Protein AF-A0A8T6XY36-F1 (afdb_monomer_lite)

Secondary structure (DSSP, 8-state):
-HHHHHHHHTT-HHHHHHHHHHHHHHHHHHHHHHHHHHHHHHHHHHHHHHHHHTT---HHHHHHHHHHHHHHHTT-HHHHHHHHHHHHHHHHHHHHHHHHHHHHHHHHHHHHHHHTT---HHHHHHHHHHHHHHHHT-HHHHHHHHHHHHHHHHHHHHHHHHHHHHHHHHHHHHHHHTT---HHHHHHHHHHHHHHHTT-HHHHHHHHHHHHHHHHHHHHHHHHHHHHHHHHHHHHHHHHT---HHHHHHHHHHHHHHHHT-HHHHHHHHHHHHHHHHHHHHHHHHHHHHHHHHHHHHHHHTT---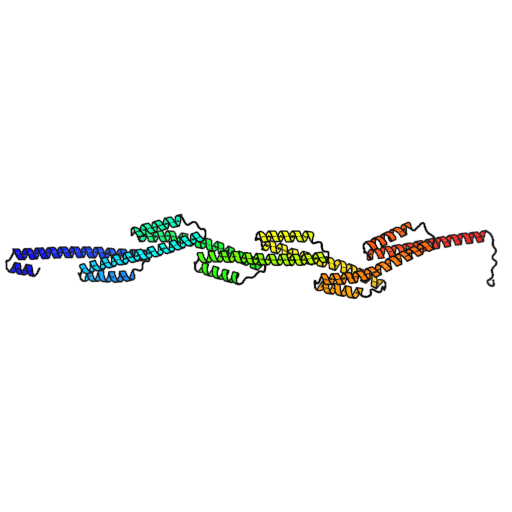TTHHHHHHHHHHHHHTT-HHHHHHHHHHHHHHHHHHHHHHHHHHHHHHHHHHHTTT--STHHHHHHHHHHHHHHHHTT-HHHHHHHHHHHHHHHHHHHHHHHHHHHHHHHHHHHHHHHH-------S--

Foldseek 3Di:
DVQLVVCVVVVVVVRNVVVVVVVVVVVVVLVVLLVVLVVLLVVLVVLLVLCVLLVQDLPVLVVLSVQLVVCSVVSVSVSNNVSSVVSVVVSLVRLLVSLVVLLVVLVVLLVLCVVLVHDRVVLVVLSVVLVVCSVVSVSNVSSVSSVVSNVVSLVSLLVSLVVLLVLLVVLLVLLVLLVHDDPVLVVLNVVLVVCSVVSVSSVSNVSSVVSNVVSLVRLLVSLVVLLVVLVVLLVVLVVLPQDCPVLVVLSVVLVVCSVVSVSNVSSVSSVVSVVVSLVSLLVSLVVLLVLLVVLVVVCVVVVHCLDCLVVLSVQLVVCSVVSVSVSNSVSSVVSLVSSLVVLVVVLVVLQVVLVVLCVVLVCPDPCVVLVVLVVQLVVCNVVSVSVSNNVSSVVSSVVSVVVSVVSVVVVVVVVVVVVVVVVVVDDPPDDPPCD

pLDDT: mean 90.02, std 10.13, range [35.44, 98.62]

Structure (mmCIF, N/CA/C/O backbone):
data_AF-A0A8T6XY36-F1
#
_entry.id   AF-A0A8T6XY36-F1
#
loop_
_atom_site.group_PDB
_atom_site.id
_atom_site.type_symbol
_atom_site.label_atom_id
_atom_site.label_alt_id
_atom_site.label_comp_id
_atom_site.label_asym_id
_atom_site.label_entity_id
_atom_site.label_seq_id
_atom_site.pdbx_PDB_ins_code
_atom_site.Cartn_x
_atom_site.Cartn_y
_atom_site.Cartn_z
_atom_site.occupancy
_atom_site.B_iso_or_equiv
_atom_site.auth_seq_id
_atom_site.auth_comp_id
_atom_site.auth_asym_id
_atom_site.auth_atom_id
_atom_site.pdbx_PDB_model_num
ATOM 1 N N . ILE A 1 1 ? -58.731 -5.093 72.585 1.00 76.38 1 ILE A N 1
ATOM 2 C CA . ILE A 1 1 ? -59.635 -3.997 73.028 1.00 76.38 1 ILE A CA 1
ATOM 3 C C . ILE A 1 1 ? -61.012 -4.518 73.437 1.00 76.38 1 ILE A C 1
ATOM 5 O O . ILE A 1 1 ? -61.372 -4.346 74.590 1.00 76.38 1 ILE A O 1
ATOM 9 N N . SER A 1 2 ? -61.758 -5.207 72.565 1.00 79.00 2 SER A N 1
ATOM 10 C CA . SER A 1 2 ? -63.122 -5.695 72.862 1.00 79.00 2 SER A CA 1
ATOM 11 C C . SER A 1 2 ? -63.193 -6.624 74.084 1.00 79.00 2 SER A C 1
ATOM 13 O O . SER A 1 2 ? -64.090 -6.485 74.905 1.00 79.00 2 SER A O 1
ATOM 15 N N . ARG A 1 3 ? -62.202 -7.516 74.249 1.00 81.94 3 ARG A N 1
ATOM 16 C CA . ARG A 1 3 ? -62.055 -8.364 75.450 1.00 81.94 3 ARG A CA 1
ATOM 17 C C . ARG A 1 3 ? -61.773 -7.550 76.721 1.00 81.94 3 ARG A C 1
ATOM 19 O O . ARG A 1 3 ? -62.352 -7.839 77.752 1.00 81.94 3 ARG A O 1
ATOM 26 N N . GLY A 1 4 ? -60.954 -6.499 76.622 1.00 81.94 4 GLY A N 1
ATOM 27 C CA . GLY A 1 4 ? -60.650 -5.608 77.748 1.00 81.94 4 GLY A CA 1
ATOM 28 C C . GLY A 1 4 ? -61.841 -4.753 78.184 1.00 81.94 4 GLY A C 1
ATOM 29 O O . GLY A 1 4 ? -62.053 -4.604 79.378 1.00 81.94 4 GLY A O 1
ATOM 30 N N . ARG A 1 5 ? -62.654 -4.258 77.236 1.00 81.50 5 ARG A N 1
ATOM 31 C CA . ARG A 1 5 ? -63.921 -3.567 77.545 1.00 81.50 5 ARG A CA 1
ATOM 32 C C . ARG A 1 5 ? -64.897 -4.492 78.270 1.00 81.50 5 ARG A C 1
ATOM 34 O O . ARG A 1 5 ? -65.397 -4.128 79.317 1.00 81.50 5 ARG A O 1
ATOM 41 N N . ARG A 1 6 ? -65.059 -5.724 77.778 1.00 85.81 6 ARG A N 1
ATOM 42 C CA . ARG A 1 6 ? -65.926 -6.723 78.416 1.00 85.81 6 ARG A CA 1
ATOM 43 C C . ARG A 1 6 ? -65.482 -7.057 79.852 1.00 85.81 6 ARG A C 1
ATOM 45 O O . ARG A 1 6 ? -66.315 -7.093 80.740 1.00 85.81 6 ARG A O 1
ATOM 52 N N . SER A 1 7 ? -64.178 -7.217 80.102 1.00 82.81 7 SER A N 1
ATOM 53 C CA . SER A 1 7 ? -63.651 -7.435 81.463 1.00 82.81 7 SER A CA 1
ATOM 54 C C . SER A 1 7 ? -63.768 -6.211 82.381 1.00 82.81 7 SER A C 1
ATOM 56 O O . SER A 1 7 ? -63.791 -6.377 83.596 1.00 82.81 7 SER A O 1
ATOM 58 N N . LEU A 1 8 ? -63.820 -4.996 81.822 1.00 82.62 8 LEU A N 1
ATOM 59 C CA . LEU A 1 8 ? -64.090 -3.765 82.572 1.00 82.62 8 LEU A CA 1
ATOM 60 C C . LEU A 1 8 ? -65.565 -3.702 82.994 1.00 82.62 8 LEU A C 1
ATOM 62 O O . LEU A 1 8 ? -65.848 -3.396 84.147 1.00 82.62 8 LEU A O 1
ATOM 66 N N . ASP A 1 9 ? -66.474 -4.039 82.074 1.00 87.25 9 ASP A N 1
ATOM 67 C CA . ASP A 1 9 ? -67.923 -4.094 82.314 1.00 87.25 9 ASP A CA 1
ATOM 68 C C . ASP A 1 9 ? -68.298 -5.175 83.354 1.00 87.25 9 ASP A C 1
ATOM 70 O O . ASP A 1 9 ? -69.298 -5.047 84.053 1.00 87.25 9 ASP A O 1
ATOM 74 N N . GLU A 1 10 ? -67.478 -6.223 83.485 1.00 91.50 10 GLU A N 1
ATOM 75 C CA . GLU A 1 10 ? -67.588 -7.295 84.492 1.00 91.50 10 GLU A CA 1
ATOM 76 C C . GLU A 1 10 ? -66.884 -6.964 85.831 1.00 91.50 10 GLU A C 1
ATOM 78 O O . GLU A 1 10 ? -66.728 -7.844 86.676 1.00 91.50 10 GLU A O 1
ATOM 83 N N . GLU A 1 11 ? -66.407 -5.725 86.022 1.00 88.62 11 GLU A N 1
ATOM 84 C CA . GLU A 1 11 ? -65.644 -5.259 87.199 1.00 88.62 11 GLU A CA 1
ATOM 85 C C . GLU A 1 11 ? -64.350 -6.058 87.490 1.00 88.62 11 GLU A C 1
ATOM 87 O O . GLU A 1 11 ? -63.751 -5.963 88.564 1.00 88.62 11 GLU A O 1
ATOM 92 N N . ASN A 1 12 ? -63.845 -6.821 86.515 1.00 87.25 12 ASN A N 1
ATOM 93 C CA . ASN A 1 12 ? -62.597 -7.573 86.628 1.00 87.25 12 ASN A CA 1
ATOM 94 C C . ASN A 1 12 ? -61.400 -6.701 86.214 1.00 87.25 12 ASN A C 1
ATOM 96 O O . ASN A 1 12 ? -60.750 -6.903 85.180 1.00 87.25 12 ASN A O 1
ATOM 100 N N . TYR A 1 13 ? -61.116 -5.698 87.047 1.00 85.00 13 TYR A N 1
ATOM 101 C CA . TYR A 1 13 ? -60.118 -4.660 86.783 1.00 85.00 13 TYR A CA 1
ATOM 102 C C . TYR A 1 13 ? -58.704 -5.185 86.448 1.00 85.00 13 TYR A C 1
ATOM 104 O O . TYR A 1 13 ? -58.102 -4.654 85.510 1.00 85.00 13 TYR A O 1
ATOM 112 N N . PRO A 1 14 ? -58.155 -6.232 87.109 1.00 87.50 14 PRO A N 1
ATOM 113 C CA . PRO A 1 14 ? -56.832 -6.761 86.762 1.00 87.50 14 PRO A CA 1
ATOM 114 C C . PRO A 1 14 ? -56.752 -7.323 85.332 1.00 87.50 14 PRO A C 1
ATOM 116 O O . PRO A 1 14 ? -55.766 -7.095 84.628 1.00 87.50 14 PRO A O 1
ATOM 119 N N . PHE A 1 15 ? -57.797 -8.022 84.871 1.00 83.25 15 PHE A N 1
ATOM 120 C CA . PHE A 1 15 ? -57.864 -8.546 83.501 1.00 83.25 15 PHE A CA 1
ATOM 121 C C . PHE A 1 15 ? -58.143 -7.448 82.471 1.00 83.25 15 PHE A C 1
ATOM 123 O O . PHE A 1 15 ? -57.539 -7.448 81.397 1.00 83.25 15 PHE A O 1
ATOM 130 N N . ALA A 1 16 ? -59.007 -6.481 82.795 1.00 84.44 16 ALA A N 1
ATOM 131 C CA . ALA A 1 16 ? -59.237 -5.316 81.942 1.00 84.44 16 ALA A CA 1
ATOM 132 C C . ALA A 1 16 ? -57.933 -4.532 81.699 1.00 84.44 16 ALA A C 1
ATOM 134 O O . ALA A 1 16 ? -57.624 -4.184 80.554 1.00 84.44 16 ALA A O 1
ATOM 135 N N . LEU A 1 17 ? -57.129 -4.331 82.753 1.00 84.44 17 LEU A N 1
ATOM 136 C CA . LEU A 1 17 ? -55.828 -3.667 82.681 1.00 84.44 17 LEU A CA 1
ATOM 137 C C . LEU A 1 17 ? -54.813 -4.467 81.849 1.00 84.44 17 LEU A C 1
ATOM 139 O O . LEU A 1 17 ? -54.125 -3.884 81.012 1.00 84.44 17 LEU A O 1
ATOM 143 N N . SER A 1 18 ? -54.747 -5.797 82.002 1.00 88.56 18 SER A N 1
ATOM 144 C CA . SER A 1 18 ? -53.827 -6.627 81.206 1.00 88.56 18 SER A CA 1
ATOM 145 C C . SER A 1 18 ? -54.173 -6.599 79.711 1.00 88.56 18 SER A C 1
ATOM 147 O O . SER A 1 18 ? -53.289 -6.413 78.873 1.00 88.56 18 SER A O 1
ATOM 149 N N . PHE A 1 19 ? -55.462 -6.677 79.357 1.00 88.69 19 PHE A N 1
ATOM 150 C CA . PHE A 1 19 ? -55.909 -6.563 77.968 1.00 88.69 19 PHE A CA 1
ATOM 151 C C . PHE A 1 19 ? -55.714 -5.155 77.394 1.00 88.69 19 PHE A C 1
ATOM 153 O O . PHE A 1 19 ? -55.481 -5.026 76.188 1.00 88.69 19 PHE A O 1
ATOM 160 N N . ALA A 1 20 ? -55.802 -4.107 78.219 1.00 84.06 20 ALA A N 1
ATOM 161 C CA . ALA A 1 20 ? -55.470 -2.742 77.820 1.00 84.06 20 ALA A CA 1
ATOM 162 C C . ALA A 1 20 ? -53.963 -2.587 77.558 1.00 84.06 20 ALA A C 1
ATOM 164 O O . ALA A 1 20 ? -53.592 -2.060 76.511 1.00 84.06 20 ALA A O 1
ATOM 165 N N . HIS A 1 21 ? -53.101 -3.124 78.430 1.00 86.75 21 HIS A N 1
ATOM 166 C CA . HIS A 1 21 ? -51.649 -3.150 78.220 1.00 86.75 21 HIS A CA 1
ATOM 167 C C . HIS A 1 21 ? -51.263 -3.933 76.957 1.00 86.75 21 HIS A C 1
ATOM 169 O O . HIS A 1 21 ? -50.474 -3.435 76.160 1.00 86.75 21 HIS A O 1
ATOM 175 N N . MET A 1 22 ? -51.859 -5.108 76.711 1.00 88.62 22 MET A N 1
ATOM 176 C CA . MET A 1 22 ? -51.634 -5.866 75.470 1.00 88.62 22 MET A CA 1
ATOM 177 C C . MET A 1 22 ? -52.093 -5.093 74.228 1.00 88.62 22 MET A C 1
ATOM 179 O O . MET A 1 22 ? -51.409 -5.105 73.209 1.00 88.62 22 MET A O 1
ATOM 183 N N . ALA A 1 23 ? -53.237 -4.404 74.299 1.00 85.06 23 ALA A N 1
ATOM 184 C CA . ALA A 1 23 ? -53.724 -3.586 73.192 1.00 85.06 23 ALA A CA 1
ATOM 185 C C . ALA A 1 23 ? -52.828 -2.365 72.932 1.00 85.06 23 ALA A C 1
ATOM 187 O O . ALA A 1 23 ? -52.570 -2.054 71.774 1.00 85.06 23 ALA A O 1
ATOM 188 N N . MET A 1 24 ? -52.329 -1.705 73.982 1.00 86.00 24 MET A N 1
ATOM 189 C CA . MET A 1 24 ? -51.356 -0.616 73.855 1.00 86.00 24 MET A CA 1
ATOM 190 C C . MET A 1 24 ? -50.022 -1.108 73.289 1.00 86.00 24 MET A C 1
ATOM 192 O O . MET A 1 24 ? -49.461 -0.448 72.423 1.00 86.00 24 MET A O 1
ATOM 196 N N . ALA A 1 25 ? -49.528 -2.268 73.729 1.00 87.62 25 ALA A N 1
ATOM 197 C CA . ALA A 1 25 ? -48.305 -2.866 73.195 1.00 87.62 25 ALA A CA 1
ATOM 198 C C . ALA A 1 25 ? -48.453 -3.227 71.708 1.00 87.62 25 ALA A C 1
ATOM 200 O O . ALA A 1 25 ? -47.576 -2.905 70.912 1.00 87.62 25 ALA A O 1
ATOM 201 N N . ALA A 1 26 ? -49.586 -3.817 71.315 1.00 86.06 26 ALA A N 1
ATOM 202 C CA . ALA A 1 26 ? -49.886 -4.111 69.916 1.00 86.06 26 ALA A CA 1
ATOM 203 C C . ALA A 1 26 ? -50.033 -2.836 69.068 1.00 86.06 26 ALA A C 1
ATOM 205 O O . ALA A 1 26 ? -49.553 -2.804 67.941 1.00 86.06 26 ALA A O 1
ATOM 206 N N . ALA A 1 27 ? -50.653 -1.779 69.606 1.00 85.31 27 ALA A N 1
ATOM 207 C CA . ALA A 1 27 ? -50.773 -0.494 68.919 1.00 85.31 27 ALA A CA 1
ATOM 208 C C . ALA A 1 27 ? -49.405 0.171 68.707 1.00 85.31 27 ALA A C 1
ATOM 210 O O . ALA A 1 27 ? -49.114 0.588 67.594 1.00 85.31 27 ALA A O 1
ATOM 211 N N . ARG A 1 28 ? -48.543 0.194 69.734 1.00 88.56 28 ARG A N 1
ATOM 212 C CA . ARG A 1 28 ? -47.163 0.697 69.619 1.00 88.56 28 ARG A CA 1
ATOM 213 C C . ARG A 1 28 ? -46.342 -0.107 68.614 1.00 88.56 28 ARG A C 1
ATOM 215 O O . ARG A 1 28 ? -45.625 0.474 67.815 1.00 88.56 28 ARG A O 1
ATOM 222 N N . SER A 1 29 ? -46.472 -1.434 68.635 1.00 90.06 29 SER A N 1
ATOM 223 C CA . SER A 1 29 ? -45.813 -2.309 67.660 1.00 90.06 29 SER A CA 1
ATOM 224 C C . SER A 1 29 ? -46.286 -2.022 66.235 1.00 90.06 29 SER A C 1
ATOM 226 O O . SER A 1 29 ? -45.463 -1.980 65.334 1.00 90.06 29 SER A O 1
ATOM 228 N N . ALA A 1 30 ? -47.587 -1.812 66.023 1.00 87.00 30 ALA A N 1
ATOM 229 C CA . ALA A 1 30 ? -48.135 -1.500 64.705 1.00 87.00 30 ALA A CA 1
ATOM 230 C C . ALA A 1 30 ? -47.724 -0.102 64.213 1.00 87.00 30 ALA A C 1
ATOM 232 O O . ALA A 1 30 ? -47.478 0.079 63.027 1.00 87.00 30 ALA A O 1
ATOM 233 N N . GLU A 1 31 ? -47.639 0.877 65.117 1.00 89.00 31 GLU A N 1
ATOM 234 C CA . GLU A 1 31 ? -47.135 2.221 64.819 1.00 89.00 31 GLU A CA 1
ATOM 235 C C . GLU A 1 31 ? -45.653 2.184 64.426 1.00 89.00 31 GLU A C 1
ATOM 237 O O . GLU A 1 31 ? -45.267 2.791 63.431 1.00 89.00 31 GLU A O 1
ATOM 242 N N . GLN A 1 32 ? -44.844 1.400 65.144 1.00 92.12 32 GLN A N 1
ATOM 243 C CA . GLN A 1 32 ? -43.444 1.175 64.796 1.00 92.12 32 GLN A CA 1
ATOM 244 C C . GLN A 1 32 ? -43.297 0.466 63.439 1.00 92.12 32 GLN A C 1
ATOM 246 O O . GLN A 1 32 ? -42.553 0.946 62.590 1.00 92.12 32 GLN A O 1
ATOM 251 N N . GLU A 1 33 ? -44.038 -0.625 63.202 1.00 91.12 33 GLU A N 1
ATOM 252 C CA . GLU A 1 33 ? -44.038 -1.335 61.911 1.00 91.12 33 GLU A CA 1
ATOM 253 C C . GLU A 1 33 ? -44.459 -0.403 60.754 1.00 91.12 33 GLU A C 1
ATOM 255 O O . GLU A 1 33 ? -43.920 -0.507 59.654 1.00 91.12 33 GLU A O 1
ATOM 260 N N . ALA A 1 34 ? -45.399 0.522 60.987 1.00 89.00 34 ALA A N 1
ATOM 261 C CA . ALA A 1 34 ? -45.834 1.494 59.986 1.00 89.00 34 ALA A CA 1
ATOM 262 C C . ALA A 1 34 ? -44.757 2.545 59.672 1.00 89.00 34 ALA A C 1
ATOM 264 O O . ALA A 1 34 ? -44.527 2.847 58.500 1.00 89.00 34 ALA A O 1
ATOM 265 N N . GLU A 1 35 ? -44.077 3.090 60.683 1.00 92.25 35 GLU A N 1
ATOM 266 C CA . GLU A 1 35 ? -43.009 4.070 60.452 1.00 92.25 35 GLU A CA 1
ATOM 267 C C . GLU A 1 35 ? -41.786 3.422 59.783 1.00 92.25 35 GLU A C 1
ATOM 269 O O . GLU A 1 35 ? -41.205 4.002 58.865 1.00 92.25 35 GLU A O 1
ATOM 274 N N . GLU A 1 36 ? -41.454 2.181 60.158 1.00 93.50 36 GLU A N 1
ATOM 275 C CA . GLU A 1 36 ? -40.445 1.372 59.467 1.00 93.50 36 GLU A CA 1
ATOM 276 C C . GLU A 1 36 ? -40.836 1.144 57.999 1.00 93.50 36 GLU A C 1
ATOM 278 O O . GLU A 1 36 ? -40.050 1.450 57.105 1.00 93.50 36 GLU A O 1
ATOM 283 N N . ALA A 1 37 ? -42.067 0.694 57.717 1.00 91.69 37 ALA A N 1
ATOM 284 C CA . ALA A 1 37 ? -42.530 0.458 56.346 1.00 91.69 37 ALA A CA 1
ATOM 285 C C . ALA A 1 37 ? -42.455 1.725 55.481 1.00 91.69 37 ALA A C 1
ATOM 287 O O . ALA A 1 37 ? -42.011 1.674 54.335 1.00 91.69 37 ALA A O 1
ATOM 288 N N . LYS A 1 38 ? -42.831 2.875 56.046 1.00 92.69 38 LYS A N 1
ATOM 289 C CA . LYS A 1 38 ? -42.757 4.177 55.379 1.00 92.69 38 LYS A CA 1
ATOM 290 C C . LYS A 1 38 ? -41.321 4.600 55.072 1.00 92.69 38 LYS A C 1
ATOM 292 O O . LYS A 1 38 ? -41.069 5.160 54.007 1.00 92.69 38 LYS A O 1
ATOM 297 N N . SER A 1 39 ? -40.388 4.362 55.993 1.00 94.12 39 SER A N 1
ATOM 298 C CA . SER A 1 39 ? -38.965 4.621 55.755 1.00 94.12 39 SER A CA 1
ATOM 299 C C . SER A 1 39 ? -38.427 3.731 54.633 1.00 94.12 39 SER A C 1
ATOM 301 O O . SER A 1 39 ? -37.774 4.222 53.719 1.00 94.12 39 SER A O 1
ATOM 303 N N . GLU A 1 40 ? -38.756 2.441 54.664 1.00 92.50 40 GLU A N 1
ATOM 304 C CA . GLU A 1 40 ? -38.314 1.449 53.679 1.00 92.50 40 GLU A CA 1
ATOM 305 C C . GLU A 1 40 ? -38.866 1.733 52.271 1.00 92.50 40 GLU A C 1
ATOM 307 O O . GLU A 1 40 ? -38.150 1.559 51.285 1.00 92.50 40 GLU A O 1
ATOM 312 N N . ILE A 1 41 ? -40.110 2.220 52.166 1.00 92.56 41 ILE A N 1
ATOM 313 C CA . ILE A 1 41 ? -40.710 2.696 50.905 1.00 92.56 41 ILE A CA 1
ATOM 314 C C . ILE A 1 41 ? -39.857 3.804 50.288 1.00 92.56 41 ILE A C 1
ATOM 316 O O . ILE A 1 41 ? -39.472 3.691 49.127 1.00 92.56 41 ILE A O 1
ATOM 320 N N . LYS A 1 42 ? -39.498 4.827 51.073 1.00 93.81 42 LYS A N 1
ATOM 321 C CA . LYS A 1 42 ? -38.650 5.932 50.598 1.00 93.81 42 LYS A CA 1
ATOM 322 C C . LYS A 1 42 ? -37.275 5.454 50.147 1.00 93.81 42 LYS A C 1
ATOM 324 O O . LYS A 1 42 ? -36.724 5.977 49.185 1.00 93.81 42 LYS A O 1
ATOM 329 N N . THR A 1 43 ? -36.711 4.460 50.831 1.00 92.88 43 THR A N 1
ATOM 330 C CA . THR A 1 43 ? -35.442 3.848 50.420 1.00 92.88 43 THR A CA 1
ATOM 331 C C . THR A 1 43 ? -35.572 3.154 49.065 1.00 92.88 43 THR A C 1
ATOM 333 O O . THR A 1 43 ? -34.698 3.331 48.220 1.00 92.88 43 THR A O 1
ATOM 336 N N . VAL A 1 44 ? -36.663 2.415 48.822 1.00 93.00 44 VAL A N 1
ATOM 337 C CA . VAL A 1 44 ? -36.928 1.793 47.510 1.00 93.00 44 VAL A CA 1
ATOM 338 C C . VAL A 1 44 ? -37.105 2.856 46.422 1.00 93.00 44 VAL A C 1
ATOM 340 O O . VAL A 1 44 ? -36.513 2.718 45.356 1.00 93.00 44 VAL A O 1
ATOM 343 N N . GLU A 1 45 ? -37.863 3.925 46.685 1.00 93.00 45 GLU A N 1
ATOM 344 C CA . GLU A 1 45 ? -38.048 5.047 45.746 1.00 93.00 45 GLU A CA 1
ATOM 345 C C . GLU A 1 45 ? -36.709 5.686 45.364 1.00 93.00 45 GLU A C 1
ATOM 347 O O . GLU A 1 45 ? -36.416 5.868 44.183 1.00 93.00 45 GLU A O 1
ATOM 352 N N . HIS A 1 46 ? -35.863 5.960 46.359 1.00 92.31 46 HIS A N 1
ATOM 353 C CA . HIS A 1 46 ? -34.539 6.520 46.126 1.00 92.31 46 HIS A CA 1
ATOM 354 C C . HIS A 1 46 ? -33.653 5.572 45.304 1.00 92.31 46 HIS A C 1
ATOM 356 O O . HIS A 1 46 ? -33.009 6.000 44.351 1.00 92.31 46 HIS A O 1
ATOM 362 N N . GLN A 1 47 ? -33.647 4.272 45.610 1.00 91.94 47 GLN A N 1
ATOM 363 C CA . GLN A 1 47 ? -32.875 3.288 44.842 1.00 91.94 47 GLN A CA 1
ATOM 364 C C . GLN A 1 47 ? -33.376 3.128 43.401 1.00 91.94 47 GLN A C 1
ATOM 366 O O . GLN A 1 47 ? -32.565 2.913 42.505 1.00 91.94 47 GLN A O 1
ATOM 371 N N . LEU A 1 48 ? -34.683 3.253 43.157 1.00 92.25 48 LEU A N 1
ATOM 372 C CA . LEU A 1 48 ? -35.247 3.270 41.805 1.00 92.25 48 LEU A CA 1
ATOM 373 C C . LEU A 1 48 ? -34.767 4.490 41.009 1.00 92.25 48 LEU A C 1
ATOM 375 O O . LEU A 1 48 ? -34.450 4.364 39.827 1.00 92.25 48 LEU A O 1
ATOM 379 N N . GLU A 1 49 ? -34.686 5.660 41.644 1.00 92.25 49 GLU A N 1
ATOM 380 C CA . GLU A 1 49 ? -34.137 6.869 41.023 1.00 92.25 49 GLU A CA 1
ATOM 381 C C . GLU A 1 49 ? -32.648 6.700 40.685 1.00 92.25 49 GLU A C 1
ATOM 383 O O . GLU A 1 49 ? -32.230 6.988 39.560 1.00 92.25 49 GLU A O 1
ATOM 388 N N . LEU A 1 50 ? -31.859 6.153 41.616 1.00 90.69 50 LEU A N 1
ATOM 389 C CA . LEU A 1 50 ? -30.444 5.855 41.383 1.00 90.69 50 LEU A CA 1
ATOM 390 C C . LEU A 1 50 ? -30.245 4.833 40.260 1.00 90.69 50 LEU A 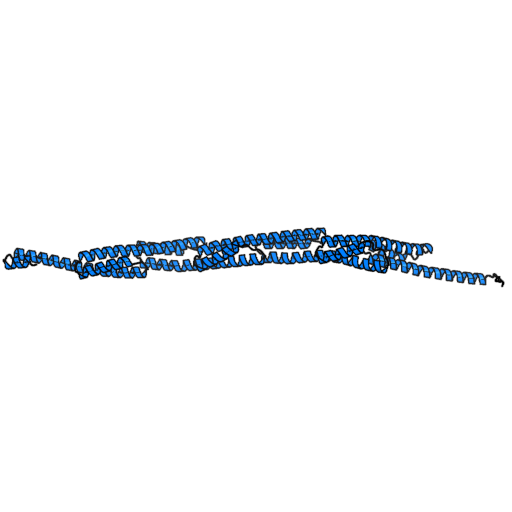C 1
ATOM 392 O O . LEU A 1 50 ? -29.397 5.041 39.394 1.00 90.69 50 LEU A O 1
ATOM 396 N N . ALA A 1 51 ? -31.047 3.767 40.230 1.00 91.12 51 ALA A N 1
ATOM 397 C CA . ALA A 1 51 ? -30.992 2.754 39.181 1.00 91.12 51 ALA A CA 1
ATOM 398 C C . ALA A 1 51 ? -31.242 3.353 37.792 1.00 91.12 51 ALA A C 1
ATOM 400 O O . ALA A 1 51 ? -30.512 3.048 36.851 1.00 91.12 51 ALA A O 1
ATOM 401 N N . LYS A 1 52 ? -32.212 4.271 37.677 1.00 90.38 52 LYS A N 1
ATOM 402 C CA . LYS A 1 52 ? -32.469 5.014 36.433 1.00 90.38 52 LYS A CA 1
ATOM 403 C C . LYS A 1 52 ? -31.287 5.891 36.038 1.00 90.38 52 LYS A C 1
ATOM 405 O O . LYS A 1 52 ? -30.941 5.926 34.860 1.00 90.38 52 LYS A O 1
ATOM 410 N N . LYS A 1 53 ? -30.652 6.567 37.004 1.00 89.62 53 LYS A N 1
ATOM 411 C CA . LYS A 1 53 ? -29.471 7.412 36.758 1.00 89.62 53 LYS A CA 1
ATOM 412 C C . LYS A 1 53 ? -28.319 6.611 36.141 1.00 89.62 53 LYS A C 1
ATOM 414 O O . LYS A 1 53 ? -27.650 7.118 35.250 1.00 89.62 53 LYS A O 1
ATOM 419 N N . ILE A 1 54 ? -28.123 5.367 36.580 1.00 90.50 54 ILE A N 1
ATOM 420 C CA . ILE A 1 54 ? -27.062 4.474 36.081 1.00 90.50 54 ILE A CA 1
ATOM 421 C C . ILE A 1 54 ? -27.529 3.529 34.961 1.00 90.50 54 ILE A C 1
ATOM 423 O O . ILE A 1 54 ? -26.841 2.561 34.651 1.00 90.50 54 ILE A O 1
ATOM 427 N N . LEU A 1 55 ? -28.701 3.785 34.364 1.00 88.06 55 LEU A N 1
ATOM 428 C CA . LEU A 1 55 ? -29.277 3.004 33.260 1.00 88.06 55 LEU A CA 1
ATOM 429 C C . LEU A 1 55 ? -29.511 1.510 33.569 1.00 88.06 55 LEU A C 1
ATOM 431 O O . LEU A 1 55 ? -29.604 0.691 32.656 1.00 88.06 55 LEU A O 1
ATOM 435 N N . ALA A 1 56 ? -29.656 1.140 34.843 1.00 90.75 56 ALA A N 1
ATOM 436 C CA . ALA A 1 56 ? -30.093 -0.198 35.227 1.00 90.75 56 ALA A CA 1
ATOM 437 C C . ALA A 1 56 ? -31.609 -0.329 35.008 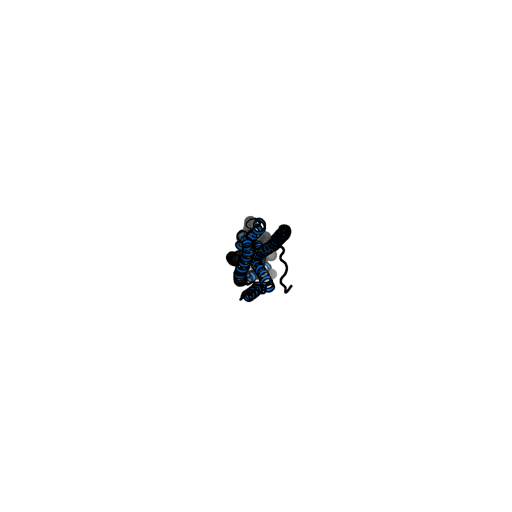1.00 90.75 56 ALA A C 1
ATOM 439 O O . ALA A 1 56 ? -32.361 0.528 35.464 1.00 90.75 56 ALA A O 1
ATOM 440 N N . ASP A 1 57 ? -32.068 -1.404 34.355 1.00 90.38 57 ASP A N 1
ATOM 441 C CA . ASP A 1 57 ? -33.497 -1.643 34.091 1.00 90.38 57 ASP A CA 1
ATOM 442 C C . ASP A 1 57 ? -34.287 -1.884 35.396 1.00 90.38 57 ASP A C 1
ATOM 444 O O . ASP A 1 57 ? -34.167 -2.960 35.998 1.00 90.38 57 ASP A O 1
ATOM 448 N N . PRO A 1 58 ? -35.139 -0.938 35.841 1.00 90.50 58 PRO A N 1
ATOM 449 C CA . PRO A 1 58 ? -35.854 -1.068 37.098 1.00 90.50 58 PRO A CA 1
ATOM 450 C C . PRO A 1 58 ? -37.231 -1.734 36.941 1.00 90.50 58 PRO A C 1
ATOM 452 O O . PRO A 1 58 ? -37.912 -1.904 37.949 1.00 90.50 58 PRO A O 1
ATOM 455 N N . SER A 1 59 ? -37.652 -2.137 35.735 1.00 90.12 59 SER A N 1
ATOM 456 C CA . SER A 1 59 ? -39.054 -2.476 35.416 1.00 90.12 59 SER A CA 1
ATOM 457 C C . SER A 1 59 ? -39.680 -3.520 36.359 1.00 90.12 59 SER A C 1
ATOM 459 O O . SER A 1 59 ? -40.802 -3.367 36.838 1.00 90.12 59 SER A O 1
ATOM 461 N N . GLU A 1 60 ? -38.941 -4.580 36.694 1.00 88.94 60 GLU A N 1
ATOM 462 C CA . GLU A 1 60 ? -39.412 -5.618 37.629 1.00 88.94 60 GLU A CA 1
ATOM 463 C C . GLU A 1 60 ? -39.501 -5.120 39.082 1.00 88.94 60 GLU A C 1
ATOM 465 O O . GLU A 1 60 ? -40.353 -5.565 39.854 1.00 88.94 60 GLU A O 1
ATOM 470 N N . VAL A 1 61 ? -38.629 -4.185 39.466 1.00 91.44 61 VAL A N 1
ATOM 471 C CA . VAL A 1 61 ? -38.610 -3.586 40.806 1.00 91.44 61 VAL A CA 1
ATOM 472 C C . VAL A 1 61 ? -39.732 -2.565 40.948 1.00 91.44 61 VAL A C 1
ATOM 474 O O . VAL A 1 61 ? -40.339 -2.491 42.012 1.00 91.44 61 VAL A O 1
ATOM 477 N N . GLU A 1 62 ? -40.067 -1.831 39.888 1.00 91.62 62 GLU A N 1
ATOM 478 C CA . GLU A 1 62 ? -41.219 -0.924 39.868 1.00 91.62 62 GLU A CA 1
ATOM 479 C C . GLU A 1 62 ? -42.523 -1.685 40.163 1.00 91.62 62 GLU A C 1
ATOM 481 O O . GLU A 1 62 ? -43.287 -1.282 41.040 1.00 91.62 62 GLU A O 1
ATOM 486 N N . ALA A 1 63 ? -42.719 -2.862 39.557 1.00 91.19 63 ALA A N 1
ATOM 487 C CA . ALA A 1 63 ? -43.865 -3.725 39.858 1.00 91.19 63 ALA A CA 1
ATOM 488 C C . ALA A 1 63 ? -43.869 -4.236 41.315 1.00 91.19 63 ALA A C 1
ATOM 490 O O . ALA A 1 63 ? -44.922 -4.356 41.950 1.00 91.19 63 ALA A O 1
ATOM 491 N N . LEU A 1 64 ? -42.697 -4.542 41.886 1.00 90.75 64 LEU A N 1
ATOM 492 C CA . LEU A 1 64 ? -42.584 -4.889 43.307 1.00 90.75 64 LEU A CA 1
ATOM 493 C C . LEU A 1 64 ? -42.918 -3.695 44.203 1.00 90.75 64 LEU A C 1
ATOM 495 O O . LEU A 1 64 ? -43.627 -3.872 45.192 1.00 90.75 64 LEU A O 1
ATOM 499 N N . HIS A 1 65 ? -42.465 -2.496 43.844 1.00 93.69 65 HIS A N 1
ATOM 500 C CA . HIS A 1 65 ? -42.730 -1.263 44.572 1.00 93.69 65 HIS A CA 1
ATOM 501 C C . HIS A 1 65 ? -44.227 -0.915 44.594 1.00 93.69 65 HIS A C 1
ATOM 503 O O . HIS A 1 65 ? -44.754 -0.584 45.654 1.00 93.69 65 HIS A O 1
ATOM 509 N N . GLU A 1 66 ? -44.960 -1.118 43.496 1.00 93.06 66 GLU A N 1
ATOM 510 C CA . GLU A 1 66 ? -46.426 -0.981 43.491 1.00 93.06 66 GLU A CA 1
ATOM 511 C C . GLU A 1 66 ? -47.109 -1.910 44.510 1.00 93.06 66 GLU A C 1
ATOM 513 O O . GLU A 1 66 ? -48.067 -1.518 45.181 1.00 93.06 66 GLU A O 1
ATOM 518 N N . ASN A 1 67 ? -46.615 -3.145 44.668 1.00 92.38 67 ASN A N 1
ATOM 519 C CA . ASN A 1 67 ? -47.128 -4.069 45.686 1.00 92.38 67 ASN A CA 1
ATOM 520 C C . ASN A 1 67 ? -46.790 -3.602 47.112 1.00 92.38 67 ASN A C 1
ATOM 522 O O . ASN A 1 67 ? -47.603 -3.798 48.020 1.00 92.38 67 ASN A O 1
ATOM 526 N N . VAL A 1 68 ? -45.628 -2.968 47.317 1.00 92.56 68 VAL A N 1
ATOM 527 C CA . VAL A 1 68 ? -45.259 -2.346 48.601 1.00 92.56 68 VAL A CA 1
ATOM 528 C C . VAL A 1 68 ? -46.250 -1.244 48.962 1.00 92.56 68 VAL A C 1
ATOM 530 O O . VAL A 1 68 ? -46.820 -1.274 50.054 1.00 92.56 68 VAL A O 1
ATOM 533 N N . VAL A 1 69 ? -46.464 -0.294 48.045 1.00 93.56 69 VAL A N 1
ATOM 534 C CA . VAL A 1 69 ? -47.348 0.862 48.254 1.00 93.56 69 VAL A CA 1
ATOM 535 C C . VAL A 1 69 ? -48.770 0.390 48.551 1.00 93.56 69 VAL A C 1
ATOM 537 O O . VAL A 1 69 ? -49.349 0.796 49.556 1.00 93.56 69 VAL A O 1
ATOM 540 N N . ARG A 1 70 ? -49.289 -0.568 47.772 1.00 94.94 70 ARG A N 1
ATOM 541 C CA . ARG A 1 70 ? -50.616 -1.161 47.998 1.00 94.94 70 ARG A CA 1
ATOM 542 C C . ARG A 1 70 ? -50.742 -1.821 49.373 1.00 94.94 70 ARG A C 1
ATOM 544 O O . ARG A 1 70 ? -51.689 -1.547 50.104 1.00 94.94 70 ARG A O 1
ATOM 551 N N . SER A 1 71 ? -49.766 -2.647 49.759 1.00 92.62 71 SER A N 1
ATOM 552 C CA . SER A 1 71 ? -49.769 -3.330 51.065 1.00 92.62 71 SER A CA 1
ATOM 553 C C . SER A 1 71 ? -49.734 -2.333 52.231 1.00 92.62 71 SER A C 1
ATOM 555 O O . SER A 1 71 ? -50.339 -2.563 53.280 1.00 92.62 71 SER A O 1
ATOM 557 N N . TYR A 1 72 ? -49.034 -1.209 52.057 1.00 93.38 72 TYR A N 1
ATOM 558 C CA . TYR A 1 72 ? -48.974 -0.131 53.040 1.00 93.38 72 TYR A CA 1
ATOM 559 C C . TYR A 1 72 ? -50.313 0.617 53.156 1.00 93.38 72 TYR A C 1
ATOM 561 O O . TYR A 1 72 ? -50.802 0.833 54.269 1.00 93.38 72 TYR A O 1
ATOM 569 N N . GLU A 1 73 ? -50.950 0.947 52.028 1.00 93.12 73 GLU A N 1
ATOM 570 C CA . GLU A 1 73 ? -52.274 1.587 51.975 1.00 93.12 73 GLU A CA 1
ATOM 571 C C . GLU A 1 73 ? -53.373 0.718 52.609 1.00 93.12 73 GLU A C 1
ATOM 573 O O . GLU A 1 73 ? -54.210 1.218 53.369 1.00 93.12 73 GLU A O 1
ATOM 578 N N . GLU A 1 74 ? -53.323 -0.598 52.387 1.00 93.88 74 GLU A N 1
ATOM 579 C CA . GLU A 1 74 ? -54.235 -1.593 52.975 1.00 93.88 74 GLU A CA 1
ATOM 580 C C . GLU A 1 74 ? -53.948 -1.888 54.464 1.00 93.88 74 GLU A C 1
ATOM 582 O O . GLU A 1 74 ? -54.671 -2.645 55.113 1.00 93.88 74 GLU A O 1
ATOM 587 N N . ARG A 1 75 ? -52.935 -1.234 55.052 1.00 90.00 75 ARG A N 1
ATOM 588 C CA . ARG A 1 75 ? -52.473 -1.393 56.445 1.00 90.00 75 ARG A CA 1
ATOM 589 C C . ARG A 1 75 ? -51.894 -2.775 56.773 1.00 90.00 75 ARG A C 1
ATOM 591 O O . ARG A 1 75 ? -51.835 -3.163 57.944 1.00 90.00 75 ARG A O 1
ATOM 598 N N . HIS A 1 76 ? -51.400 -3.495 55.772 1.00 92.56 76 HIS A N 1
ATOM 599 C CA . HIS A 1 76 ? -50.671 -4.753 55.921 1.00 92.56 76 HIS A CA 1
ATOM 600 C C . HIS A 1 76 ? -49.160 -4.496 56.090 1.00 92.56 76 HIS A C 1
ATOM 602 O O . HIS A 1 76 ? -48.343 -4.880 55.257 1.00 92.56 76 HIS A O 1
ATOM 608 N N . MET A 1 77 ? -48.761 -3.860 57.204 1.00 92.94 77 MET A N 1
ATOM 609 C CA . MET A 1 77 ? -47.385 -3.350 57.407 1.00 92.94 77 MET A CA 1
ATOM 610 C C . MET A 1 77 ? -46.289 -4.416 57.276 1.00 92.94 77 MET A C 1
ATOM 612 O O . MET A 1 77 ? -45.234 -4.161 56.702 1.00 92.94 77 MET A O 1
ATOM 616 N N . ARG A 1 78 ? -46.542 -5.644 57.741 1.00 89.94 78 ARG A N 1
ATOM 617 C CA . ARG A 1 78 ? -45.586 -6.756 57.596 1.00 89.94 78 ARG A CA 1
ATOM 618 C C . ARG A 1 78 ? -45.386 -7.191 56.151 1.00 89.94 78 ARG A C 1
ATOM 620 O O . ARG A 1 78 ? -44.280 -7.582 55.785 1.00 89.94 78 ARG A O 1
ATOM 627 N N . GLU A 1 79 ? -46.445 -7.151 55.350 1.00 92.12 79 GLU A N 1
ATOM 628 C CA . GLU A 1 79 ? -46.370 -7.471 53.925 1.00 92.12 79 GLU A CA 1
ATOM 629 C C . GLU A 1 79 ? -45.668 -6.344 53.174 1.00 92.12 79 GLU A C 1
ATOM 631 O O . GLU A 1 79 ? -44.749 -6.631 52.410 1.00 92.12 79 GLU A O 1
ATOM 636 N N . ALA A 1 80 ? -45.982 -5.081 53.490 1.00 92.69 80 ALA A N 1
ATOM 637 C CA . ALA A 1 80 ? -45.264 -3.921 52.965 1.00 92.69 80 ALA A CA 1
ATOM 638 C C . ALA A 1 80 ? -43.754 -4.022 53.245 1.00 92.69 80 ALA A C 1
ATOM 640 O O . ALA A 1 80 ? -42.963 -3.989 52.311 1.00 92.69 80 ALA A O 1
ATOM 641 N N . LEU A 1 81 ? -43.345 -4.276 54.496 1.00 91.12 81 LEU A N 1
ATOM 642 C CA . LEU A 1 81 ? -41.936 -4.474 54.869 1.00 91.12 81 LEU A CA 1
ATOM 643 C C . LEU A 1 81 ? -41.276 -5.640 54.122 1.00 91.12 81 LEU A C 1
ATOM 645 O O . LEU A 1 81 ? -40.129 -5.537 53.683 1.00 91.12 81 LEU A O 1
ATOM 649 N N . LYS A 1 82 ? -41.986 -6.765 53.972 1.00 93.44 82 LYS A N 1
ATOM 650 C CA . LYS A 1 82 ? -41.485 -7.924 53.225 1.00 93.44 82 LYS A CA 1
ATOM 651 C C . LYS A 1 82 ? -41.255 -7.567 51.757 1.00 93.44 82 LYS A C 1
ATOM 653 O O . LYS A 1 82 ? -40.197 -7.891 51.220 1.00 93.44 82 LYS A O 1
ATOM 658 N N . HIS A 1 83 ? -42.221 -6.909 51.121 1.00 93.12 83 HIS A N 1
ATOM 659 C CA . HIS A 1 83 ? -42.108 -6.476 49.734 1.00 93.12 83 HIS A CA 1
ATOM 660 C C . HIS A 1 83 ? -41.022 -5.406 49.560 1.00 93.12 83 HIS A C 1
ATOM 662 O O . HIS A 1 83 ? -40.273 -5.500 48.593 1.00 93.12 83 HIS A O 1
ATOM 668 N N . SER A 1 84 ? -40.850 -4.474 50.509 1.00 93.56 84 SER A N 1
ATOM 669 C CA . SER A 1 84 ? -39.786 -3.461 50.451 1.00 93.56 84 SER A CA 1
ATOM 670 C C . SER A 1 84 ? -38.413 -4.110 50.456 1.00 93.56 84 SER A C 1
ATOM 672 O O . SER A 1 84 ? -37.595 -3.820 49.593 1.00 93.56 84 SER A O 1
ATOM 674 N N . ARG A 1 85 ? -38.172 -5.061 51.367 1.00 93.06 85 ARG A N 1
ATOM 675 C CA . ARG A 1 85 ? -36.890 -5.781 51.436 1.00 93.06 85 ARG A CA 1
ATOM 676 C C . ARG A 1 85 ? -36.608 -6.588 50.171 1.00 93.06 85 ARG A C 1
ATOM 678 O O . ARG A 1 85 ? -35.467 -6.638 49.720 1.00 93.06 85 ARG A O 1
ATOM 685 N N . LEU A 1 86 ? -37.639 -7.204 49.585 1.00 94.19 86 LEU A N 1
ATOM 686 C CA . LEU A 1 86 ? -37.518 -7.894 48.298 1.00 94.19 86 LEU A CA 1
ATOM 687 C C . LEU A 1 86 ? -37.184 -6.914 47.166 1.00 94.19 86 LEU A C 1
ATOM 689 O O . LEU A 1 86 ? -36.287 -7.197 46.376 1.00 94.19 86 LEU A O 1
ATOM 693 N N . ALA A 1 87 ? -37.853 -5.759 47.114 1.00 93.44 87 ALA A N 1
ATOM 694 C CA . ALA A 1 87 ? -37.581 -4.716 46.129 1.00 93.44 87 ALA A CA 1
ATOM 695 C C . ALA A 1 87 ? -36.149 -4.169 46.267 1.00 93.44 87 ALA A C 1
ATOM 697 O O . ALA A 1 87 ? -35.437 -4.101 45.270 1.00 93.44 87 ALA A O 1
ATOM 698 N N . GLN A 1 88 ? -35.687 -3.883 47.490 1.00 93.69 88 GLN A N 1
ATOM 699 C CA . GLN A 1 88 ? -34.321 -3.414 47.762 1.00 93.69 88 GLN A CA 1
ATOM 700 C C . GLN A 1 88 ? -33.249 -4.432 47.361 1.00 93.69 88 GLN A C 1
ATOM 702 O O . GLN A 1 88 ? -32.256 -4.080 46.722 1.00 93.69 88 GLN A O 1
ATOM 707 N N . ALA A 1 89 ? -33.436 -5.708 47.707 1.00 93.19 89 ALA A N 1
ATOM 708 C CA . ALA A 1 89 ? -32.510 -6.762 47.299 1.00 93.19 89 ALA A CA 1
ATOM 709 C C . ALA A 1 89 ? -32.474 -6.910 45.767 1.00 93.19 89 ALA A C 1
ATOM 711 O O . ALA A 1 89 ? -31.398 -7.027 45.172 1.00 93.19 89 ALA A O 1
ATOM 712 N N . SER A 1 90 ? -33.645 -6.849 45.126 1.00 93.81 90 SER A N 1
ATOM 713 C CA . SER A 1 90 ? -33.771 -6.939 43.673 1.00 93.81 90 SER A CA 1
ATOM 714 C C . SER A 1 90 ? -33.096 -5.763 42.962 1.00 93.81 90 SER A C 1
ATOM 716 O O . SER A 1 90 ? -32.291 -5.989 42.062 1.00 93.81 90 SER A O 1
ATOM 718 N N . ILE A 1 91 ? -33.358 -4.515 43.371 1.00 93.69 91 ILE A N 1
ATOM 719 C CA . ILE A 1 91 ? -32.776 -3.330 42.718 1.00 93.69 91 ILE A CA 1
ATOM 720 C C . ILE A 1 91 ? -31.270 -3.253 42.925 1.00 93.69 91 ILE A C 1
ATOM 722 O O . ILE A 1 91 ? -30.546 -2.955 41.984 1.00 93.69 91 ILE A O 1
ATOM 726 N N . THR A 1 92 ? -30.780 -3.620 44.110 1.00 92.69 92 THR A N 1
ATOM 727 C CA . THR A 1 92 ? -29.340 -3.685 44.391 1.00 92.69 92 THR A CA 1
ATOM 728 C C . THR A 1 92 ? -28.644 -4.691 43.472 1.00 92.69 92 THR A C 1
ATOM 730 O O . THR A 1 92 ? -27.579 -4.401 42.932 1.00 92.69 92 THR A O 1
ATOM 733 N N . THR A 1 93 ? -29.265 -5.852 43.239 1.00 94.00 93 THR A N 1
ATOM 734 C CA . THR A 1 93 ? -28.742 -6.871 42.315 1.00 94.00 93 THR A CA 1
ATOM 735 C C . THR A 1 93 ? -28.703 -6.349 40.878 1.00 94.00 93 THR A C 1
ATOM 737 O O . THR A 1 93 ? -27.698 -6.529 40.195 1.00 94.00 93 THR A O 1
ATOM 740 N N . LYS A 1 94 ? -29.759 -5.654 40.433 1.00 93.88 94 LYS A N 1
ATOM 741 C CA . LYS A 1 94 ? -29.812 -5.071 39.084 1.00 93.88 94 LYS A CA 1
ATOM 742 C C . LYS A 1 94 ? -28.802 -3.945 38.880 1.00 93.88 94 LYS A C 1
ATOM 744 O O . LYS A 1 94 ? -28.110 -3.943 37.870 1.00 93.88 94 LYS A O 1
ATOM 749 N N . MET A 1 95 ? -28.686 -3.027 39.841 1.00 94.12 95 MET A N 1
ATOM 750 C CA . MET A 1 95 ? -27.695 -1.947 39.802 1.00 94.12 95 MET A CA 1
ATOM 751 C C . MET A 1 95 ? -26.273 -2.507 39.751 1.00 94.12 95 MET A C 1
ATOM 753 O O . MET A 1 95 ? -25.486 -2.094 38.906 1.00 94.12 95 MET A O 1
ATOM 757 N N . ARG A 1 96 ? -25.961 -3.497 40.601 1.00 95.00 96 ARG A N 1
ATOM 758 C CA . ARG A 1 96 ? -24.658 -4.168 40.582 1.00 95.00 96 ARG A CA 1
ATOM 759 C C . ARG A 1 96 ? -24.371 -4.808 39.225 1.00 95.00 96 ARG A C 1
ATOM 761 O O . ARG A 1 96 ? -23.287 -4.593 38.702 1.00 95.00 96 ARG A O 1
ATOM 768 N N . GLY A 1 97 ? -25.322 -5.569 38.677 1.00 94.88 97 GLY A N 1
ATOM 769 C CA . GLY A 1 97 ? -25.164 -6.233 37.381 1.00 94.88 97 GLY A CA 1
ATOM 770 C C . GLY A 1 97 ? -24.919 -5.241 36.245 1.00 94.88 97 GLY A C 1
ATOM 771 O O . GLY A 1 97 ? -23.941 -5.376 35.527 1.00 94.88 97 GLY A O 1
ATOM 772 N N . ALA A 1 98 ? -25.729 -4.184 36.149 1.00 94.38 98 ALA A N 1
ATOM 773 C CA . ALA A 1 98 ? -25.585 -3.177 35.096 1.00 94.38 98 ALA A CA 1
ATOM 774 C C . ALA A 1 98 ? -24.220 -2.466 35.126 1.00 94.38 98 ALA A C 1
ATOM 776 O O . ALA A 1 98 ? -23.591 -2.291 34.083 1.00 94.38 98 ALA A O 1
ATOM 777 N N . VAL A 1 99 ? -23.747 -2.078 36.317 1.00 95.69 99 VAL A N 1
ATOM 778 C CA . VAL A 1 99 ? -22.433 -1.432 36.474 1.00 95.69 99 VAL A CA 1
ATOM 779 C C . VAL A 1 99 ? -21.301 -2.421 36.213 1.00 95.69 99 VAL A C 1
ATOM 781 O O . VAL A 1 99 ? -20.332 -2.063 35.550 1.00 95.69 99 VAL A O 1
ATOM 784 N N . GLN A 1 100 ? -21.424 -3.666 36.681 1.00 96.88 100 GLN A N 1
ATOM 785 C CA . GLN A 1 100 ? -20.442 -4.713 36.412 1.00 96.88 100 GLN A CA 1
ATOM 786 C C . GLN A 1 100 ? -20.301 -4.974 34.906 1.00 96.88 100 GLN A C 1
ATOM 788 O O . GLN A 1 100 ? -19.186 -4.939 34.397 1.00 96.88 100 GLN A O 1
ATOM 793 N N . ASP A 1 101 ? -21.413 -5.135 34.187 1.00 95.88 101 ASP A N 1
ATOM 794 C CA . ASP A 1 101 ? -21.419 -5.340 32.735 1.00 95.88 101 ASP A CA 1
ATOM 795 C C . ASP A 1 101 ? -20.813 -4.142 31.982 1.00 95.88 101 ASP A C 1
ATOM 797 O O . ASP A 1 101 ? -20.254 -4.297 30.895 1.00 95.88 101 ASP A O 1
ATOM 801 N N . HIS A 1 102 ? -20.959 -2.921 32.511 1.00 95.12 102 HIS A N 1
ATOM 802 C CA . HIS A 1 102 ? -20.338 -1.722 31.932 1.00 95.12 102 HIS A CA 1
ATOM 803 C C . HIS A 1 102 ? -18.826 -1.698 32.174 1.00 95.12 102 HIS A C 1
ATOM 805 O O . HIS A 1 102 ? -18.063 -1.485 31.235 1.00 95.12 102 HIS A O 1
ATOM 811 N N . ILE A 1 103 ? -18.384 -1.999 33.399 1.00 97.56 103 ILE A N 1
ATOM 812 C CA . ILE A 1 103 ? -16.962 -2.118 33.755 1.00 97.56 103 ILE A CA 1
ATOM 813 C C . ILE A 1 103 ? -16.276 -3.203 32.922 1.00 97.56 103 ILE A C 1
ATOM 815 O O . ILE A 1 103 ? -15.160 -2.994 32.456 1.00 97.56 103 ILE A O 1
ATOM 819 N N . GLU A 1 104 ? -16.920 -4.358 32.739 1.00 97.50 104 GLU A N 1
ATOM 820 C CA . GLU A 1 104 ? -16.375 -5.460 31.943 1.00 97.50 104 GLU A CA 1
ATOM 821 C C . GLU A 1 104 ? -16.195 -5.046 30.478 1.00 97.50 104 GLU A C 1
ATOM 823 O O . GLU A 1 104 ? -15.106 -5.222 29.937 1.00 97.50 104 GLU A O 1
ATOM 828 N N . ARG A 1 105 ? -17.194 -4.389 29.872 1.00 96.12 105 ARG A N 1
ATOM 829 C CA . ARG A 1 105 ? -17.094 -3.869 28.496 1.00 96.12 105 ARG A CA 1
ATOM 830 C C . ARG A 1 105 ? -15.983 -2.833 28.330 1.00 96.12 105 ARG A C 1
ATOM 832 O O . ARG A 1 105 ? -15.173 -2.958 27.421 1.00 96.12 105 ARG A O 1
ATOM 839 N N . VAL A 1 106 ? -15.892 -1.851 29.228 1.00 97.31 106 VAL A N 1
ATOM 840 C CA . VAL A 1 106 ? -14.801 -0.860 29.184 1.00 97.31 106 VAL A CA 1
ATOM 841 C C . VAL A 1 106 ? -13.444 -1.531 29.426 1.00 97.31 106 VAL A C 1
ATOM 843 O O . VAL A 1 106 ? -12.448 -1.155 28.816 1.00 97.31 106 VAL A O 1
ATOM 846 N N . GLY A 1 107 ? -13.390 -2.562 30.271 1.00 97.62 107 GLY A N 1
ATOM 847 C CA . GLY A 1 107 ? -12.195 -3.380 30.462 1.00 97.62 107 GLY A CA 1
ATOM 848 C C . GLY A 1 107 ? -11.771 -4.124 29.195 1.00 97.62 107 GLY A C 1
ATOM 849 O O . GLY A 1 107 ? -10.575 -4.211 28.914 1.00 97.62 107 GLY A O 1
ATOM 850 N N . ASP A 1 108 ? -12.722 -4.632 28.412 1.00 97.44 108 ASP A N 1
ATOM 851 C CA . ASP A 1 108 ? -12.465 -5.238 27.102 1.00 97.44 108 ASP A CA 1
ATOM 852 C C . ASP A 1 108 ? -11.899 -4.208 26.125 1.00 97.44 108 ASP A C 1
ATOM 854 O O . ASP A 1 108 ? -10.855 -4.463 25.523 1.00 97.44 108 ASP A O 1
ATOM 858 N N . ASP A 1 109 ? -12.503 -3.021 26.051 1.00 97.06 109 ASP A N 1
ATOM 859 C CA . ASP A 1 109 ? -12.033 -1.932 25.192 1.00 97.06 109 ASP A CA 1
ATOM 860 C C . ASP A 1 109 ? -10.610 -1.483 25.568 1.00 97.06 109 ASP A C 1
ATOM 862 O O . ASP A 1 109 ? -9.763 -1.319 24.692 1.00 97.06 109 ASP A O 1
ATOM 866 N N . ILE A 1 110 ? -10.281 -1.380 26.864 1.00 97.75 110 ILE A N 1
ATOM 867 C CA . ILE A 1 110 ? -8.910 -1.089 27.325 1.00 97.75 110 ILE A CA 1
ATOM 868 C C . ILE A 1 110 ? -7.929 -2.183 26.881 1.00 97.75 110 ILE A C 1
ATOM 870 O O . ILE A 1 110 ? -6.800 -1.882 26.487 1.00 97.75 110 ILE A O 1
ATOM 874 N N . ARG A 1 111 ? -8.331 -3.461 26.917 1.00 97.31 111 ARG A N 1
ATOM 875 C CA . ARG A 1 111 ? -7.481 -4.561 26.432 1.00 97.31 111 ARG A CA 1
ATOM 876 C C . ARG A 1 111 ? -7.245 -4.462 24.928 1.00 97.31 111 ARG A C 1
ATOM 878 O O . ARG A 1 111 ? -6.106 -4.626 24.493 1.00 97.31 111 ARG A O 1
ATOM 885 N N . LEU A 1 112 ? -8.287 -4.173 24.149 1.00 97.25 112 LEU A N 1
ATOM 886 C CA . LEU A 1 112 ? -8.178 -3.964 22.703 1.00 97.25 112 LEU A CA 1
ATOM 887 C C . LEU A 1 112 ? -7.307 -2.747 22.375 1.00 97.25 112 LEU A C 1
ATOM 889 O O . LEU A 1 112 ? -6.440 -2.832 21.512 1.00 97.25 112 LEU A O 1
ATOM 893 N N . MET A 1 113 ? -7.459 -1.654 23.118 1.00 96.56 113 MET A N 1
ATOM 894 C CA . MET A 1 113 ? -6.607 -0.470 23.032 1.00 96.56 113 MET A CA 1
ATOM 895 C C . MET A 1 113 ? -5.126 -0.819 23.267 1.00 96.56 113 MET A C 1
ATOM 897 O O . MET A 1 113 ? -4.262 -0.379 22.510 1.00 96.56 113 MET A O 1
ATOM 901 N N . GLY A 1 114 ? -4.821 -1.690 24.236 1.00 95.94 114 GLY A N 1
ATOM 902 C CA . GLY A 1 114 ? -3.463 -2.206 24.439 1.00 95.94 114 GLY A CA 1
ATOM 903 C C . GLY A 1 114 ? -2.922 -3.004 23.244 1.00 95.94 114 GLY A C 1
ATOM 904 O O . GLY A 1 114 ? -1.748 -2.880 22.901 1.00 95.94 114 GLY A O 1
ATOM 905 N N . LEU A 1 115 ? -3.773 -3.771 22.551 1.00 96.56 115 LEU A N 1
ATOM 906 C CA . LEU A 1 115 ? -3.408 -4.463 21.302 1.00 96.56 115 LEU A CA 1
ATOM 907 C C . LEU A 1 115 ? -3.183 -3.500 20.123 1.00 96.56 115 LEU A C 1
ATOM 909 O O . LEU A 1 115 ? -2.556 -3.887 19.141 1.00 96.56 115 LEU A O 1
ATOM 913 N N . MET A 1 116 ? -3.669 -2.262 20.223 1.00 96.94 116 MET A N 1
ATOM 914 C CA . MET A 1 116 ? -3.421 -1.175 19.266 1.00 96.94 116 MET A CA 1
ATOM 915 C C . MET A 1 116 ? -2.169 -0.348 19.614 1.00 96.94 116 MET A C 1
ATOM 917 O O . MET A 1 116 ? -1.943 0.704 19.008 1.00 96.94 116 MET A O 1
ATOM 921 N N . GLU A 1 117 ? -1.368 -0.825 20.578 1.00 94.75 117 GLU A N 1
ATOM 922 C CA . GLU A 1 117 ? -0.132 -0.200 21.072 1.00 94.75 117 GLU A CA 1
ATOM 923 C C . GLU A 1 117 ? -0.352 1.166 21.745 1.00 94.75 117 GLU A C 1
ATOM 925 O O . GLU A 1 117 ? 0.517 2.037 21.720 1.00 94.75 117 GLU A O 1
ATOM 930 N N . LEU A 1 118 ? -1.527 1.367 22.344 1.00 95.44 118 LEU A N 1
ATOM 931 C CA . LEU A 1 118 ? -1.868 2.579 23.086 1.00 95.44 118 LEU A CA 1
ATOM 932 C C . LEU A 1 118 ? -1.616 2.395 24.591 1.00 95.44 118 LEU A C 1
ATOM 934 O O . LEU A 1 118 ? -1.711 1.291 25.126 1.00 95.44 118 LEU A O 1
ATOM 938 N N . GLU A 1 119 ? -1.307 3.489 25.287 1.00 95.12 119 GLU A N 1
ATOM 939 C CA . GLU A 1 119 ? -1.049 3.478 26.731 1.00 95.12 119 GLU A CA 1
ATOM 940 C C . GLU A 1 119 ? -2.335 3.207 27.527 1.00 95.12 119 GLU A C 1
ATOM 942 O O . GLU A 1 119 ? -3.314 3.944 27.422 1.00 95.12 119 GLU A O 1
ATOM 947 N N . THR A 1 120 ? -2.328 2.159 28.358 1.00 96.75 120 THR A N 1
ATOM 948 C CA . THR A 1 120 ? -3.528 1.697 29.078 1.00 96.75 120 THR A CA 1
ATOM 949 C C . THR A 1 120 ? -3.459 1.853 30.596 1.00 96.75 120 THR A C 1
ATOM 951 O O . THR A 1 120 ? -4.471 1.647 31.264 1.00 96.75 120 THR A O 1
ATOM 954 N N . GLU A 1 121 ? -2.293 2.175 31.163 1.00 95.75 121 GLU A N 1
ATOM 955 C CA . GLU A 1 121 ? -2.019 2.036 32.603 1.00 95.75 121 GLU A CA 1
ATOM 956 C C . GLU A 1 121 ? -2.922 2.939 33.456 1.00 95.75 121 GLU A C 1
ATOM 958 O O . GLU A 1 121 ? -3.707 2.434 34.256 1.00 95.75 121 GLU A O 1
ATOM 963 N N . ALA A 1 122 ? -2.929 4.250 33.196 1.00 95.62 122 ALA A N 1
ATOM 964 C CA . ALA A 1 122 ? -3.760 5.205 33.939 1.00 95.62 122 ALA A CA 1
ATOM 965 C C . ALA A 1 122 ? -5.271 4.915 33.824 1.00 95.62 122 ALA A C 1
ATOM 967 O O . ALA A 1 122 ? -6.025 5.080 34.784 1.00 95.62 122 ALA A O 1
ATOM 968 N N . LEU A 1 123 ? -5.721 4.454 32.653 1.00 96.88 123 LEU A N 1
ATOM 969 C CA . LEU A 1 123 ? -7.122 4.091 32.418 1.00 96.88 123 LEU A CA 1
ATOM 970 C C . LEU A 1 123 ? -7.493 2.792 33.145 1.00 96.88 123 LEU A C 1
ATOM 972 O O . LEU A 1 123 ? -8.593 2.682 33.682 1.00 96.88 123 LEU A O 1
ATOM 976 N N . SER A 1 124 ? -6.560 1.840 33.222 1.00 96.62 124 SER A N 1
ATOM 977 C CA . SER A 1 124 ? -6.733 0.590 33.969 1.00 96.62 124 SER A CA 1
ATOM 978 C C . SER A 1 124 ? -6.812 0.847 35.474 1.00 96.62 124 SER A C 1
ATOM 980 O O . SER A 1 124 ? -7.716 0.327 36.123 1.00 96.62 124 SER A O 1
ATOM 982 N N . GLU A 1 125 ? -5.937 1.701 36.019 1.00 97.31 125 GLU A N 1
ATOM 983 C CA . GLU A 1 125 ? -5.974 2.104 37.433 1.00 97.31 125 GLU A CA 1
ATOM 984 C C . GLU A 1 125 ? -7.304 2.777 37.794 1.00 97.31 125 GLU A C 1
ATOM 986 O O . GLU A 1 125 ? -7.926 2.457 38.810 1.00 97.31 125 GLU A O 1
ATOM 991 N N . ARG A 1 126 ? -7.789 3.677 36.931 1.00 97.44 126 ARG A N 1
ATOM 992 C CA . ARG A 1 126 ? -9.072 4.356 37.133 1.00 97.44 126 ARG A CA 1
ATOM 993 C C . ARG A 1 126 ? -10.262 3.394 37.015 1.00 97.44 126 ARG A C 1
ATOM 995 O O . ARG A 1 126 ? -11.228 3.527 37.765 1.00 97.44 126 ARG A O 1
ATOM 1002 N N . LEU A 1 127 ? -10.195 2.388 36.140 1.00 97.69 127 LEU A N 1
ATOM 1003 C CA . LEU A 1 127 ? -11.211 1.333 36.070 1.00 97.69 127 LEU A CA 1
ATOM 1004 C C . LEU A 1 127 ? -11.178 0.412 37.305 1.00 97.69 127 LEU A C 1
ATOM 1006 O O . LEU A 1 127 ? -12.223 -0.067 37.750 1.00 97.69 127 LEU A O 1
ATOM 1010 N N . ASP A 1 128 ? -10.007 0.180 37.898 1.00 97.75 128 ASP A N 1
ATOM 1011 C CA . ASP A 1 128 ? -9.884 -0.554 39.162 1.00 97.75 128 ASP A CA 1
ATOM 1012 C C . ASP A 1 128 ? -10.473 0.232 40.346 1.00 97.75 128 ASP A C 1
ATOM 1014 O O . ASP A 1 128 ? -11.087 -0.363 41.237 1.00 97.75 128 ASP A O 1
ATOM 1018 N N . GLU A 1 129 ? -10.409 1.567 40.322 1.00 97.81 129 GLU A N 1
ATOM 1019 C CA . GLU A 1 129 ? -11.145 2.421 41.262 1.00 97.81 129 GLU A CA 1
ATOM 1020 C C . GLU A 1 129 ? -12.666 2.237 41.126 1.00 97.81 129 GLU A C 1
ATOM 1022 O O . GLU A 1 129 ? -13.347 2.042 42.136 1.00 97.81 129 GLU A O 1
ATOM 1027 N N . ALA A 1 130 ? -13.205 2.194 39.900 1.00 97.62 130 ALA A N 1
ATOM 1028 C CA . ALA A 1 130 ? -14.620 1.874 39.666 1.00 97.62 130 ALA A CA 1
ATOM 1029 C C . ALA A 1 130 ? -15.007 0.488 40.216 1.00 97.62 130 ALA A C 1
ATOM 1031 O O . ALA A 1 130 ? -16.055 0.346 40.853 1.00 97.62 130 ALA A O 1
ATOM 1032 N N . LYS A 1 131 ? -14.150 -0.532 40.045 1.00 97.62 131 LYS A N 1
ATOM 1033 C CA . LYS A 1 131 ? -14.361 -1.866 40.642 1.00 97.62 131 LYS A CA 1
ATOM 1034 C C . LYS A 1 131 ? -14.377 -1.812 42.171 1.00 97.62 131 LYS A C 1
ATOM 1036 O O . LYS A 1 131 ? -15.206 -2.484 42.788 1.00 97.62 131 LYS A O 1
ATOM 1041 N N . SER A 1 132 ? -13.505 -1.006 42.780 1.00 98.00 132 SER A N 1
ATOM 1042 C CA . SER A 1 132 ? -13.501 -0.791 44.232 1.00 98.00 132 SER A CA 1
ATOM 1043 C C . SER A 1 132 ? -14.816 -0.158 44.695 1.00 98.00 132 SER A C 1
ATOM 1045 O O . SER A 1 132 ? -15.469 -0.714 45.578 1.00 98.00 132 SER A O 1
ATOM 1047 N N . GLN A 1 133 ? -15.267 0.922 44.044 1.00 97.62 133 GLN A N 1
ATOM 1048 C CA . GLN A 1 133 ? -16.540 1.583 44.369 1.00 97.62 133 GLN A CA 1
ATOM 1049 C C . GLN A 1 133 ? -17.742 0.639 44.224 1.00 97.62 133 GLN A C 1
ATOM 1051 O O . GLN A 1 133 ? -18.633 0.618 45.075 1.00 97.62 133 GLN A O 1
ATOM 1056 N N . LEU A 1 134 ? -17.747 -0.207 43.188 1.00 96.44 134 LEU A N 1
ATOM 1057 C CA . LEU A 1 134 ? -18.771 -1.235 43.004 1.00 96.44 134 LEU A CA 1
ATOM 1058 C C . LEU A 1 134 ? -18.779 -2.243 44.165 1.00 96.44 134 LEU A C 1
ATOM 1060 O O . LEU A 1 134 ? -19.851 -2.635 44.638 1.00 96.44 134 LEU A O 1
ATOM 1064 N N . SER A 1 135 ? -17.597 -2.661 44.631 1.00 96.00 135 SER A N 1
ATOM 1065 C CA . SER A 1 135 ? -17.459 -3.600 45.750 1.00 96.00 135 SER A CA 1
ATOM 1066 C C . SER A 1 135 ? -17.940 -3.012 47.081 1.00 96.00 135 SER A C 1
ATOM 1068 O O . SER A 1 135 ? -18.559 -3.729 47.872 1.00 96.00 135 SER A O 1
ATOM 1070 N N . ASP A 1 136 ? -17.767 -1.700 47.263 1.00 96.31 136 ASP A N 1
ATOM 1071 C CA . ASP A 1 136 ? -18.235 -0.940 48.426 1.00 96.31 136 ASP A CA 1
ATOM 1072 C C . ASP A 1 136 ? -19.745 -0.622 48.371 1.00 96.31 136 ASP A C 1
ATOM 1074 O O . ASP A 1 136 ? -20.332 -0.180 49.360 1.00 96.31 136 ASP A O 1
ATOM 1078 N N . GLY A 1 137 ? -20.409 -0.899 47.241 1.00 93.75 137 GLY A N 1
ATOM 1079 C CA . GLY A 1 137 ? -21.837 -0.639 47.030 1.00 93.75 137 GLY A CA 1
ATOM 1080 C C . GLY A 1 137 ? -22.160 0.783 46.558 1.00 93.75 137 GLY A C 1
ATOM 1081 O O . GLY A 1 137 ? -23.335 1.150 46.495 1.00 93.75 137 GLY A O 1
ATOM 1082 N N . ASN A 1 138 ? -21.146 1.567 46.183 1.00 94.56 138 ASN A N 1
ATOM 1083 C CA . ASN A 1 138 ? -21.282 2.924 45.655 1.00 94.56 138 ASN A CA 1
ATOM 1084 C C . ASN A 1 138 ? -21.550 2.881 44.140 1.00 94.56 138 ASN A C 1
ATOM 1086 O O . ASN A 1 138 ? -20.704 3.228 43.319 1.00 94.56 138 ASN A O 1
ATOM 1090 N N . TYR A 1 139 ? -22.741 2.411 43.753 1.00 93.56 139 TYR A N 1
ATOM 1091 C CA . TYR A 1 139 ? -23.079 2.134 42.347 1.00 93.56 139 TYR A CA 1
ATOM 1092 C C . TYR A 1 139 ? -23.027 3.363 41.431 1.00 93.56 139 TYR A C 1
ATOM 1094 O O . TYR A 1 139 ? -22.656 3.239 40.269 1.00 93.56 139 TYR A O 1
ATOM 1102 N N . VAL A 1 140 ? -23.403 4.537 41.945 1.00 91.81 140 VAL A N 1
ATOM 1103 C CA . VAL A 1 140 ? -23.402 5.790 41.172 1.00 91.81 140 VAL A CA 1
ATOM 1104 C C . VAL A 1 140 ? -21.976 6.223 40.861 1.00 91.81 140 VAL A C 1
ATOM 1106 O O . VAL A 1 140 ? -21.668 6.458 39.700 1.00 91.81 140 VAL A O 1
ATOM 1109 N N . ASP A 1 141 ? -21.108 6.252 41.873 1.00 95.25 141 ASP A N 1
ATOM 1110 C CA . ASP A 1 141 ? -19.707 6.647 41.709 1.00 95.25 141 ASP A CA 1
ATOM 1111 C C . ASP A 1 141 ? -18.970 5.659 40.796 1.00 95.25 141 ASP A C 1
ATOM 1113 O O . ASP A 1 141 ? -18.235 6.065 39.902 1.00 95.25 141 ASP A O 1
ATOM 1117 N N . ALA A 1 142 ? -19.223 4.354 40.956 1.00 97.00 142 ALA A N 1
ATOM 1118 C CA . ALA A 1 142 ? -18.680 3.330 40.066 1.00 97.00 142 ALA A CA 1
ATOM 1119 C C . ALA A 1 142 ? -19.109 3.545 38.603 1.00 97.00 142 ALA A C 1
ATOM 1121 O O . ALA A 1 142 ? -18.280 3.433 37.701 1.00 97.00 142 ALA A O 1
ATOM 1122 N N . ALA A 1 143 ? -20.381 3.880 38.357 1.00 94.19 143 ALA A N 1
ATOM 1123 C CA . ALA A 1 143 ? -20.887 4.161 37.014 1.00 94.19 143 ALA A CA 1
ATOM 1124 C C . ALA A 1 143 ? -20.282 5.444 36.416 1.00 94.19 143 ALA A C 1
ATOM 1126 O O . ALA A 1 143 ? -19.876 5.431 35.256 1.00 94.19 143 ALA A O 1
ATOM 1127 N N . GLU A 1 144 ? -20.186 6.521 37.202 1.00 94.88 144 GLU A N 1
ATOM 1128 C CA . GLU A 1 144 ? -19.594 7.796 36.770 1.00 94.88 144 GLU A CA 1
ATOM 1129 C C . GLU A 1 144 ? -18.109 7.629 36.421 1.00 94.88 144 GLU A C 1
ATOM 1131 O O . GLU A 1 144 ? -17.700 7.998 35.323 1.00 94.88 144 GLU A O 1
ATOM 1136 N N . ILE A 1 145 ? -17.324 6.964 37.279 1.00 97.00 145 ILE A N 1
ATOM 1137 C CA . ILE A 1 145 ? -15.912 6.663 36.996 1.00 97.00 145 ILE A CA 1
ATOM 1138 C C . ILE A 1 145 ? -15.779 5.793 35.740 1.00 97.00 145 ILE A C 1
ATOM 1140 O O . ILE A 1 145 ? -14.887 6.022 34.927 1.00 97.00 145 ILE A O 1
ATOM 1144 N N . THR A 1 146 ? -16.655 4.801 35.555 1.00 96.81 146 THR A N 1
ATOM 1145 C CA . THR A 1 146 ? -16.608 3.934 34.365 1.00 96.81 146 THR A CA 1
ATOM 1146 C C . THR A 1 146 ? -16.862 4.728 33.082 1.00 96.81 146 THR A C 1
ATOM 1148 O O . THR A 1 146 ? -16.183 4.500 32.083 1.00 96.81 146 THR A O 1
ATOM 1151 N N . GLU A 1 147 ? -17.789 5.690 33.096 1.00 94.19 147 GLU A N 1
ATOM 1152 C CA . GLU A 1 147 ? -18.040 6.550 31.933 1.00 94.19 147 GLU A CA 1
ATOM 1153 C C . GLU A 1 147 ? -16.893 7.543 31.683 1.00 94.19 147 GLU A C 1
ATOM 1155 O O . GLU A 1 147 ? -16.497 7.741 30.532 1.00 94.19 147 GLU A O 1
ATOM 1160 N N . ASP A 1 148 ? -16.296 8.087 32.750 1.00 95.50 148 ASP A N 1
ATOM 1161 C CA . ASP A 1 148 ? -15.097 8.932 32.675 1.00 95.50 148 ASP A CA 1
ATOM 1162 C C . ASP A 1 148 ? -13.905 8.192 32.044 1.00 95.50 148 ASP A C 1
ATOM 1164 O O . ASP A 1 148 ? -13.086 8.808 31.364 1.00 95.50 148 ASP A O 1
ATOM 1168 N N . VAL A 1 149 ? -13.800 6.873 32.252 1.00 97.31 149 VAL A N 1
ATOM 1169 C CA . VAL A 1 149 ? -12.787 6.011 31.616 1.00 97.31 149 VAL A CA 1
ATOM 1170 C C . VAL A 1 149 ? -13.169 5.682 30.173 1.00 97.31 149 VAL A C 1
ATOM 1172 O O . VAL A 1 149 ? -12.313 5.671 29.290 1.00 97.31 149 VAL A O 1
ATOM 1175 N N . ARG A 1 150 ? -14.451 5.427 29.905 1.00 96.06 150 ARG A N 1
ATOM 1176 C CA . ARG A 1 150 ? -14.939 5.027 28.581 1.00 96.06 150 ARG A CA 1
ATOM 1177 C C . ARG A 1 150 ? -14.696 6.094 27.517 1.00 96.06 150 ARG A C 1
ATOM 1179 O O . ARG A 1 150 ? -14.243 5.769 26.422 1.00 96.06 150 ARG A O 1
ATOM 1186 N N . ALA A 1 151 ? -15.006 7.354 27.816 1.00 94.12 151 ALA A N 1
ATOM 1187 C CA . ALA A 1 151 ? -14.882 8.448 26.855 1.00 94.12 151 ALA A CA 1
ATOM 1188 C C . ALA A 1 151 ? -13.466 8.575 26.235 1.00 94.12 151 ALA A C 1
ATOM 1190 O O . ALA A 1 151 ? -13.367 8.578 25.004 1.00 94.12 151 ALA A O 1
ATOM 1191 N N . PRO A 1 152 ? -12.368 8.630 27.018 1.00 95.69 152 PRO A N 1
ATOM 1192 C CA . PRO A 1 152 ? -11.018 8.669 26.460 1.00 95.69 152 PRO A CA 1
ATOM 1193 C C . PRO A 1 152 ? -10.618 7.368 25.754 1.00 95.69 152 PRO A C 1
ATOM 1195 O O . PRO A 1 152 ? -9.977 7.454 24.712 1.00 95.69 152 PRO A O 1
ATOM 1198 N N . VAL A 1 153 ? -11.030 6.186 26.240 1.00 96.88 153 VAL A N 1
ATOM 1199 C CA . VAL A 1 153 ? -10.753 4.902 25.558 1.00 96.88 153 VAL A CA 1
ATOM 1200 C C . VAL A 1 153 ? -11.299 4.916 24.129 1.00 96.88 153 VAL A C 1
ATOM 1202 O O . VAL A 1 153 ? -10.554 4.680 23.178 1.00 96.88 153 VAL A O 1
ATOM 1205 N N . VAL A 1 154 ? -12.577 5.272 23.966 1.00 95.94 154 VAL A N 1
ATOM 1206 C CA . VAL A 1 154 ? -13.226 5.357 22.649 1.00 95.94 154 VAL A CA 1
ATOM 1207 C C . VAL A 1 154 ? -12.520 6.383 21.760 1.00 95.94 154 VAL A C 1
ATOM 1209 O O . VAL A 1 154 ? -12.243 6.090 20.599 1.00 95.94 154 VAL A O 1
ATOM 1212 N N . SER A 1 155 ? -12.178 7.557 22.304 1.00 96.94 155 SER A N 1
ATOM 1213 C CA . SER A 1 155 ? -11.470 8.606 21.559 1.00 96.94 155 SER A CA 1
ATOM 1214 C C . SER A 1 155 ? -10.097 8.145 21.062 1.00 96.94 155 SER A C 1
ATOM 1216 O O . SER A 1 155 ? -9.763 8.363 19.900 1.00 96.94 155 SER A O 1
ATOM 1218 N N . TYR A 1 156 ? -9.298 7.498 21.915 1.00 97.69 156 TYR A N 1
ATOM 1219 C CA . TYR A 1 156 ? -7.962 7.030 21.542 1.00 97.69 156 TYR A CA 1
ATOM 1220 C C . TYR A 1 156 ? -8.014 5.908 20.506 1.00 97.69 156 TYR A C 1
ATOM 1222 O O . TYR A 1 156 ? -7.228 5.912 19.555 1.00 97.69 156 TYR A O 1
ATOM 1230 N N . MET A 1 157 ? -8.956 4.974 20.654 1.00 98.00 157 MET A N 1
ATOM 1231 C CA . MET A 1 157 ? -9.170 3.914 19.670 1.00 98.00 157 MET A CA 1
ATOM 1232 C C . MET A 1 157 ? -9.617 4.485 18.320 1.00 98.00 157 MET A C 1
ATOM 1234 O O . MET A 1 157 ? -9.072 4.082 17.292 1.00 98.00 157 MET A O 1
ATOM 1238 N N . GLU A 1 158 ? -10.550 5.444 18.310 1.00 98.31 158 GLU A N 1
ATOM 1239 C CA . GLU A 1 158 ? -10.999 6.121 17.088 1.00 98.31 158 GLU A CA 1
ATOM 1240 C C . GLU A 1 158 ? -9.831 6.800 16.370 1.00 98.31 158 GLU A C 1
ATOM 1242 O O . GLU A 1 158 ? -9.613 6.567 15.180 1.00 98.31 158 GLU A O 1
ATOM 1247 N N . ASP A 1 159 ? -9.050 7.613 17.083 1.00 98.12 159 ASP A N 1
ATOM 1248 C CA . ASP A 1 159 ? -7.942 8.364 16.493 1.00 98.12 159 ASP A CA 1
ATOM 1249 C C . ASP A 1 159 ? -6.864 7.443 15.925 1.00 98.12 159 ASP A C 1
ATOM 1251 O O . ASP A 1 159 ? -6.392 7.652 14.803 1.00 98.12 159 ASP A O 1
ATOM 1255 N N . ARG A 1 160 ? -6.513 6.377 16.650 1.00 97.75 160 ARG A N 1
ATOM 1256 C CA . ARG A 1 160 ? -5.531 5.399 16.177 1.00 97.75 160 ARG A CA 1
ATOM 1257 C C . ARG A 1 160 ? -6.039 4.623 14.965 1.00 97.75 160 ARG A C 1
ATOM 1259 O O . ARG A 1 160 ? -5.291 4.473 14.001 1.00 97.75 160 ARG A O 1
ATOM 1266 N N . ALA A 1 161 ? -7.291 4.167 14.978 1.00 98.25 161 ALA A N 1
ATOM 1267 C CA . ALA A 1 161 ? -7.890 3.473 13.840 1.00 98.25 161 ALA A CA 1
ATOM 1268 C C . ALA A 1 161 ? -7.991 4.380 12.603 1.00 98.25 161 ALA A C 1
ATOM 1270 O O . ALA A 1 161 ? -7.730 3.923 11.493 1.00 98.25 161 ALA A O 1
ATOM 1271 N N . ARG A 1 162 ? -8.298 5.671 12.791 1.00 98.56 162 ARG A N 1
ATOM 1272 C CA . ARG A 1 162 ? -8.369 6.676 11.720 1.00 98.56 162 ARG A CA 1
ATOM 1273 C C . ARG A 1 162 ? -7.026 6.837 11.014 1.00 98.56 162 ARG A C 1
ATOM 1275 O O . ARG A 1 162 ? -6.983 6.792 9.792 1.00 98.56 162 ARG A O 1
ATOM 1282 N N . ILE A 1 163 ? -5.941 6.994 11.778 1.00 98.31 163 ILE A N 1
ATOM 1283 C CA . ILE A 1 163 ? -4.583 7.152 11.232 1.00 98.31 163 ILE A CA 1
ATOM 1284 C C . ILE A 1 163 ? -4.212 5.943 10.367 1.00 98.31 163 ILE A C 1
ATOM 1286 O O . ILE A 1 163 ? -3.845 6.107 9.208 1.00 98.31 163 ILE A O 1
ATOM 1290 N N . VAL A 1 164 ? -4.370 4.730 10.901 1.00 98.31 164 VAL A N 1
ATOM 1291 C CA . VAL A 1 164 ? -3.977 3.505 10.185 1.00 98.31 164 VAL A CA 1
ATOM 1292 C C . VAL A 1 164 ? -4.885 3.231 8.978 1.00 98.31 164 VAL A C 1
ATOM 1294 O O . VAL A 1 164 ? -4.423 2.711 7.964 1.00 98.31 164 VAL A O 1
ATOM 1297 N N . LEU A 1 165 ? -6.163 3.621 9.034 1.00 98.62 165 LEU A N 1
ATOM 1298 C CA . LEU A 1 165 ? -7.059 3.558 7.879 1.00 98.62 165 LEU A CA 1
ATOM 1299 C C . LEU A 1 165 ? -6.608 4.495 6.748 1.00 98.62 165 LEU A C 1
ATOM 1301 O O . LEU A 1 165 ? -6.676 4.107 5.582 1.00 98.62 165 LEU A O 1
ATOM 1305 N N . GLU A 1 166 ? -6.150 5.711 7.057 1.00 98.56 166 GLU A N 1
ATOM 1306 C CA . GLU A 1 166 ? -5.599 6.611 6.034 1.00 98.56 166 GLU A CA 1
ATOM 1307 C C . GLU A 1 166 ? -4.306 6.048 5.423 1.00 98.56 166 GLU A C 1
ATOM 1309 O O . GLU A 1 166 ? -4.180 6.032 4.200 1.00 98.56 166 GLU A O 1
ATOM 1314 N N . GLU A 1 167 ? -3.408 5.471 6.230 1.00 98.31 167 GLU A N 1
ATOM 1315 C CA . GLU A 1 167 ? -2.212 4.768 5.726 1.00 98.31 167 GLU A CA 1
ATOM 1316 C C . GLU A 1 167 ? -2.579 3.607 4.783 1.00 98.31 167 GLU A C 1
ATOM 1318 O O . GLU A 1 167 ? -1.928 3.387 3.758 1.00 98.31 167 GLU A O 1
ATOM 1323 N N . ALA A 1 168 ? -3.645 2.865 5.100 1.00 98.62 168 ALA A N 1
ATOM 1324 C CA . ALA A 1 168 ? -4.144 1.790 4.247 1.00 98.62 168 ALA A CA 1
ATOM 1325 C C . ALA A 1 168 ? -4.707 2.315 2.920 1.00 98.62 168 ALA A C 1
ATOM 1327 O O . ALA A 1 168 ? -4.464 1.713 1.873 1.00 98.62 168 ALA A O 1
ATOM 1328 N N . LYS A 1 169 ? -5.429 3.443 2.933 1.00 98.62 169 LYS A N 1
ATOM 1329 C CA . LYS A 1 169 ? -5.921 4.092 1.706 1.00 98.62 169 LYS A CA 1
ATOM 1330 C C . LYS A 1 169 ? -4.766 4.541 0.816 1.00 98.62 169 LYS A C 1
ATOM 1332 O O . LYS A 1 169 ? -4.784 4.237 -0.375 1.00 98.62 169 LYS A O 1
ATOM 1337 N N . GLU A 1 170 ? -3.766 5.199 1.396 1.00 98.38 170 GLU A N 1
ATOM 1338 C CA . GLU A 1 170 ? -2.572 5.658 0.683 1.00 98.38 170 GLU A CA 1
ATOM 1339 C C . GLU A 1 170 ? -1.810 4.481 0.057 1.00 98.38 170 GLU A C 1
ATOM 1341 O O . GLU A 1 170 ? -1.483 4.506 -1.128 1.00 98.38 170 GLU A O 1
ATOM 1346 N N . ALA A 1 171 ? -1.610 3.389 0.802 1.00 98.38 171 ALA A N 1
ATOM 1347 C CA . ALA A 1 171 ? -0.951 2.194 0.276 1.00 98.38 171 ALA A CA 1
ATOM 1348 C C . ALA A 1 171 ? -1.700 1.581 -0.925 1.00 98.38 171 ALA A C 1
ATOM 1350 O O . ALA A 1 171 ? -1.072 1.138 -1.889 1.00 98.38 171 ALA A O 1
ATOM 1351 N N . VAL A 1 172 ? -3.038 1.575 -0.900 1.00 98.50 172 VAL A N 1
ATOM 1352 C CA . VAL A 1 172 ? -3.863 1.105 -2.028 1.00 98.50 172 VAL A CA 1
ATOM 1353 C C . VAL A 1 172 ? -3.812 2.069 -3.215 1.00 98.50 172 VAL A C 1
ATOM 1355 O O . VAL A 1 172 ? -3.832 1.628 -4.366 1.00 98.50 172 VAL A O 1
ATOM 1358 N N . GLU A 1 173 ? -3.730 3.375 -2.972 1.00 98.06 173 GLU A N 1
ATOM 1359 C CA . GLU A 1 173 ? -3.550 4.371 -4.030 1.00 98.06 173 GLU A CA 1
ATOM 1360 C C . GLU A 1 173 ? -2.193 4.220 -4.728 1.00 98.06 173 GLU A C 1
ATOM 1362 O O . GLU A 1 173 ? -2.138 4.227 -5.962 1.00 98.06 173 GLU A O 1
ATOM 1367 N N . ILE A 1 174 ? -1.120 3.989 -3.966 1.00 97.94 174 ILE A N 1
ATOM 1368 C CA . ILE A 1 174 ? 0.209 3.678 -4.507 1.00 97.94 174 ILE A CA 1
ATOM 1369 C C . ILE A 1 174 ? 0.154 2.398 -5.346 1.00 97.94 174 ILE A C 1
ATOM 1371 O O . ILE A 1 174 ? 0.586 2.418 -6.497 1.00 97.94 174 ILE A O 1
ATOM 1375 N N . MET A 1 175 ? -0.449 1.321 -4.825 1.00 98.19 175 MET A N 1
ATOM 1376 C CA . MET A 1 175 ? -0.622 0.051 -5.546 1.00 98.19 175 MET A CA 1
ATOM 1377 C C . MET A 1 175 ? -1.284 0.252 -6.917 1.00 98.19 175 MET A C 1
ATOM 1379 O O . MET A 1 175 ? -0.791 -0.242 -7.931 1.00 98.19 175 MET A O 1
ATOM 1383 N N . ARG A 1 176 ? -2.364 1.038 -6.972 1.00 97.56 176 ARG A N 1
ATOM 1384 C CA . ARG A 1 176 ? -3.043 1.365 -8.236 1.00 97.56 176 ARG A CA 1
ATOM 1385 C C . ARG A 1 176 ? -2.184 2.224 -9.157 1.00 97.56 176 ARG A C 1
ATOM 1387 O O . ARG A 1 176 ? -2.168 2.002 -10.365 1.00 97.56 176 ARG A O 1
ATOM 1394 N N . SER A 1 177 ? -1.473 3.198 -8.600 1.00 97.00 177 SER A N 1
ATOM 1395 C CA . SER A 1 177 ? -0.618 4.121 -9.355 1.00 97.00 177 SER A CA 1
ATOM 1396 C C . SER A 1 177 ? 0.580 3.417 -9.992 1.00 97.00 177 SER A C 1
ATOM 1398 O O . SER A 1 177 ? 1.026 3.811 -11.072 1.00 97.00 177 SER A O 1
ATOM 1400 N N . VAL A 1 178 ? 1.055 2.327 -9.379 1.00 95.62 178 VAL A N 1
ATOM 1401 C CA . VAL A 1 178 ? 2.065 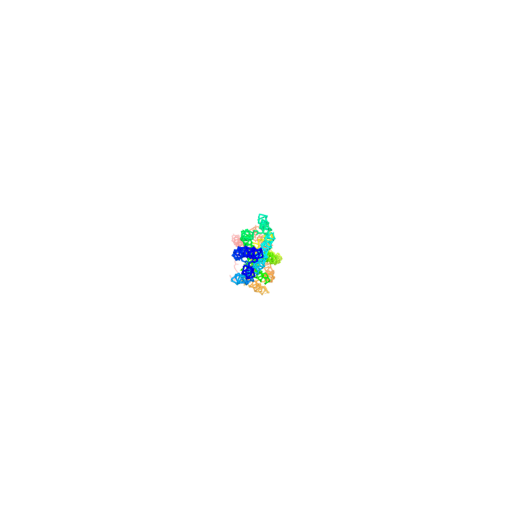1.457 -9.992 1.00 95.62 178 VAL A CA 1
ATOM 1402 C C . VAL A 1 178 ? 1.500 0.467 -11.014 1.00 95.62 178 VAL A C 1
ATOM 1404 O O . VAL A 1 178 ? 2.249 -0.310 -11.596 1.00 95.62 178 VAL A O 1
ATOM 1407 N N . GLY A 1 179 ? 0.195 0.530 -11.292 1.00 93.19 179 GLY A N 1
ATOM 1408 C CA . GLY A 1 179 ? -0.479 -0.313 -12.278 1.00 93.19 179 GLY A CA 1
ATOM 1409 C C . GLY A 1 179 ? -0.854 -1.701 -11.761 1.00 93.19 179 GLY A C 1
ATOM 1410 O O . GLY A 1 179 ? -1.206 -2.563 -12.564 1.00 93.19 179 GLY A O 1
ATOM 1411 N N . ALA A 1 180 ? -0.786 -1.928 -10.447 1.00 95.88 180 ALA A N 1
ATOM 1412 C CA . ALA A 1 180 ? -1.188 -3.183 -9.833 1.00 95.88 180 ALA A CA 1
ATOM 1413 C C . ALA A 1 180 ? -2.649 -3.134 -9.365 1.00 95.88 180 ALA A C 1
ATOM 1415 O O . ALA A 1 180 ? -3.163 -2.093 -8.947 1.00 95.88 180 ALA A O 1
ATOM 1416 N N . ASP A 1 181 ? -3.317 -4.284 -9.414 1.00 93.31 181 ASP A N 1
ATOM 1417 C CA . ASP A 1 181 ? -4.686 -4.445 -8.937 1.00 93.31 181 ASP A CA 1
ATOM 1418 C C . ASP A 1 181 ? -4.820 -5.759 -8.163 1.00 93.31 181 ASP A C 1
ATOM 1420 O O . ASP A 1 181 ? -4.358 -6.812 -8.607 1.00 93.31 181 ASP A O 1
ATOM 1424 N N . ASP A 1 182 ? -5.452 -5.687 -6.997 1.00 97.19 182 ASP A N 1
ATOM 1425 C CA . ASP A 1 182 ? -5.751 -6.834 -6.146 1.00 97.19 182 ASP A CA 1
ATOM 1426 C C . ASP A 1 182 ? -7.161 -6.635 -5.566 1.00 97.19 182 ASP A C 1
ATOM 1428 O O . ASP A 1 182 ? -7.417 -5.770 -4.720 1.00 97.19 182 ASP A O 1
ATOM 1432 N N . ALA A 1 183 ? -8.106 -7.432 -6.069 1.00 97.12 183 ALA A N 1
ATOM 1433 C CA . ALA A 1 183 ? -9.517 -7.325 -5.710 1.00 97.12 183 ALA A CA 1
ATOM 1434 C C . ALA A 1 183 ? -9.771 -7.604 -4.220 1.00 97.12 183 ALA A C 1
ATOM 1436 O O . ALA A 1 183 ? -10.699 -7.037 -3.638 1.00 97.12 183 ALA A O 1
ATOM 1437 N N . GLU A 1 184 ? -8.952 -8.454 -3.595 1.00 96.50 184 GLU A N 1
ATOM 1438 C CA . GLU A 1 184 ? -9.063 -8.766 -2.172 1.00 96.50 184 GLU A CA 1
ATOM 1439 C C . GLU A 1 184 ? -8.646 -7.558 -1.330 1.00 96.50 184 GLU A C 1
ATOM 1441 O O . GLU A 1 184 ? -9.366 -7.171 -0.410 1.00 96.50 184 GLU A O 1
ATOM 1446 N N . VAL A 1 185 ? -7.543 -6.896 -1.696 1.00 97.62 185 VAL A N 1
ATOM 1447 C CA . VAL A 1 185 ? -7.091 -5.652 -1.050 1.00 97.62 185 VAL A CA 1
ATOM 1448 C C . VAL A 1 185 ? -8.178 -4.578 -1.101 1.00 97.62 185 VAL A C 1
ATOM 1450 O O . VAL A 1 185 ? -8.486 -3.959 -0.082 1.00 97.62 185 VAL A O 1
ATOM 1453 N N . ILE A 1 186 ? -8.801 -4.382 -2.266 1.00 97.06 186 ILE A N 1
ATOM 1454 C CA . ILE A 1 186 ? -9.862 -3.381 -2.446 1.00 97.06 186 ILE A CA 1
ATOM 1455 C C . ILE A 1 186 ? -11.106 -3.738 -1.623 1.00 97.06 186 ILE A C 1
ATOM 1457 O O . ILE A 1 186 ? -11.684 -2.869 -0.969 1.00 97.06 186 ILE A O 1
ATOM 1461 N N . SER A 1 187 ? -11.514 -5.009 -1.630 1.00 97.62 187 SER A N 1
ATOM 1462 C CA . SER A 1 187 ? -12.646 -5.486 -0.830 1.00 97.62 187 SER A CA 1
ATOM 1463 C C . SER A 1 187 ? -12.403 -5.278 0.666 1.00 97.62 187 SER A C 1
ATOM 1465 O O . SER A 1 187 ? -13.276 -4.768 1.369 1.00 97.62 187 SER A O 1
ATOM 1467 N N . ASN A 1 188 ? -11.208 -5.621 1.147 1.00 97.62 188 ASN A N 1
ATOM 1468 C CA . ASN A 1 188 ? -10.834 -5.474 2.550 1.00 97.62 188 ASN A CA 1
ATOM 1469 C C . ASN A 1 188 ? -10.756 -4.000 2.967 1.00 97.62 188 ASN A C 1
ATOM 1471 O O . ASN A 1 188 ? -11.177 -3.666 4.074 1.00 97.62 188 ASN A O 1
ATOM 1475 N N . LEU A 1 189 ? -10.294 -3.097 2.091 1.00 98.38 189 LEU A N 1
ATOM 1476 C CA . LEU A 1 189 ? -10.317 -1.658 2.366 1.00 98.38 189 LEU A CA 1
ATOM 1477 C C . LEU A 1 189 ? -11.752 -1.144 2.568 1.00 98.38 189 LEU A C 1
ATOM 1479 O O . LEU A 1 189 ? -12.004 -0.409 3.519 1.00 98.38 189 LEU A O 1
ATOM 1483 N N . ASN A 1 190 ? -12.700 -1.560 1.724 1.00 97.94 190 ASN A N 1
ATOM 1484 C CA . ASN A 1 190 ? -14.108 -1.178 1.884 1.00 97.94 190 ASN A CA 1
ATOM 1485 C C . ASN A 1 190 ? -14.690 -1.722 3.197 1.00 97.94 190 ASN A C 1
ATOM 1487 O O . ASN A 1 190 ? -15.292 -0.973 3.960 1.00 97.94 190 ASN A O 1
ATOM 1491 N N . GLN A 1 191 ? -14.437 -2.998 3.509 1.00 97.88 191 GLN A N 1
ATOM 1492 C CA . GLN A 1 191 ? -14.878 -3.599 4.771 1.00 97.88 191 GLN A CA 1
ATOM 1493 C C . GLN A 1 191 ? -14.317 -2.850 5.989 1.00 97.88 191 GLN A C 1
ATOM 1495 O O . GLN A 1 191 ? -15.010 -2.658 6.984 1.00 97.88 191 GLN A O 1
ATOM 1500 N N . THR A 1 192 ? -13.069 -2.401 5.900 1.00 97.56 192 THR A N 1
ATOM 1501 C CA . THR A 1 192 ? -12.420 -1.620 6.954 1.00 97.56 192 THR A CA 1
ATOM 1502 C C . THR A 1 192 ? -13.107 -0.264 7.155 1.00 97.56 192 THR A C 1
ATOM 1504 O O . THR A 1 192 ? -13.330 0.153 8.289 1.00 97.56 192 THR A O 1
ATOM 1507 N N . GLN A 1 193 ? -13.501 0.412 6.071 1.00 98.12 193 GLN A N 1
ATOM 1508 C CA . GLN A 1 193 ? -14.263 1.664 6.145 1.00 98.12 193 GLN A CA 1
ATOM 1509 C C . GLN A 1 193 ? -15.639 1.457 6.791 1.00 98.12 193 GLN A C 1
ATOM 1511 O O . GLN A 1 193 ? -16.056 2.278 7.610 1.00 98.12 193 GLN A O 1
ATOM 1516 N N . ASP A 1 194 ? -16.309 0.345 6.478 1.00 98.31 194 ASP A N 1
ATOM 1517 C CA . ASP A 1 194 ? -17.586 -0.022 7.095 1.00 98.31 194 ASP A CA 1
ATOM 1518 C C . ASP A 1 194 ? -17.430 -0.308 8.599 1.00 98.31 194 ASP A C 1
ATOM 1520 O O . ASP A 1 194 ? -18.240 0.161 9.400 1.00 98.31 194 ASP A O 1
ATOM 1524 N N . MET A 1 195 ? -16.366 -1.015 9.006 1.00 98.12 195 MET A N 1
ATOM 1525 C CA . MET A 1 195 ? -16.032 -1.251 10.421 1.00 98.12 195 MET A CA 1
ATOM 1526 C C . MET A 1 195 ? -15.798 0.065 11.169 1.00 98.12 195 MET A C 1
ATOM 1528 O O . MET A 1 195 ? -16.365 0.274 12.241 1.00 98.12 195 MET A O 1
ATOM 1532 N N . PHE A 1 196 ? -15.024 0.983 10.582 1.00 98.12 196 PHE A N 1
ATOM 1533 C CA . PHE A 1 196 ? -14.785 2.301 11.167 1.00 98.12 196 PHE A CA 1
ATOM 1534 C C . PHE A 1 196 ? -16.090 3.094 11.331 1.00 98.12 196 PHE A C 1
ATOM 1536 O O . PHE A 1 196 ? -16.348 3.660 12.393 1.00 98.12 196 PHE A O 1
ATOM 1543 N N . ALA A 1 197 ? -16.952 3.097 10.308 1.00 98.00 197 ALA A N 1
ATOM 1544 C CA . ALA A 1 197 ? -18.252 3.767 10.354 1.00 98.00 197 ALA A CA 1
ATOM 1545 C C . ALA A 1 197 ? -19.205 3.151 11.396 1.00 98.00 197 ALA A C 1
ATOM 1547 O O . ALA A 1 197 ? -20.032 3.860 11.972 1.00 98.00 197 ALA A O 1
ATOM 1548 N N . ALA A 1 198 ? -19.071 1.850 11.664 1.00 97.88 198 ALA A N 1
ATOM 1549 C CA . ALA A 1 198 ? -19.800 1.132 12.705 1.00 97.88 198 ALA A CA 1
ATOM 1550 C C . ALA A 1 198 ? -19.205 1.305 14.119 1.00 97.88 198 ALA A C 1
ATOM 1552 O O . ALA A 1 198 ? -19.710 0.687 15.054 1.00 97.88 198 ALA A O 1
ATOM 1553 N N . GLN A 1 199 ? -18.169 2.140 14.284 1.00 97.25 199 GLN A N 1
ATOM 1554 C CA . GLN A 1 199 ? -17.420 2.342 15.534 1.00 97.25 199 GLN A CA 1
ATOM 1555 C C . GLN A 1 199 ? -16.690 1.085 16.039 1.00 97.25 199 GLN A C 1
ATOM 1557 O O . GLN A 1 199 ? -16.292 1.012 17.200 1.00 97.25 199 GLN A O 1
ATOM 1562 N N . ASP A 1 200 ? -16.465 0.104 15.162 1.00 97.38 200 ASP A N 1
ATOM 1563 C CA . ASP A 1 200 ? -15.650 -1.076 15.445 1.00 97.38 200 ASP A CA 1
ATOM 1564 C C . ASP A 1 200 ? -14.167 -0.772 15.173 1.00 97.38 200 ASP A C 1
ATOM 1566 O O . ASP A 1 200 ? -13.543 -1.243 14.213 1.00 97.38 200 ASP A O 1
ATOM 1570 N N . TYR A 1 201 ? -13.612 0.115 16.002 1.00 98.12 201 TYR A N 1
ATOM 1571 C CA . TYR A 1 201 ? -12.294 0.709 15.780 1.00 98.12 201 TYR A CA 1
ATOM 1572 C C . TYR A 1 201 ? -11.154 -0.310 15.832 1.00 98.12 201 TYR A C 1
ATOM 1574 O O . TYR A 1 201 ? -10.201 -0.193 15.061 1.00 98.12 201 TYR A O 1
ATOM 1582 N N . TYR A 1 202 ? -11.256 -1.333 16.683 1.00 97.88 202 TYR A N 1
ATOM 1583 C CA . TYR A 1 202 ? -10.226 -2.365 16.788 1.00 97.88 202 TYR A CA 1
ATOM 1584 C C . TYR A 1 202 ? -10.129 -3.213 15.512 1.00 97.88 202 TYR A C 1
ATOM 1586 O O . TYR A 1 202 ? -9.045 -3.339 14.939 1.00 97.88 202 TYR A O 1
ATOM 1594 N N . HIS A 1 203 ? -11.250 -3.748 15.016 1.00 97.69 203 HIS A N 1
ATOM 1595 C CA . HIS A 1 203 ? -11.227 -4.571 13.802 1.00 97.69 203 HIS A CA 1
ATOM 1596 C C . HIS A 1 203 ? -10.912 -3.737 12.554 1.00 97.69 203 HIS A C 1
ATOM 1598 O O . HIS A 1 203 ? -10.227 -4.226 11.648 1.00 97.69 203 HIS A O 1
ATOM 1604 N N . SER A 1 204 ? -11.335 -2.465 12.528 1.00 98.50 204 SER A N 1
ATOM 1605 C CA . SER A 1 204 ? -10.892 -1.500 11.518 1.00 98.50 204 SER A CA 1
ATOM 1606 C C . SER A 1 204 ? -9.371 -1.329 11.546 1.00 98.50 204 SER A C 1
ATOM 1608 O O . SER A 1 204 ? -8.720 -1.405 10.506 1.00 98.50 204 SER A O 1
ATOM 1610 N N . TYR A 1 205 ? -8.771 -1.124 12.717 1.00 98.44 205 TYR A N 1
ATOM 1611 C CA . TYR A 1 205 ? -7.320 -0.991 12.861 1.00 98.44 205 TYR A CA 1
ATOM 1612 C C . TYR A 1 205 ? -6.574 -2.245 12.377 1.00 98.44 205 TYR A C 1
ATOM 1614 O O . TYR A 1 205 ? -5.686 -2.146 11.530 1.00 98.44 205 TYR A O 1
ATOM 1622 N N . GLU A 1 206 ? -6.966 -3.434 12.844 1.00 98.12 206 GLU A N 1
ATOM 1623 C CA . GLU A 1 206 ? -6.297 -4.689 12.479 1.00 98.12 206 GLU A CA 1
ATOM 1624 C C . GLU A 1 206 ? -6.404 -4.966 10.971 1.00 98.12 206 GLU A C 1
ATOM 1626 O O . GLU A 1 206 ? -5.432 -5.346 10.309 1.00 98.12 206 GLU A O 1
ATOM 1631 N N . THR A 1 207 ? -7.587 -4.744 10.394 1.00 97.94 207 THR A N 1
ATOM 1632 C CA . THR A 1 207 ? -7.807 -4.965 8.962 1.00 97.94 207 THR A CA 1
ATOM 1633 C C . THR A 1 207 ? -7.067 -3.931 8.118 1.00 97.94 207 THR A C 1
ATOM 1635 O O . THR A 1 207 ? -6.468 -4.320 7.115 1.00 97.94 207 THR A O 1
ATOM 1638 N N . SER A 1 208 ? -6.983 -2.673 8.567 1.00 98.62 208 SER A N 1
ATOM 1639 C CA . SER A 1 208 ? -6.161 -1.638 7.922 1.00 98.62 208 SER A CA 1
ATOM 1640 C C . SER A 1 208 ? -4.696 -2.070 7.820 1.00 98.62 208 SER A C 1
ATOM 1642 O O . SER A 1 208 ? -4.125 -2.020 6.735 1.00 98.62 208 SER A O 1
ATOM 1644 N N . LEU A 1 209 ? -4.097 -2.594 8.900 1.00 98.38 209 LEU A N 1
ATOM 1645 C CA . LEU A 1 209 ? -2.709 -3.082 8.877 1.00 98.38 209 LEU A CA 1
ATOM 1646 C C . LEU A 1 209 ? -2.494 -4.195 7.842 1.00 98.38 209 LEU A C 1
ATOM 1648 O O . LEU A 1 209 ? -1.481 -4.211 7.134 1.00 98.38 209 LEU A O 1
ATOM 1652 N N . ARG A 1 210 ? -3.449 -5.127 7.729 1.00 98.12 210 ARG A N 1
ATOM 1653 C CA . ARG A 1 210 ? -3.394 -6.207 6.730 1.00 98.12 210 ARG A CA 1
ATOM 1654 C C . ARG A 1 210 ? -3.502 -5.668 5.307 1.00 98.12 210 ARG A C 1
ATOM 1656 O O . ARG A 1 210 ? -2.735 -6.103 4.450 1.00 98.12 210 ARG A O 1
ATOM 1663 N N . VAL A 1 211 ? -4.409 -4.718 5.071 1.00 98.56 211 VAL A N 1
ATOM 1664 C CA . VAL A 1 211 ? -4.566 -4.030 3.780 1.00 98.56 211 VAL A CA 1
ATOM 1665 C C . VAL A 1 211 ? -3.267 -3.327 3.398 1.00 98.56 211 VAL A C 1
ATOM 1667 O O . VAL A 1 211 ? -2.751 -3.589 2.315 1.00 98.56 211 VAL A O 1
ATOM 1670 N N . THR A 1 212 ? -2.688 -2.523 4.295 1.00 98.56 212 THR A N 1
ATOM 1671 C CA . THR A 1 212 ? -1.417 -1.818 4.061 1.00 98.56 212 THR A CA 1
ATOM 1672 C C . THR A 1 212 ? -0.304 -2.788 3.688 1.00 98.56 212 THR A C 1
ATOM 1674 O O . THR A 1 212 ? 0.379 -2.600 2.681 1.00 98.56 212 THR A O 1
ATOM 1677 N N . LYS A 1 213 ? -0.129 -3.859 4.472 1.00 98.25 213 LYS A N 1
ATOM 1678 C CA . LYS A 1 213 ? 0.908 -4.864 4.217 1.00 98.25 213 LYS A CA 1
ATOM 1679 C C . LYS A 1 213 ? 0.728 -5.520 2.847 1.00 98.25 213 LYS A C 1
ATOM 1681 O O . LYS A 1 213 ? 1.676 -5.569 2.068 1.00 98.25 213 LYS A O 1
ATOM 1686 N N . ARG A 1 214 ? -0.482 -5.992 2.540 1.00 98.12 214 ARG A N 1
ATOM 1687 C CA . ARG A 1 214 ? -0.771 -6.683 1.281 1.00 98.12 214 ARG A CA 1
ATOM 1688 C C . ARG A 1 214 ? -0.640 -5.754 0.072 1.00 98.12 214 ARG A C 1
ATOM 1690 O O . ARG A 1 214 ? -0.049 -6.156 -0.924 1.00 98.12 214 ARG A O 1
ATOM 1697 N N . ALA A 1 215 ? -1.128 -4.517 0.165 1.00 98.56 215 ALA A N 1
ATOM 1698 C CA . ALA A 1 215 ? -0.989 -3.522 -0.898 1.00 98.56 215 ALA A CA 1
ATOM 1699 C C . ALA A 1 215 ? 0.489 -3.245 -1.223 1.00 98.56 215 ALA A C 1
ATOM 1701 O O . ALA A 1 215 ? 0.862 -3.183 -2.396 1.00 98.56 215 ALA A O 1
ATOM 1702 N N . ARG A 1 216 ? 1.353 -3.157 -0.201 1.00 98.06 216 ARG A N 1
ATOM 1703 C CA . ARG A 1 216 ? 2.807 -3.017 -0.388 1.00 98.06 216 ARG A CA 1
ATOM 1704 C C . ARG A 1 216 ? 3.445 -4.252 -1.025 1.00 98.06 216 ARG A C 1
ATOM 1706 O O . ARG A 1 216 ? 4.242 -4.091 -1.938 1.00 98.06 216 ARG A O 1
ATOM 1713 N N . GLU A 1 217 ? 3.081 -5.463 -0.601 1.00 98.19 217 GLU A N 1
ATOM 1714 C CA . GLU A 1 217 ? 3.575 -6.712 -1.214 1.00 98.19 217 GLU A CA 1
ATOM 1715 C C . GLU A 1 217 ? 3.205 -6.812 -2.703 1.00 98.19 217 GLU A C 1
ATOM 1717 O O . GLU A 1 217 ? 4.026 -7.203 -3.532 1.00 98.19 217 GLU A O 1
ATOM 1722 N N . VAL A 1 218 ? 1.972 -6.437 -3.054 1.00 98.06 218 VAL A N 1
ATOM 1723 C CA . VAL A 1 218 ? 1.500 -6.418 -4.445 1.00 98.06 218 VAL A CA 1
ATOM 1724 C C . VAL A 1 218 ? 2.237 -5.351 -5.260 1.00 98.06 218 VAL A C 1
ATOM 1726 O O . VAL A 1 218 ? 2.657 -5.624 -6.384 1.00 98.06 218 VAL A O 1
ATOM 1729 N N . SER A 1 219 ? 2.440 -4.162 -4.685 1.00 98.25 219 SER A N 1
ATOM 1730 C CA . SER A 1 219 ? 3.203 -3.076 -5.318 1.00 98.25 219 SER A CA 1
ATOM 1731 C C . SER A 1 219 ? 4.651 -3.489 -5.588 1.00 98.25 219 SER A C 1
ATOM 1733 O O . SER A 1 219 ? 5.144 -3.303 -6.698 1.00 98.25 219 SER A O 1
ATOM 1735 N N . ASP A 1 220 ? 5.308 -4.113 -4.607 1.00 98.06 220 ASP A N 1
ATOM 1736 C CA . ASP A 1 220 ? 6.676 -4.619 -4.739 1.00 98.06 220 ASP A CA 1
ATOM 1737 C C . ASP A 1 220 ? 6.797 -5.650 -5.870 1.00 98.06 220 ASP A C 1
ATOM 1739 O O . ASP A 1 220 ? 7.676 -5.545 -6.727 1.00 98.06 220 ASP A O 1
ATOM 1743 N N . GLY A 1 221 ? 5.865 -6.608 -5.921 1.00 97.62 221 GLY A N 1
ATOM 1744 C CA . GLY A 1 221 ? 5.818 -7.612 -6.982 1.00 97.62 221 GLY A CA 1
ATOM 1745 C C . GLY A 1 221 ? 5.624 -7.006 -8.376 1.00 97.62 221 GLY A C 1
ATOM 1746 O O . GLY A 1 221 ? 6.263 -7.451 -9.330 1.00 97.62 221 GLY A O 1
ATOM 1747 N N . ALA A 1 222 ? 4.788 -5.972 -8.498 1.00 97.50 222 ALA A N 1
ATOM 1748 C CA . ALA A 1 222 ? 4.566 -5.276 -9.763 1.00 97.50 222 ALA A CA 1
ATOM 1749 C C . ALA A 1 222 ? 5.823 -4.532 -10.241 1.00 97.50 222 ALA A C 1
ATOM 1751 O O . ALA A 1 222 ? 6.225 -4.686 -11.394 1.00 97.50 222 ALA A O 1
ATOM 1752 N N . ILE A 1 223 ? 6.493 -3.791 -9.354 1.00 97.88 223 ILE A N 1
ATOM 1753 C CA . ILE A 1 223 ? 7.745 -3.098 -9.688 1.00 97.88 223 ILE A CA 1
ATOM 1754 C C . ILE A 1 223 ? 8.853 -4.099 -10.050 1.00 97.88 223 ILE A C 1
ATOM 1756 O O . ILE A 1 223 ? 9.566 -3.897 -11.032 1.00 97.88 223 ILE A O 1
ATOM 1760 N N . ALA A 1 224 ? 8.977 -5.210 -9.319 1.00 97.19 224 ALA A N 1
ATOM 1761 C CA . ALA A 1 224 ? 9.957 -6.253 -9.626 1.00 97.19 224 ALA A CA 1
ATOM 1762 C C . ALA A 1 224 ? 9.747 -6.876 -11.021 1.00 97.19 224 ALA A C 1
ATOM 1764 O O . ALA A 1 224 ? 10.719 -7.179 -11.723 1.00 97.19 224 ALA A O 1
ATOM 1765 N N . ALA A 1 225 ? 8.490 -7.038 -11.449 1.00 95.75 225 ALA A N 1
ATOM 1766 C CA . ALA A 1 225 ? 8.168 -7.488 -12.800 1.00 95.75 225 ALA A CA 1
ATOM 1767 C C . ALA A 1 225 ? 8.617 -6.465 -13.859 1.00 95.75 225 ALA A C 1
ATOM 1769 O O . ALA A 1 225 ? 9.311 -6.842 -14.800 1.00 95.75 225 ALA A O 1
ATOM 1770 N N . ILE A 1 226 ? 8.336 -5.172 -13.653 1.00 95.44 226 ILE A N 1
ATOM 1771 C CA . ILE A 1 226 ? 8.765 -4.095 -14.567 1.00 95.44 226 ILE A CA 1
ATOM 1772 C C . ILE A 1 226 ? 10.295 -4.047 -14.691 1.00 95.44 226 ILE A C 1
ATOM 1774 O O . ILE A 1 226 ? 10.825 -3.943 -15.796 1.00 95.44 226 ILE A O 1
ATOM 1778 N N . ILE A 1 227 ? 11.023 -4.170 -13.577 1.00 95.56 227 ILE A N 1
ATOM 1779 C CA . ILE A 1 227 ? 12.495 -4.233 -13.578 1.00 95.56 227 ILE A CA 1
ATOM 1780 C C . ILE A 1 227 ? 12.991 -5.407 -14.426 1.00 95.56 227 ILE A C 1
ATOM 1782 O O . ILE A 1 227 ? 13.943 -5.267 -15.194 1.00 95.56 227 ILE A O 1
ATOM 1786 N N . THR A 1 228 ? 12.344 -6.566 -14.301 1.00 95.44 228 THR A N 1
ATOM 1787 C CA . THR A 1 228 ? 12.688 -7.757 -15.086 1.00 95.44 228 THR A CA 1
ATOM 1788 C C . THR A 1 228 ? 12.455 -7.518 -16.577 1.00 95.44 228 THR A C 1
ATOM 1790 O O . THR A 1 228 ? 13.326 -7.832 -17.389 1.00 95.44 228 THR A O 1
ATOM 1793 N N . ASP A 1 229 ? 11.327 -6.912 -16.942 1.00 91.50 229 ASP A N 1
ATOM 1794 C CA . ASP A 1 229 ? 11.004 -6.588 -18.332 1.00 91.50 229 ASP A CA 1
ATOM 1795 C C . ASP A 1 229 ? 12.004 -5.592 -18.934 1.00 91.50 229 ASP A C 1
ATOM 1797 O O . ASP A 1 229 ? 12.498 -5.805 -20.042 1.00 91.50 229 ASP A O 1
ATOM 1801 N N . ILE A 1 230 ? 12.387 -4.553 -18.188 1.00 92.25 230 ILE A N 1
ATOM 1802 C CA . ILE A 1 230 ? 13.396 -3.584 -18.635 1.00 92.25 230 ILE A CA 1
ATOM 1803 C C . ILE A 1 230 ? 14.770 -4.235 -18.789 1.00 92.25 230 ILE A C 1
ATOM 1805 O O . ILE A 1 230 ? 15.448 -3.985 -19.783 1.00 92.25 230 ILE A O 1
ATOM 1809 N N . ARG A 1 231 ? 15.180 -5.115 -17.868 1.00 92.81 231 ARG A N 1
ATOM 1810 C CA . ARG A 1 231 ? 16.433 -5.873 -18.017 1.00 92.81 231 ARG A CA 1
ATOM 1811 C C . ARG A 1 231 ? 16.437 -6.720 -19.288 1.00 92.81 231 ARG A C 1
ATOM 1813 O O . ARG A 1 231 ? 17.449 -6.748 -19.983 1.00 92.81 231 ARG A O 1
ATOM 1820 N N . ASN A 1 232 ? 15.313 -7.351 -19.627 1.00 89.94 232 ASN A N 1
ATOM 1821 C CA . ASN A 1 232 ? 15.179 -8.107 -20.874 1.00 89.94 232 ASN A CA 1
ATOM 1822 C C . ASN A 1 232 ? 15.291 -7.194 -22.109 1.00 89.94 232 ASN A C 1
ATOM 1824 O O . ASN A 1 232 ? 15.984 -7.545 -23.065 1.00 89.94 232 ASN A O 1
ATOM 1828 N N . LEU A 1 233 ? 14.658 -6.014 -22.083 1.00 87.50 233 LEU A N 1
ATOM 1829 C CA . LEU A 1 233 ? 14.770 -5.015 -23.157 1.00 87.50 233 LEU A CA 1
ATOM 1830 C C . LEU A 1 233 ? 16.208 -4.511 -23.321 1.00 87.50 233 LEU A C 1
ATOM 1832 O O . LEU A 1 233 ? 16.698 -4.375 -24.441 1.00 87.50 233 LEU A O 1
ATOM 1836 N N . MET A 1 234 ? 16.906 -4.272 -22.213 1.00 88.81 234 MET A N 1
ATOM 1837 C CA . MET A 1 234 ? 18.305 -3.856 -22.223 1.00 88.81 234 MET A CA 1
ATOM 1838 C C . MET A 1 234 ? 19.230 -4.956 -22.740 1.00 88.81 234 MET A C 1
ATOM 1840 O O . MET A 1 234 ? 20.133 -4.660 -23.515 1.00 88.81 234 MET A O 1
ATOM 1844 N N . GLU A 1 235 ? 19.003 -6.220 -22.376 1.00 88.81 235 GLU A N 1
ATOM 1845 C CA . GLU A 1 235 ? 19.766 -7.342 -22.933 1.00 88.81 235 GLU A CA 1
ATOM 1846 C C . GLU A 1 235 ? 19.560 -7.453 -24.453 1.00 88.81 235 GLU A C 1
ATOM 1848 O O . GLU A 1 235 ? 20.496 -7.737 -25.202 1.00 88.81 235 GLU A O 1
ATOM 1853 N N . GLU A 1 236 ? 18.344 -7.194 -24.940 1.00 84.62 236 GLU A N 1
ATOM 1854 C CA . GLU A 1 236 ? 18.094 -7.100 -26.376 1.00 84.62 236 GLU A CA 1
ATOM 1855 C C . GLU A 1 236 ? 18.832 -5.911 -27.007 1.00 84.62 236 GLU A C 1
ATOM 1857 O O . GLU A 1 236 ? 19.489 -6.093 -28.030 1.00 84.62 236 GLU A O 1
ATOM 1862 N N . ALA A 1 237 ? 18.787 -4.725 -26.395 1.00 84.44 237 ALA A N 1
ATOM 1863 C CA . ALA A 1 237 ? 19.512 -3.543 -26.867 1.00 84.44 237 ALA A CA 1
ATOM 1864 C C . ALA A 1 237 ? 21.032 -3.782 -26.945 1.00 84.44 237 ALA A C 1
ATOM 1866 O O . ALA A 1 237 ? 21.655 -3.466 -27.961 1.00 84.44 237 ALA A O 1
ATOM 1867 N N . ASP A 1 238 ? 21.613 -4.418 -25.928 1.00 87.56 238 ASP A N 1
ATOM 1868 C CA . ASP A 1 238 ? 23.031 -4.786 -25.883 1.00 87.56 238 ASP A CA 1
ATOM 1869 C C . ASP A 1 238 ? 23.406 -5.722 -27.045 1.00 87.56 238 ASP A C 1
ATOM 1871 O O . ASP A 1 238 ? 24.375 -5.484 -27.766 1.00 87.56 238 ASP A O 1
ATOM 1875 N N . ARG A 1 239 ? 22.564 -6.727 -27.338 1.00 85.50 239 ARG A N 1
ATOM 1876 C CA . ARG A 1 239 ? 22.753 -7.622 -28.498 1.00 85.50 239 ARG A CA 1
ATOM 1877 C C . ARG A 1 239 ? 22.678 -6.895 -29.843 1.00 85.50 239 ARG A C 1
ATOM 1879 O O . ARG A 1 239 ? 23.267 -7.371 -30.817 1.00 85.50 239 ARG A O 1
ATOM 1886 N N . LEU A 1 240 ? 21.950 -5.781 -29.927 1.00 80.38 240 LEU A N 1
ATOM 1887 C CA . LEU A 1 240 ? 21.911 -4.936 -31.125 1.00 80.38 240 LEU A CA 1
ATOM 1888 C C . LEU A 1 240 ? 23.170 -4.062 -31.252 1.00 80.38 240 LEU A C 1
ATOM 1890 O O . LEU A 1 240 ? 23.536 -3.700 -32.373 1.00 80.38 240 LEU A O 1
ATOM 1894 N N . GLY A 1 241 ? 23.875 -3.817 -30.144 1.00 81.25 241 GLY A N 1
ATOM 1895 C CA . GLY A 1 241 ? 25.088 -3.001 -30.064 1.00 81.25 241 GLY A CA 1
ATOM 1896 C C . GLY A 1 241 ? 24.890 -1.652 -29.368 1.00 81.25 241 GLY A C 1
ATOM 1897 O O . GLY A 1 241 ? 25.736 -0.776 -29.525 1.00 81.25 241 GLY A O 1
ATOM 1898 N N . VAL A 1 242 ? 23.785 -1.465 -28.638 1.00 86.62 242 VAL A N 1
ATOM 1899 C CA . VAL A 1 242 ? 23.542 -0.271 -27.813 1.00 86.62 242 VAL A CA 1
ATOM 1900 C C . VAL A 1 242 ? 24.371 -0.356 -26.529 1.00 86.62 242 VAL A C 1
ATOM 1902 O O . VAL A 1 242 ? 24.381 -1.389 -25.865 1.00 86.62 242 VAL A O 1
ATOM 1905 N N . GLU A 1 243 ? 25.038 0.732 -26.141 1.00 85.75 243 GLU A N 1
ATOM 1906 C CA . GLU A 1 243 ? 25.785 0.784 -24.880 1.00 85.75 243 GLU A CA 1
ATOM 1907 C C . GLU A 1 243 ? 24.829 0.880 -23.676 1.00 85.75 243 GLU A C 1
ATOM 1909 O O . GLU A 1 243 ? 24.139 1.878 -23.482 1.00 85.75 243 GLU A O 1
ATOM 1914 N N . THR A 1 244 ? 24.795 -0.158 -22.834 1.00 86.44 244 THR A N 1
ATOM 1915 C CA . THR A 1 244 ? 23.838 -0.262 -21.712 1.00 86.44 244 THR A CA 1
ATOM 1916 C C . THR A 1 244 ? 24.412 0.125 -20.343 1.00 86.44 244 THR A C 1
ATOM 1918 O O . THR A 1 244 ? 23.729 0.022 -19.323 1.00 86.44 244 THR A O 1
ATOM 1921 N N . GLY A 1 245 ? 25.667 0.585 -20.276 1.00 84.81 245 GLY A N 1
ATOM 1922 C CA . GLY A 1 245 ? 26.372 0.822 -19.009 1.00 84.81 245 GLY A CA 1
ATOM 1923 C C . GLY A 1 245 ? 25.705 1.856 -18.092 1.00 84.81 245 GLY A C 1
ATOM 1924 O O . GLY A 1 245 ? 25.578 1.626 -16.889 1.00 84.81 245 GLY A O 1
ATOM 1925 N N . GLU A 1 246 ? 25.257 2.984 -18.646 1.00 86.75 246 GLU A N 1
ATOM 1926 C CA . GLU A 1 246 ? 24.541 4.024 -17.893 1.00 86.75 246 GLU A CA 1
ATOM 1927 C C . GLU A 1 246 ? 23.120 3.586 -17.511 1.00 86.75 246 GLU A C 1
ATOM 1929 O O . GLU A 1 246 ? 22.683 3.807 -16.380 1.00 86.75 246 GLU A O 1
ATOM 1934 N N . LEU A 1 247 ? 22.441 2.882 -18.420 1.00 88.75 247 LEU A N 1
ATOM 1935 C CA . LEU A 1 247 ? 21.100 2.336 -18.211 1.00 88.75 247 LEU A CA 1
ATOM 1936 C C . LEU A 1 247 ? 21.078 1.340 -17.036 1.00 88.75 247 LEU A C 1
ATOM 1938 O O . LEU A 1 247 ? 20.179 1.397 -16.199 1.00 88.75 247 LEU A O 1
ATOM 1942 N N . ASN A 1 248 ? 22.115 0.504 -16.892 1.00 89.25 248 ASN A N 1
ATOM 1943 C CA . ASN A 1 248 ? 22.231 -0.452 -15.780 1.00 89.25 248 ASN A CA 1
ATOM 1944 C C . ASN A 1 248 ? 22.279 0.243 -14.413 1.00 89.25 248 ASN A C 1
ATOM 1946 O O . ASN A 1 248 ? 21.597 -0.179 -13.484 1.00 89.25 248 ASN A O 1
ATOM 1950 N N . ARG A 1 249 ? 23.006 1.363 -14.293 1.00 91.31 249 ARG A N 1
ATOM 1951 C CA . ARG A 1 249 ? 23.063 2.121 -13.028 1.00 91.31 249 ARG A CA 1
ATOM 1952 C C . ARG A 1 249 ? 21.701 2.685 -12.627 1.00 91.31 249 ARG A C 1
ATOM 1954 O O . ARG A 1 249 ? 21.428 2.835 -11.440 1.00 91.31 249 ARG A O 1
ATOM 1961 N N . ARG A 1 250 ? 20.852 3.017 -13.603 1.00 93.00 250 ARG A N 1
ATOM 1962 C CA . ARG A 1 250 ? 19.489 3.507 -13.352 1.00 93.00 250 ARG A CA 1
ATOM 1963 C C . ARG A 1 250 ? 18.540 2.385 -12.946 1.00 93.00 250 ARG A C 1
ATOM 1965 O O . ARG A 1 250 ? 17.695 2.624 -12.090 1.00 93.00 250 ARG A O 1
ATOM 1972 N N . VAL A 1 251 ? 18.718 1.169 -13.473 1.00 94.56 251 VAL A N 1
ATOM 1973 C CA . VAL A 1 251 ? 18.024 -0.022 -12.945 1.00 94.56 251 VAL A CA 1
ATOM 1974 C C . VAL A 1 251 ? 18.382 -0.236 -11.476 1.00 94.56 251 VAL A C 1
ATOM 1976 O O . VAL A 1 251 ? 17.482 -0.389 -10.656 1.00 94.56 251 VAL A O 1
ATOM 1979 N N . ASP A 1 252 ? 19.670 -0.176 -11.128 1.00 93.88 252 ASP A N 1
ATOM 1980 C CA . ASP A 1 252 ? 20.119 -0.346 -9.740 1.00 93.88 252 ASP A CA 1
ATOM 1981 C C . ASP A 1 252 ? 19.537 0.743 -8.817 1.00 93.88 252 ASP A C 1
ATOM 1983 O O . ASP A 1 252 ? 19.160 0.468 -7.678 1.00 93.88 252 ASP A O 1
ATOM 1987 N N . ALA A 1 253 ? 19.414 1.983 -9.305 1.00 93.94 253 ALA A N 1
ATOM 1988 C CA . ALA A 1 253 ? 18.753 3.062 -8.570 1.00 93.94 253 ALA A CA 1
ATOM 1989 C C . ALA A 1 253 ? 17.250 2.792 -8.367 1.00 93.94 253 ALA A C 1
ATOM 1991 O O . ALA A 1 253 ? 16.729 2.982 -7.269 1.00 93.94 253 ALA A O 1
ATOM 1992 N N . ALA A 1 254 ? 16.551 2.299 -9.394 1.00 95.81 254 ALA A N 1
ATOM 1993 C CA . ALA A 1 254 ? 15.149 1.905 -9.272 1.00 95.81 254 ALA A CA 1
ATOM 1994 C C . ALA A 1 254 ? 14.957 0.738 -8.285 1.00 95.81 254 ALA A C 1
ATOM 1996 O O . ALA A 1 254 ? 13.975 0.729 -7.538 1.00 95.81 254 ALA A O 1
ATOM 1997 N N . GLU A 1 255 ? 15.895 -0.215 -8.236 1.00 96.19 255 GLU A N 1
ATOM 1998 C CA . GLU A 1 255 ? 15.907 -1.287 -7.235 1.00 96.19 255 GLU A CA 1
ATOM 1999 C C . GLU A 1 255 ? 16.075 -0.749 -5.815 1.00 96.19 255 GLU A C 1
ATOM 2001 O O . GLU A 1 255 ? 15.345 -1.179 -4.925 1.00 96.19 255 GLU A O 1
ATOM 2006 N N . GLN A 1 256 ? 16.957 0.231 -5.607 1.00 96.50 256 GLN A N 1
ATOM 2007 C CA . GLN A 1 256 ? 17.130 0.869 -4.297 1.00 96.50 256 GLN A CA 1
ATOM 2008 C C . GLN A 1 256 ? 15.847 1.567 -3.827 1.00 96.50 256 GLN A C 1
ATOM 2010 O O . GLN A 1 256 ? 15.442 1.379 -2.680 1.00 96.50 256 GLN A O 1
ATOM 2015 N N . HIS A 1 257 ? 15.166 2.306 -4.710 1.00 97.06 257 HIS A N 1
ATOM 2016 C CA . HIS A 1 257 ? 13.865 2.907 -4.392 1.00 97.06 257 HIS A CA 1
ATOM 2017 C C . HIS A 1 257 ? 12.814 1.840 -4.047 1.00 97.06 257 HIS A C 1
ATOM 2019 O O . HIS A 1 257 ? 12.090 1.972 -3.060 1.00 97.06 257 HIS A O 1
ATOM 2025 N N . ARG A 1 258 ? 12.765 0.733 -4.802 1.00 97.06 258 ARG A N 1
ATOM 2026 C CA . ARG A 1 258 ? 11.860 -0.393 -4.517 1.00 97.06 258 ARG A CA 1
ATOM 2027 C C . ARG A 1 258 ? 12.124 -0.994 -3.135 1.00 97.06 258 ARG A C 1
ATOM 2029 O O . ARG A 1 258 ? 11.186 -1.185 -2.367 1.00 97.06 258 ARG A O 1
ATOM 2036 N N . GLU A 1 259 ? 13.385 -1.267 -2.804 1.00 95.69 259 GLU A N 1
ATOM 2037 C CA . GLU A 1 259 ? 13.786 -1.834 -1.509 1.00 95.69 259 GLU A CA 1
ATOM 2038 C C . GLU A 1 259 ? 13.492 -0.893 -0.331 1.00 95.69 259 GLU A C 1
ATOM 2040 O O . GLU A 1 259 ? 13.182 -1.361 0.766 1.00 95.69 259 GLU A O 1
ATOM 2045 N N . ALA A 1 260 ? 13.527 0.422 -0.561 1.00 96.31 260 ALA A N 1
ATOM 2046 C CA . ALA A 1 260 ? 13.118 1.433 0.412 1.00 96.31 260 ALA A CA 1
ATOM 2047 C C . ALA A 1 260 ? 11.586 1.554 0.576 1.00 96.31 260 ALA A C 1
ATOM 2049 O O . ALA A 1 260 ? 11.122 2.201 1.516 1.00 96.31 260 ALA A O 1
ATOM 2050 N N . GLY A 1 261 ? 10.791 0.923 -0.297 1.00 94.62 261 GLY A N 1
ATOM 2051 C CA . GLY A 1 261 ? 9.330 1.056 -0.335 1.00 94.62 261 GLY A CA 1
ATOM 2052 C C . GLY A 1 261 ? 8.832 2.311 -1.065 1.00 94.62 261 GLY A C 1
ATOM 2053 O O . GLY A 1 261 ? 7.644 2.627 -0.999 1.00 94.62 261 GLY A O 1
ATOM 2054 N N . GLU A 1 262 ? 9.719 3.009 -1.775 1.00 97.12 262 GLU A N 1
ATOM 2055 C CA . GLU A 1 262 ? 9.459 4.211 -2.579 1.00 97.12 262 GLU A CA 1
ATOM 2056 C C . GLU A 1 262 ? 9.002 3.795 -3.991 1.00 97.12 262 GLU A C 1
ATOM 2058 O O . GLU A 1 262 ? 9.704 3.931 -4.997 1.00 97.12 262 GLU A O 1
ATOM 2063 N N . PHE A 1 263 ? 7.829 3.156 -4.063 1.00 97.56 263 PHE A N 1
ATOM 2064 C CA . PHE A 1 263 ? 7.375 2.486 -5.287 1.00 97.56 263 PHE A CA 1
ATOM 2065 C C . PHE A 1 263 ? 7.054 3.450 -6.440 1.00 97.56 263 PHE A C 1
ATOM 2067 O O . PHE A 1 263 ? 7.227 3.082 -7.603 1.00 97.56 263 PHE A O 1
ATOM 2074 N N . LEU A 1 264 ? 6.593 4.670 -6.144 1.00 96.44 264 LEU A N 1
ATOM 2075 C CA . LEU A 1 264 ? 6.274 5.667 -7.172 1.00 96.44 264 LEU A CA 1
ATOM 2076 C C . LEU A 1 264 ? 7.543 6.240 -7.802 1.00 96.44 264 LEU A C 1
ATOM 2078 O O . LEU A 1 264 ? 7.612 6.390 -9.020 1.00 96.44 264 LEU A O 1
ATOM 2082 N N . GLU A 1 265 ? 8.556 6.500 -6.984 1.00 97.19 265 GLU A N 1
ATOM 2083 C CA . GLU A 1 265 ? 9.882 6.945 -7.394 1.00 97.19 265 GLU A CA 1
ATOM 2084 C C . GLU A 1 265 ? 10.556 5.871 -8.248 1.00 97.19 265 GLU A C 1
ATOM 2086 O O . GLU A 1 265 ? 11.010 6.159 -9.357 1.00 97.19 265 GLU A O 1
ATOM 2091 N N . SER A 1 266 ? 10.529 4.613 -7.787 1.00 97.38 266 SER A N 1
ATOM 2092 C CA . SER A 1 266 ? 11.028 3.467 -8.553 1.00 97.38 266 SER A CA 1
ATOM 2093 C C . SER A 1 266 ? 10.348 3.374 -9.922 1.00 97.38 266 SER A C 1
ATOM 2095 O O . SER A 1 266 ? 11.024 3.326 -10.950 1.00 97.38 266 SER A O 1
ATOM 2097 N N . LYS A 1 267 ? 9.010 3.449 -9.967 1.00 96.31 267 LYS A N 1
ATOM 2098 C CA . LYS A 1 267 ? 8.263 3.440 -11.230 1.00 96.31 267 LYS A CA 1
ATOM 2099 C C . LYS A 1 267 ? 8.621 4.613 -12.139 1.00 96.31 267 LYS A C 1
ATOM 2101 O O . LYS A 1 267 ? 8.758 4.406 -13.339 1.00 96.31 267 LYS A O 1
ATOM 2106 N N . GLY A 1 268 ? 8.773 5.819 -11.596 1.00 95.62 268 GLY A N 1
ATOM 2107 C CA . GLY A 1 268 ? 9.151 6.998 -12.376 1.00 95.62 268 GLY A CA 1
ATOM 2108 C C . GLY A 1 268 ? 10.479 6.796 -13.107 1.00 95.62 268 GLY A C 1
ATOM 2109 O O . GLY A 1 268 ? 10.556 7.025 -14.313 1.00 95.62 268 GLY A O 1
ATOM 2110 N N . VAL A 1 269 ? 11.489 6.271 -12.404 1.00 95.38 269 VAL A N 1
ATOM 2111 C CA . VAL A 1 269 ? 12.789 5.933 -13.003 1.00 95.38 269 VAL A CA 1
ATOM 2112 C C . VAL A 1 269 ? 12.636 4.870 -14.095 1.00 95.38 269 VAL A C 1
ATOM 2114 O O . VAL A 1 269 ? 13.231 5.006 -15.163 1.00 95.38 269 VAL A O 1
ATOM 2117 N N . LEU A 1 270 ? 11.830 3.831 -13.855 1.00 95.69 270 LEU A N 1
ATOM 2118 C CA . LEU A 1 270 ? 11.608 2.736 -14.806 1.00 95.69 270 LEU A CA 1
ATOM 2119 C C . LEU A 1 270 ? 10.853 3.191 -16.067 1.00 95.69 270 LEU A C 1
ATOM 2121 O O . LEU A 1 270 ? 11.217 2.788 -17.169 1.00 95.69 270 LEU A O 1
ATOM 2125 N N . ASP A 1 271 ? 9.845 4.056 -15.929 1.00 93.81 271 ASP A N 1
ATOM 2126 C CA . ASP A 1 271 ? 9.076 4.605 -17.053 1.00 93.81 271 ASP A CA 1
ATOM 2127 C C . ASP A 1 271 ? 9.950 5.471 -17.976 1.00 93.81 271 ASP A C 1
ATOM 2129 O O . ASP A 1 271 ? 9.776 5.456 -19.197 1.00 93.81 271 ASP A O 1
ATOM 2133 N N . GLU A 1 272 ? 10.882 6.245 -17.412 1.00 94.38 272 GLU A N 1
ATOM 2134 C CA . GLU A 1 272 ? 11.877 6.988 -18.193 1.00 94.38 272 GLU A CA 1
ATOM 2135 C C . GLU A 1 272 ? 12.875 6.039 -18.851 1.00 94.38 272 GLU A C 1
ATOM 2137 O O . GLU A 1 272 ? 13.114 6.126 -20.052 1.00 94.38 272 GLU A O 1
ATOM 2142 N N . LEU A 1 273 ? 13.389 5.073 -18.091 1.00 93.31 273 LEU A N 1
ATOM 2143 C CA . LEU A 1 273 ? 14.374 4.122 -18.584 1.00 93.31 273 LEU A CA 1
ATOM 2144 C C . LEU A 1 273 ? 13.847 3.294 -19.765 1.00 93.31 273 LEU A C 1
ATOM 2146 O O . LEU A 1 273 ? 14.571 3.069 -20.731 1.00 93.31 273 LEU A O 1
ATOM 2150 N N . ALA A 1 274 ? 12.579 2.881 -19.725 1.00 91.44 274 ALA A N 1
ATOM 2151 C CA . ALA A 1 274 ? 11.942 2.174 -20.832 1.00 91.44 274 ALA A CA 1
ATOM 2152 C C . ALA A 1 274 ? 11.895 3.015 -22.122 1.00 91.44 274 ALA A C 1
ATOM 2154 O O . ALA A 1 274 ? 12.058 2.468 -23.213 1.00 91.44 274 ALA A O 1
ATOM 2155 N N . LYS A 1 275 ? 11.696 4.337 -22.012 1.00 92.94 275 LYS A N 1
ATOM 2156 C CA . LYS A 1 275 ? 11.731 5.250 -23.167 1.00 92.94 275 LYS A CA 1
ATOM 2157 C C . LYS A 1 275 ? 13.144 5.400 -23.708 1.00 92.94 275 LYS A C 1
ATOM 2159 O O . LYS A 1 275 ? 13.322 5.318 -24.915 1.00 92.94 275 LYS A O 1
ATOM 2164 N N . ASP A 1 276 ? 14.122 5.554 -22.823 1.00 91.56 276 ASP A N 1
ATOM 2165 C CA . ASP A 1 276 ? 15.518 5.745 -23.218 1.00 91.56 276 ASP A CA 1
ATOM 2166 C C . ASP A 1 276 ? 16.079 4.496 -23.921 1.00 91.56 276 ASP A C 1
ATOM 2168 O O . ASP A 1 276 ? 16.823 4.609 -24.892 1.00 91.56 276 ASP A O 1
ATOM 2172 N N . VAL A 1 277 ? 15.673 3.293 -23.490 1.00 91.00 277 VAL A N 1
ATOM 2173 C CA . VAL A 1 277 ? 16.018 2.036 -24.180 1.00 91.00 277 VAL A CA 1
ATOM 2174 C C . VAL A 1 277 ? 15.382 1.972 -25.576 1.00 91.00 277 VAL A C 1
ATOM 2176 O O . VAL A 1 277 ? 16.072 1.629 -26.536 1.00 91.00 277 VAL A O 1
ATOM 2179 N N . ASP A 1 278 ? 14.092 2.310 -25.704 1.00 90.12 278 ASP A N 1
ATOM 2180 C CA . ASP A 1 278 ? 13.378 2.344 -26.995 1.00 90.12 278 ASP A CA 1
ATOM 2181 C C . ASP A 1 278 ? 14.012 3.361 -27.959 1.00 90.12 278 ASP A C 1
ATOM 2183 O O . ASP A 1 278 ? 14.230 3.051 -29.131 1.00 90.12 278 ASP A O 1
ATOM 2187 N N . GLU A 1 279 ? 14.356 4.554 -27.467 1.00 92.00 279 GLU A N 1
ATOM 2188 C CA . GLU A 1 279 ? 14.998 5.614 -28.249 1.00 92.00 279 GLU A CA 1
ATOM 2189 C C . GLU A 1 279 ? 16.406 5.213 -28.699 1.00 92.00 279 GLU A C 1
ATOM 2191 O O . GLU A 1 279 ? 16.705 5.297 -29.888 1.00 92.00 279 GLU A O 1
ATOM 2196 N N . ALA A 1 280 ? 17.233 4.657 -27.810 1.00 89.50 280 ALA A N 1
ATOM 2197 C CA . ALA A 1 280 ? 18.581 4.215 -28.162 1.00 89.50 280 ALA A CA 1
ATOM 2198 C C . ALA A 1 280 ? 18.584 3.083 -29.209 1.00 89.50 280 ALA A C 1
ATOM 2200 O O . ALA A 1 280 ? 19.395 3.081 -30.140 1.00 89.50 280 ALA A O 1
ATOM 2201 N N . GLN A 1 281 ? 17.659 2.120 -29.098 1.00 89.06 281 GLN A N 1
ATOM 2202 C CA . GLN A 1 281 ? 17.485 1.077 -30.117 1.00 89.06 281 GLN A CA 1
ATOM 2203 C C . GLN A 1 281 ? 17.044 1.670 -31.459 1.00 89.06 281 GLN A C 1
ATOM 2205 O O . GLN A 1 281 ? 17.544 1.263 -32.512 1.00 89.06 281 GLN A O 1
ATOM 2210 N N . ARG A 1 282 ? 16.121 2.634 -31.429 1.00 92.69 282 ARG A N 1
ATOM 2211 C CA . ARG A 1 282 ? 15.626 3.315 -32.622 1.00 92.69 282 ARG A CA 1
ATOM 2212 C C . ARG A 1 282 ? 16.726 4.108 -33.325 1.00 92.69 282 ARG A C 1
ATOM 2214 O O . ARG A 1 282 ? 16.893 3.926 -34.527 1.00 92.69 282 ARG A O 1
ATOM 2221 N N . GLU A 1 283 ? 17.479 4.932 -32.599 1.00 92.25 283 GLU A N 1
ATOM 2222 C CA . GLU A 1 283 ? 18.564 5.755 -33.149 1.00 92.25 283 GLU A CA 1
ATOM 2223 C C . GLU A 1 283 ? 19.634 4.903 -33.838 1.00 92.25 283 GLU A C 1
ATOM 2225 O O . GLU A 1 283 ? 20.068 5.222 -34.948 1.00 92.25 283 GLU A O 1
ATOM 2230 N N . LEU A 1 284 ? 20.013 3.774 -33.227 1.00 89.69 284 LEU A N 1
ATOM 2231 C CA . LEU A 1 284 ? 20.971 2.836 -33.813 1.00 89.69 284 LEU A CA 1
ATOM 2232 C C . LEU A 1 284 ? 20.494 2.306 -35.174 1.00 89.69 284 LEU A C 1
ATOM 2234 O O . LEU A 1 284 ? 21.259 2.258 -36.140 1.00 89.69 284 LEU A O 1
ATOM 2238 N N . VAL A 1 285 ? 19.231 1.883 -35.249 1.00 92.12 285 VAL A N 1
ATOM 2239 C CA . VAL A 1 285 ? 18.651 1.314 -36.471 1.00 92.12 285 VAL A CA 1
ATOM 2240 C C . VAL A 1 285 ? 18.439 2.391 -37.535 1.00 92.12 285 VAL A C 1
ATOM 2242 O O . VAL A 1 285 ? 18.795 2.174 -38.694 1.00 92.12 285 VAL A O 1
ATOM 2245 N N . GLU A 1 286 ? 17.906 3.554 -37.154 1.00 93.62 286 GLU A N 1
ATOM 2246 C CA . GLU A 1 286 ? 17.706 4.698 -38.052 1.00 93.62 286 GLU A CA 1
ATOM 2247 C C . GLU A 1 286 ? 19.026 5.189 -38.649 1.00 93.62 286 GLU A C 1
ATOM 2249 O O . GLU A 1 286 ? 19.076 5.478 -39.843 1.00 93.62 286 GLU A O 1
ATOM 2254 N N . GLY A 1 287 ? 20.109 5.219 -37.864 1.00 90.75 287 GLY A N 1
ATOM 2255 C CA . GLY A 1 287 ? 21.435 5.594 -38.352 1.00 90.75 287 GLY A CA 1
ATOM 2256 C C . GLY A 1 287 ? 21.913 4.704 -39.502 1.00 90.75 287 GLY A C 1
ATOM 2257 O O . GLY A 1 287 ? 22.340 5.210 -40.538 1.00 90.75 287 GLY A O 1
ATOM 2258 N N . ILE A 1 288 ? 21.775 3.381 -39.362 1.00 89.81 288 ILE A N 1
ATOM 2259 C CA . ILE A 1 288 ? 22.191 2.423 -40.400 1.00 89.81 288 ILE A CA 1
ATOM 2260 C C . ILE A 1 288 ? 21.285 2.516 -41.630 1.00 89.81 288 ILE A C 1
ATOM 2262 O O . ILE A 1 288 ? 21.783 2.500 -42.757 1.00 89.81 288 ILE A O 1
ATOM 2266 N N . ILE A 1 289 ? 19.967 2.623 -41.429 1.00 94.56 289 ILE A N 1
ATOM 2267 C CA . ILE A 1 289 ? 19.007 2.789 -42.528 1.00 94.56 289 ILE A CA 1
ATOM 2268 C C . ILE A 1 289 ? 19.319 4.058 -43.319 1.00 94.56 289 ILE A C 1
ATOM 2270 O O . ILE A 1 289 ? 19.382 3.996 -44.541 1.00 94.56 289 ILE A O 1
ATOM 2274 N N . LYS A 1 290 ? 19.605 5.175 -42.643 1.00 93.56 290 LYS A N 1
ATOM 2275 C CA . LYS A 1 290 ? 19.951 6.438 -43.298 1.00 93.56 290 LYS A CA 1
ATOM 2276 C C . LYS A 1 290 ? 21.204 6.310 -44.165 1.00 93.56 290 LYS A C 1
ATOM 2278 O O . LYS A 1 290 ? 21.205 6.778 -45.299 1.00 93.56 290 LYS A O 1
ATOM 2283 N N . THR A 1 291 ? 22.246 5.635 -43.676 1.00 89.31 291 THR A N 1
ATOM 2284 C CA . THR A 1 291 ? 23.430 5.341 -44.500 1.00 89.31 291 THR A CA 1
ATOM 2285 C C . THR A 1 291 ? 23.063 4.485 -45.715 1.00 89.31 291 THR A C 1
ATOM 2287 O O . THR A 1 291 ? 23.531 4.756 -46.815 1.00 89.31 291 THR A O 1
ATOM 2290 N N . CYS A 1 292 ? 22.199 3.478 -45.557 1.00 92.25 292 CYS A N 1
ATOM 2291 C CA . CYS A 1 292 ? 21.737 2.667 -46.687 1.00 92.25 292 CYS A CA 1
ATOM 2292 C C . CYS A 1 292 ? 20.903 3.479 -47.691 1.00 92.25 292 CYS A C 1
ATOM 2294 O O . CYS A 1 292 ? 21.071 3.285 -48.891 1.00 92.25 292 CYS A O 1
ATOM 2296 N N . ASP A 1 293 ? 20.051 4.400 -47.228 1.00 94.06 293 ASP A N 1
ATOM 2297 C CA . ASP A 1 293 ? 19.275 5.306 -48.083 1.00 94.06 293 ASP A CA 1
ATOM 2298 C C . ASP A 1 293 ? 20.206 6.208 -48.916 1.00 94.06 293 ASP A C 1
ATOM 2300 O O . ASP A 1 293 ? 20.015 6.350 -50.125 1.00 94.06 293 ASP A O 1
ATOM 2304 N N . GLU A 1 294 ? 21.250 6.775 -48.303 1.00 92.06 294 GLU A N 1
ATOM 2305 C CA . GLU A 1 294 ? 22.260 7.588 -48.999 1.00 92.06 294 GLU A CA 1
ATOM 2306 C C . GLU A 1 294 ? 23.004 6.770 -50.069 1.00 92.06 294 GLU A C 1
ATOM 2308 O O . GLU A 1 294 ? 23.130 7.203 -51.217 1.00 92.06 294 GLU A O 1
ATOM 2313 N N . LEU A 1 295 ? 23.425 5.546 -49.733 1.00 90.88 295 LEU A N 1
ATOM 2314 C CA . LEU A 1 295 ? 24.078 4.637 -50.679 1.00 90.88 295 LEU A CA 1
ATOM 2315 C C . LEU A 1 295 ? 23.139 4.205 -51.813 1.00 90.88 295 LEU A C 1
ATOM 2317 O O . LEU A 1 295 ? 23.573 4.116 -52.964 1.00 90.88 295 LEU A O 1
ATOM 2321 N N . ALA A 1 296 ? 21.852 3.990 -51.533 1.00 92.56 296 ALA A N 1
ATOM 2322 C CA . ALA A 1 296 ? 20.850 3.658 -52.542 1.00 92.56 296 ALA A CA 1
ATOM 2323 C C . ALA A 1 296 ? 20.658 4.794 -53.559 1.00 92.56 296 ALA A C 1
ATOM 2325 O O . ALA A 1 296 ? 20.552 4.531 -54.759 1.00 92.56 296 ALA A O 1
ATOM 2326 N N . ILE A 1 297 ? 20.653 6.053 -53.103 1.00 92.75 297 ILE A N 1
ATOM 2327 C CA . ILE A 1 297 ? 20.581 7.229 -53.983 1.00 92.75 297 ILE A CA 1
ATOM 2328 C C . ILE A 1 297 ? 21.786 7.252 -54.927 1.00 92.75 297 ILE A C 1
ATOM 2330 O O . ILE A 1 297 ? 21.595 7.289 -56.140 1.00 92.75 297 ILE A O 1
ATOM 2334 N N . ILE A 1 298 ? 23.006 7.138 -54.393 1.00 90.75 298 ILE A N 1
ATOM 2335 C CA . ILE A 1 298 ? 24.238 7.156 -55.201 1.00 90.75 298 ILE A CA 1
ATOM 2336 C C . ILE A 1 298 ? 24.267 5.986 -56.198 1.00 90.75 298 ILE A C 1
ATOM 2338 O O . ILE A 1 298 ? 24.682 6.147 -57.345 1.00 90.75 298 ILE A O 1
ATOM 2342 N N . THR A 1 299 ? 23.805 4.806 -55.775 1.00 92.06 299 THR A N 1
ATOM 2343 C CA . THR A 1 299 ? 23.719 3.612 -56.631 1.00 92.06 299 THR A CA 1
ATOM 2344 C C . THR A 1 299 ? 22.807 3.870 -57.833 1.00 92.06 299 THR A C 1
ATOM 2346 O O . THR A 1 299 ? 23.189 3.576 -58.964 1.00 92.06 299 THR A O 1
ATOM 2349 N N . ASN A 1 300 ? 21.645 4.495 -57.605 1.00 90.62 300 ASN A N 1
ATOM 2350 C CA . ASN A 1 300 ? 20.717 4.883 -58.669 1.00 90.62 300 ASN A CA 1
ATOM 2351 C C . ASN A 1 300 ? 21.277 5.999 -59.566 1.00 90.62 300 ASN A C 1
ATOM 2353 O O . ASN A 1 300 ? 21.123 5.930 -60.778 1.00 90.62 300 ASN A O 1
ATOM 2357 N N . GLU A 1 301 ? 21.937 7.016 -59.003 1.00 90.94 301 GLU A N 1
ATOM 2358 C CA . GLU A 1 301 ? 22.535 8.119 -59.778 1.00 90.94 301 GLU A CA 1
ATOM 2359 C C . GLU A 1 301 ? 23.641 7.651 -60.734 1.00 90.94 301 GLU A C 1
ATOM 2361 O O . GLU A 1 301 ? 23.882 8.280 -61.765 1.00 90.94 301 GLU A O 1
ATOM 2366 N N . ARG A 1 302 ? 24.312 6.547 -60.395 1.00 87.81 302 ARG A N 1
ATOM 2367 C CA . ARG A 1 302 ? 25.389 5.944 -61.188 1.00 87.81 302 ARG A CA 1
ATOM 2368 C C . ARG A 1 302 ? 24.939 4.769 -62.059 1.00 87.81 302 ARG A C 1
ATOM 2370 O O . ARG A 1 302 ? 25.799 4.120 -62.652 1.00 87.81 302 ARG A O 1
ATOM 2377 N N . ASP A 1 303 ? 23.635 4.487 -62.128 1.00 90.88 303 ASP A N 1
ATOM 2378 C CA . ASP A 1 303 ? 23.065 3.333 -62.838 1.00 90.88 303 ASP A CA 1
ATOM 2379 C C . ASP A 1 303 ? 23.744 1.993 -62.458 1.00 90.88 303 ASP A C 1
ATOM 2381 O O . ASP A 1 303 ? 23.984 1.121 -63.299 1.00 90.88 303 ASP A O 1
ATOM 2385 N N . LEU A 1 304 ? 24.086 1.826 -61.174 1.00 90.75 304 LEU A N 1
ATOM 2386 C CA . LEU A 1 304 ? 24.695 0.605 -60.640 1.00 90.75 304 LEU A CA 1
ATOM 2387 C C . LEU A 1 304 ? 23.617 -0.436 -60.287 1.00 90.75 304 LEU A C 1
ATOM 2389 O O . LEU A 1 304 ? 22.534 -0.098 -59.812 1.00 90.75 304 LEU A O 1
ATOM 2393 N N . ASP A 1 305 ? 23.919 -1.725 -60.476 1.00 89.88 305 ASP A N 1
ATOM 2394 C CA . ASP A 1 305 ? 23.004 -2.815 -60.107 1.00 89.88 305 ASP A CA 1
ATOM 2395 C C . ASP A 1 305 ? 23.020 -3.057 -58.589 1.00 89.88 305 ASP A C 1
ATOM 2397 O O . ASP A 1 305 ? 23.927 -3.695 -58.050 1.00 89.88 305 ASP A O 1
ATOM 2401 N N . ALA A 1 306 ? 21.986 -2.554 -57.910 1.00 86.88 306 ALA A N 1
ATOM 2402 C CA . ALA A 1 306 ? 21.793 -2.684 -56.467 1.00 86.88 306 ALA A CA 1
ATOM 2403 C C . ALA A 1 306 ? 21.371 -4.096 -56.007 1.00 86.88 306 ALA A C 1
ATOM 2405 O O . ALA A 1 306 ? 21.257 -4.329 -54.801 1.00 86.88 306 ALA A O 1
ATOM 2406 N N . ARG A 1 307 ? 21.121 -5.040 -56.931 1.00 92.00 307 ARG A N 1
ATOM 2407 C CA . ARG A 1 307 ? 20.610 -6.391 -56.636 1.00 92.00 307 ARG A CA 1
ATOM 2408 C C . ARG A 1 307 ? 19.402 -6.339 -55.674 1.00 92.00 307 ARG A C 1
ATOM 2410 O O . ARG A 1 307 ? 18.474 -5.567 -55.887 1.00 92.00 307 ARG A O 1
ATOM 2417 N N . GLU A 1 308 ? 19.417 -7.148 -54.613 1.00 92.31 308 GLU A N 1
ATOM 2418 C CA . GLU A 1 308 ? 18.359 -7.260 -53.592 1.00 92.31 308 GLU A CA 1
ATOM 2419 C C . GLU A 1 308 ? 18.447 -6.173 -52.495 1.00 92.31 308 GLU A C 1
ATOM 2421 O O . GLU A 1 308 ? 17.619 -6.141 -51.585 1.00 92.31 308 GLU A O 1
ATOM 2426 N N . ALA A 1 309 ? 19.427 -5.256 -52.547 1.00 92.12 309 ALA A N 1
ATOM 2427 C CA . ALA A 1 309 ? 19.599 -4.231 -51.510 1.00 92.12 309 ALA A CA 1
ATOM 2428 C C . ALA A 1 309 ? 18.357 -3.339 -51.300 1.00 92.12 309 ALA A C 1
ATOM 2430 O O . ALA A 1 309 ? 18.016 -3.098 -50.139 1.00 92.12 309 ALA A O 1
ATOM 2431 N N . PRO A 1 310 ? 17.649 -2.872 -52.353 1.00 93.19 310 PRO A N 1
ATOM 2432 C CA . PRO A 1 310 ? 16.450 -2.049 -52.184 1.00 93.19 310 PRO A CA 1
ATOM 2433 C C . PRO A 1 310 ? 15.302 -2.788 -51.487 1.00 93.19 310 PRO A C 1
ATOM 2435 O O . PRO A 1 310 ? 14.573 -2.177 -50.705 1.00 93.19 310 PRO A O 1
ATOM 2438 N N . ASP A 1 311 ? 15.164 -4.094 -51.728 1.00 93.88 311 ASP A N 1
ATOM 2439 C CA . ASP A 1 311 ? 14.126 -4.916 -51.100 1.00 93.88 311 ASP A CA 1
ATOM 2440 C C . ASP A 1 311 ? 14.398 -5.059 -49.596 1.00 93.88 311 ASP A C 1
ATOM 2442 O O . ASP A 1 311 ? 13.516 -4.799 -48.776 1.00 93.88 311 ASP A O 1
ATOM 2446 N N . HIS A 1 312 ? 15.644 -5.355 -49.214 1.00 94.44 312 HIS A N 1
ATOM 2447 C CA . HIS A 1 312 ? 16.053 -5.390 -47.806 1.00 94.44 312 HIS A CA 1
ATOM 2448 C C . HIS A 1 312 ? 15.918 -4.031 -47.109 1.00 94.44 312 HIS A C 1
ATOM 2450 O O . HIS A 1 312 ? 15.534 -3.964 -45.941 1.00 94.44 312 HIS A O 1
ATOM 2456 N N . LEU A 1 313 ? 16.202 -2.931 -47.808 1.00 95.12 313 LEU A N 1
ATOM 2457 C CA . LEU A 1 313 ? 16.024 -1.586 -47.265 1.00 95.12 313 LEU A CA 1
ATOM 2458 C C . LEU A 1 313 ? 14.539 -1.269 -47.027 1.00 95.12 313 LEU A C 1
ATOM 2460 O O . LEU A 1 313 ? 14.179 -0.723 -45.982 1.00 95.12 313 LEU A O 1
ATOM 2464 N N . ALA A 1 314 ? 13.657 -1.676 -47.943 1.00 94.94 314 ALA A N 1
ATOM 2465 C CA . ALA A 1 314 ? 12.213 -1.553 -47.762 1.00 94.94 314 ALA A CA 1
ATOM 2466 C C . ALA A 1 314 ? 11.702 -2.397 -46.577 1.00 94.94 314 ALA A C 1
ATOM 2468 O O . ALA A 1 314 ? 10.878 -1.921 -45.790 1.00 94.94 314 ALA A O 1
ATOM 2469 N N . GLU A 1 315 ? 12.214 -3.621 -46.402 1.00 95.94 315 GLU A N 1
ATOM 2470 C CA . GLU A 1 315 ? 11.930 -4.467 -45.233 1.00 95.94 315 GLU A CA 1
ATOM 2471 C C . GLU A 1 315 ? 12.399 -3.819 -43.923 1.00 95.94 315 GLU A C 1
ATOM 2473 O O . GLU A 1 315 ? 11.682 -3.867 -42.918 1.00 95.94 315 GLU A O 1
ATOM 2478 N N . ALA A 1 316 ? 13.567 -3.169 -43.930 1.00 95.50 316 ALA A N 1
ATOM 2479 C CA . ALA A 1 316 ? 14.087 -2.445 -42.777 1.00 95.50 316 ALA A CA 1
ATOM 2480 C C . ALA A 1 316 ? 13.155 -1.293 -42.375 1.00 95.50 316 ALA A C 1
ATOM 2482 O O . ALA A 1 316 ? 12.682 -1.256 -41.240 1.00 95.50 316 ALA A O 1
ATOM 2483 N N . HIS A 1 317 ? 12.789 -0.413 -43.314 1.00 95.94 317 HIS A N 1
ATOM 2484 C CA . HIS A 1 317 ? 11.820 0.667 -43.069 1.00 95.94 317 HIS A CA 1
ATOM 2485 C C . HIS A 1 317 ? 10.478 0.135 -42.549 1.00 95.94 317 HIS A C 1
ATOM 2487 O O . HIS A 1 317 ? 9.899 0.679 -41.602 1.00 95.94 317 HIS A O 1
ATOM 2493 N N . HIS A 1 318 ? 9.993 -0.970 -43.123 1.00 96.31 318 HIS A N 1
ATOM 2494 C CA . HIS A 1 318 ? 8.767 -1.613 -42.663 1.00 96.31 318 HIS A CA 1
ATOM 2495 C C . HIS A 1 318 ? 8.880 -2.076 -41.203 1.00 96.31 318 HIS A C 1
ATOM 2497 O O . HIS A 1 318 ? 8.017 -1.750 -40.384 1.00 96.31 318 HIS A O 1
ATOM 2503 N N . HIS A 1 319 ? 9.944 -2.791 -40.842 1.00 95.25 319 HIS A N 1
ATOM 2504 C CA . HIS A 1 319 ? 10.129 -3.291 -39.481 1.00 95.25 319 HIS A CA 1
ATOM 2505 C C . HIS A 1 319 ? 10.413 -2.191 -38.455 1.00 95.25 319 HIS A C 1
ATOM 2507 O O . HIS A 1 319 ? 9.935 -2.306 -37.322 1.00 95.25 319 HIS A O 1
ATOM 2513 N N . LEU A 1 320 ? 11.092 -1.110 -38.843 1.00 94.00 320 LEU A N 1
ATOM 2514 C CA . LEU A 1 320 ? 11.261 0.077 -38.007 1.00 94.00 320 LEU A CA 1
ATOM 2515 C C . LEU A 1 320 ? 9.905 0.702 -37.651 1.00 94.00 320 LEU A C 1
ATOM 2517 O O . LEU A 1 320 ? 9.644 0.986 -36.483 1.00 94.00 320 LEU A O 1
ATOM 2521 N N . SER A 1 321 ? 8.998 0.832 -38.629 1.00 94.19 321 SER A N 1
ATOM 2522 C CA . SER A 1 321 ? 7.650 1.381 -38.396 1.00 94.19 321 SER A CA 1
ATOM 2523 C C . SER A 1 321 ? 6.811 0.547 -37.416 1.00 94.19 321 SER A C 1
ATOM 2525 O O . SER A 1 321 ? 5.916 1.068 -36.751 1.00 94.19 321 SER A O 1
ATOM 2527 N N . LEU A 1 322 ? 7.132 -0.745 -37.290 1.00 94.69 322 LEU A N 1
ATOM 2528 C CA . LEU A 1 322 ? 6.510 -1.687 -36.359 1.00 94.69 322 LEU A CA 1
ATOM 2529 C C . LEU A 1 322 ? 7.258 -1.800 -35.019 1.00 94.69 322 LEU A C 1
ATOM 2531 O O . LEU A 1 322 ? 6.956 -2.710 -34.246 1.00 94.69 322 LEU A O 1
ATOM 2535 N N . LYS A 1 323 ? 8.262 -0.946 -34.761 1.00 91.81 323 LYS A N 1
ATOM 2536 C CA . LYS A 1 323 ? 9.178 -1.033 -33.606 1.00 91.81 323 LYS A CA 1
ATOM 2537 C C . LYS A 1 323 ? 9.842 -2.406 -33.439 1.00 91.81 323 LYS A C 1
ATOM 2539 O O . LYS A 1 323 ? 10.213 -2.823 -32.349 1.00 91.81 323 LYS A O 1
ATOM 2544 N N . SER A 1 324 ? 9.992 -3.146 -34.534 1.00 92.00 324 SER A N 1
ATOM 2545 C CA . SER A 1 324 ? 10.663 -4.445 -34.546 1.00 92.00 324 SER A CA 1
ATOM 2546 C C . SER A 1 324 ? 12.158 -4.247 -34.807 1.00 92.00 324 SER A C 1
ATOM 2548 O O . SER A 1 324 ? 12.666 -4.678 -35.845 1.00 92.00 324 SER A O 1
ATOM 2550 N N . TYR A 1 325 ? 12.856 -3.578 -33.879 1.00 91.50 325 TYR A N 1
ATOM 2551 C CA . TYR A 1 325 ? 14.229 -3.083 -34.076 1.00 91.50 325 TYR A CA 1
ATOM 2552 C C . TYR A 1 325 ? 15.214 -4.173 -34.489 1.00 91.50 325 TYR A C 1
ATOM 2554 O O . TYR A 1 325 ? 15.996 -3.965 -35.408 1.00 91.50 325 TYR A O 1
ATOM 2562 N N . LYS A 1 326 ? 15.123 -5.372 -33.904 1.00 89.56 326 LYS A N 1
ATOM 2563 C CA . LYS A 1 326 ? 15.973 -6.504 -34.289 1.00 89.56 326 LYS A CA 1
ATOM 2564 C C . LYS A 1 326 ? 15.832 -6.887 -35.764 1.00 89.56 326 LYS A C 1
ATOM 2566 O O . LYS A 1 326 ? 16.829 -6.973 -36.473 1.00 89.56 326 LYS A O 1
ATOM 2571 N N . LYS A 1 327 ? 14.599 -7.093 -36.235 1.00 92.38 327 LYS A N 1
ATOM 2572 C CA . LYS A 1 327 ? 14.335 -7.458 -37.639 1.00 92.38 327 LYS A CA 1
ATOM 2573 C C . LYS A 1 327 ? 14.712 -6.325 -38.584 1.00 92.38 327 LYS A C 1
ATOM 2575 O O . LYS A 1 327 ? 15.276 -6.563 -39.644 1.00 92.38 327 LYS A O 1
ATOM 2580 N N . SER A 1 328 ? 14.432 -5.094 -38.164 1.00 95.19 328 SER A N 1
ATOM 2581 C CA . SER A 1 328 ? 14.821 -3.895 -38.895 1.00 95.19 328 SER A CA 1
ATOM 2582 C C . SER A 1 328 ? 16.338 -3.799 -39.052 1.00 95.19 328 SER A C 1
ATOM 2584 O O . SER A 1 328 ? 16.821 -3.512 -40.142 1.00 95.19 328 SER A O 1
ATOM 2586 N N . LEU A 1 329 ? 17.093 -4.084 -37.989 1.00 91.50 329 LEU A N 1
ATOM 2587 C CA . LEU A 1 329 ? 18.551 -4.082 -38.005 1.00 91.50 329 LEU A CA 1
ATOM 2588 C C . LEU A 1 329 ? 19.116 -5.196 -38.893 1.00 91.50 329 LEU A C 1
ATOM 2590 O O . LEU A 1 329 ? 20.076 -4.963 -39.621 1.00 91.50 329 LEU A O 1
ATOM 2594 N N . GLU A 1 330 ? 18.541 -6.400 -38.841 1.00 92.12 330 GLU A N 1
ATOM 2595 C CA . GLU A 1 330 ? 18.936 -7.531 -39.694 1.00 92.12 330 GLU A CA 1
ATOM 2596 C C . GLU A 1 330 ? 18.746 -7.205 -41.187 1.00 92.12 330 GLU A C 1
ATOM 2598 O O . GLU A 1 330 ? 19.664 -7.409 -41.987 1.00 92.12 330 GLU A O 1
ATOM 2603 N N . ALA A 1 331 ? 17.598 -6.627 -41.553 1.00 94.25 331 ALA A N 1
ATOM 2604 C CA . ALA A 1 331 ? 17.311 -6.194 -42.919 1.00 94.25 331 ALA A CA 1
ATOM 2605 C C . ALA A 1 331 ? 18.228 -5.035 -43.359 1.00 94.25 331 ALA A C 1
ATOM 2607 O O . ALA A 1 331 ? 18.855 -5.10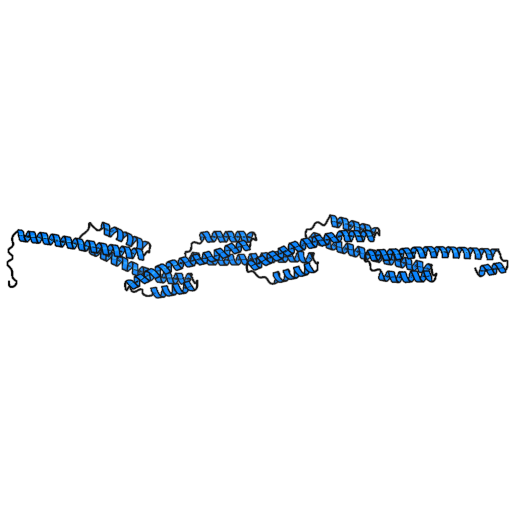6 -44.417 1.00 94.25 331 ALA A O 1
ATOM 2608 N N . ALA A 1 332 ? 18.415 -4.023 -42.503 1.00 93.75 332 ALA A N 1
ATOM 2609 C CA . ALA A 1 332 ? 19.304 -2.893 -42.781 1.00 93.75 332 ALA A CA 1
ATOM 2610 C C . ALA A 1 332 ? 20.762 -3.342 -42.977 1.00 93.75 332 ALA A C 1
ATOM 2612 O O . ALA A 1 332 ? 21.424 -2.912 -43.916 1.00 93.75 332 ALA A O 1
ATOM 2613 N N . ARG A 1 333 ? 21.264 -4.268 -42.146 1.00 91.81 333 ARG A N 1
ATOM 2614 C CA . ARG A 1 333 ? 22.610 -4.847 -42.305 1.00 91.81 333 ARG A CA 1
ATOM 2615 C C . ARG A 1 333 ? 22.746 -5.649 -43.597 1.00 91.81 333 ARG A C 1
ATOM 2617 O O . ARG A 1 333 ? 23.801 -5.586 -44.222 1.00 91.81 333 ARG A O 1
ATOM 2624 N N . SER A 1 334 ? 21.704 -6.372 -44.000 1.00 93.62 334 SER A N 1
ATOM 2625 C CA . SER A 1 334 ? 21.700 -7.130 -45.259 1.00 93.62 334 SER A CA 1
ATOM 2626 C C . SER A 1 334 ? 21.788 -6.189 -46.464 1.00 93.62 334 SER A C 1
ATOM 2628 O O . SER A 1 334 ? 22.642 -6.383 -47.327 1.00 93.62 334 SER A O 1
ATOM 2630 N N . SER A 1 335 ? 21.000 -5.107 -46.469 1.00 94.31 335 SER A N 1
ATOM 2631 C CA . SER A 1 335 ? 21.111 -4.038 -47.470 1.00 94.31 335 SER A CA 1
ATOM 2632 C C . SER A 1 335 ? 22.504 -3.396 -47.472 1.00 94.31 335 SER A C 1
ATOM 2634 O O . SER A 1 335 ? 23.124 -3.278 -48.530 1.00 94.31 335 SER A O 1
ATOM 2636 N N . PHE A 1 336 ? 23.031 -3.052 -46.293 1.00 92.69 336 PHE A N 1
ATOM 2637 C CA . PHE A 1 336 ? 24.353 -2.445 -46.153 1.00 92.69 336 PHE A CA 1
ATOM 2638 C C . PHE A 1 336 ? 25.466 -3.338 -46.707 1.00 92.69 336 PHE A C 1
ATOM 2640 O O . PHE A 1 336 ? 26.376 -2.837 -47.351 1.00 92.69 336 PHE A O 1
ATOM 2647 N N . MET A 1 337 ? 25.411 -4.656 -46.482 1.00 92.00 337 MET A N 1
ATOM 2648 C CA . MET A 1 337 ? 26.418 -5.589 -46.999 1.00 92.00 337 MET A CA 1
ATOM 2649 C C . MET A 1 337 ? 26.469 -5.610 -48.528 1.00 92.00 337 MET A C 1
ATOM 2651 O O . MET A 1 337 ? 27.562 -5.637 -49.092 1.00 92.00 337 MET A O 1
ATOM 2655 N N . VAL A 1 338 ? 25.311 -5.565 -49.192 1.00 92.50 338 VAL A N 1
ATOM 2656 C CA . VAL A 1 338 ? 25.248 -5.516 -50.659 1.00 92.50 338 VAL A CA 1
ATOM 2657 C C . VAL A 1 338 ? 25.825 -4.196 -51.172 1.00 92.50 338 VAL A C 1
ATOM 2659 O O . VAL A 1 338 ? 26.669 -4.210 -52.067 1.00 92.50 338 VAL A O 1
ATOM 2662 N N . PHE A 1 339 ? 25.452 -3.061 -50.570 1.00 91.88 339 PHE A N 1
ATOM 2663 C CA . PHE A 1 339 ? 26.044 -1.771 -50.933 1.00 91.88 339 PHE A CA 1
ATOM 2664 C C . PHE A 1 339 ? 27.550 -1.728 -50.661 1.00 91.88 339 PHE A C 1
ATOM 2666 O O . PHE A 1 339 ? 28.308 -1.263 -51.505 1.00 91.88 339 PHE A O 1
ATOM 2673 N N . ALA A 1 340 ? 28.005 -2.255 -49.527 1.00 90.50 340 ALA A N 1
ATOM 2674 C CA . ALA A 1 340 ? 29.416 -2.322 -49.175 1.00 90.50 340 ALA A CA 1
ATOM 2675 C C . ALA A 1 340 ? 30.244 -3.072 -50.231 1.00 90.50 340 ALA A C 1
ATOM 2677 O O . ALA A 1 340 ? 31.332 -2.613 -50.575 1.00 90.50 340 ALA A O 1
ATOM 2678 N N . GLU A 1 341 ?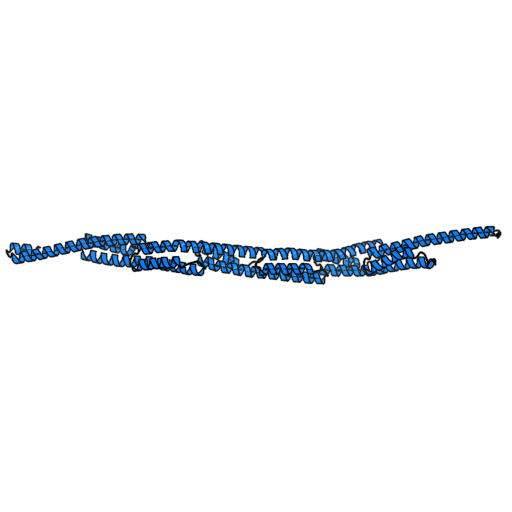 29.741 -4.192 -50.763 1.00 92.06 341 GLU A N 1
ATOM 2679 C CA . GLU A 1 341 ? 30.379 -4.932 -51.864 1.00 92.06 341 GLU A CA 1
ATOM 2680 C C . GLU A 1 341 ? 30.483 -4.057 -53.122 1.00 92.06 341 GLU A C 1
ATOM 2682 O O . GLU A 1 341 ? 31.583 -3.844 -53.631 1.00 92.06 341 GLU A O 1
ATOM 2687 N N . ILE A 1 342 ? 29.360 -3.469 -53.555 1.00 91.81 342 ILE A N 1
ATOM 2688 C CA . ILE A 1 342 ? 29.290 -2.606 -54.744 1.00 91.81 342 ILE A CA 1
ATOM 2689 C C . ILE A 1 342 ? 30.257 -1.421 -54.623 1.00 91.81 342 ILE A C 1
ATOM 2691 O O . ILE A 1 342 ? 31.087 -1.202 -55.504 1.00 91.81 342 ILE A O 1
ATOM 2695 N N . PHE A 1 343 ? 30.186 -0.658 -53.530 1.00 91.12 343 PHE A N 1
ATOM 2696 C CA . PHE A 1 343 ? 30.999 0.546 -53.359 1.00 91.12 343 PHE A CA 1
ATOM 2697 C C . PHE A 1 343 ? 32.476 0.236 -53.129 1.00 91.12 343 PHE A C 1
ATOM 2699 O O . PHE A 1 343 ? 33.320 0.996 -53.597 1.00 91.12 343 PHE A O 1
ATOM 2706 N N . THR A 1 344 ? 32.820 -0.887 -52.492 1.00 91.88 344 THR A N 1
ATOM 2707 C CA . THR A 1 344 ? 34.226 -1.315 -52.402 1.00 91.88 344 THR A CA 1
ATOM 2708 C C . THR A 1 344 ? 34.810 -1.553 -53.794 1.00 91.88 344 THR A C 1
ATOM 2710 O O . THR A 1 344 ? 35.913 -1.085 -54.085 1.00 91.88 344 THR A O 1
ATOM 2713 N N . ASP A 1 345 ? 34.070 -2.239 -54.665 1.00 92.12 345 ASP A N 1
ATOM 2714 C CA . ASP A 1 345 ? 34.514 -2.531 -56.027 1.00 92.12 345 ASP A CA 1
ATOM 2715 C C . ASP A 1 345 ? 34.581 -1.262 -56.887 1.00 92.12 345 ASP A C 1
ATOM 2717 O O . ASP A 1 345 ? 35.575 -1.043 -57.585 1.00 92.12 345 ASP A O 1
ATOM 2721 N N . VAL A 1 346 ? 33.577 -0.382 -56.798 1.00 92.06 346 VAL A N 1
ATOM 2722 C CA . VAL A 1 346 ? 33.544 0.896 -57.532 1.00 92.06 346 VAL A CA 1
ATOM 2723 C C . VAL A 1 346 ? 34.692 1.810 -57.113 1.00 92.06 346 VAL A C 1
ATOM 2725 O O . VAL A 1 346 ? 35.389 2.341 -57.979 1.00 92.06 346 VAL A O 1
ATOM 2728 N N . VAL A 1 347 ? 34.926 1.977 -55.807 1.00 91.25 347 VAL A N 1
ATOM 2729 C CA . VAL A 1 347 ? 36.014 2.823 -55.295 1.00 91.25 347 VAL A CA 1
ATOM 2730 C C . VAL A 1 347 ? 37.362 2.276 -55.752 1.00 91.25 347 VAL A C 1
ATOM 2732 O O . VAL A 1 347 ? 38.153 3.015 -56.334 1.00 91.25 347 VAL A O 1
ATOM 2735 N N . ARG A 1 348 ? 37.616 0.974 -55.575 1.00 91.50 348 ARG A N 1
ATOM 2736 C CA . ARG A 1 348 ? 38.889 0.359 -55.987 1.00 91.50 348 ARG A CA 1
ATOM 2737 C C . ARG A 1 348 ? 39.123 0.431 -57.487 1.00 91.50 348 ARG A C 1
ATOM 2739 O O . ARG A 1 348 ? 40.248 0.686 -57.902 1.00 91.50 348 ARG A O 1
ATOM 2746 N N . THR A 1 349 ? 38.082 0.227 -58.290 1.00 91.69 349 THR A N 1
ATOM 2747 C CA . THR A 1 349 ? 38.185 0.339 -59.751 1.00 91.69 349 THR A CA 1
ATOM 2748 C C . THR A 1 349 ? 38.512 1.775 -60.148 1.00 91.69 349 THR A C 1
ATOM 2750 O O . THR A 1 349 ? 39.466 1.992 -60.884 1.00 91.69 349 THR A O 1
ATOM 2753 N N . THR A 1 350 ? 37.809 2.759 -59.579 1.00 89.06 350 THR A N 1
ATOM 2754 C CA . THR A 1 350 ? 38.063 4.189 -59.827 1.00 89.06 350 THR A CA 1
ATOM 2755 C C . THR A 1 350 ? 39.491 4.590 -59.441 1.00 89.06 350 THR A C 1
ATOM 2757 O O . THR A 1 350 ? 40.186 5.244 -60.216 1.00 89.06 350 THR A O 1
ATOM 2760 N N . LEU A 1 351 ? 39.963 4.157 -58.268 1.00 88.19 351 LEU A N 1
ATOM 2761 C CA . LEU A 1 351 ? 41.331 4.408 -57.809 1.00 88.19 351 LEU A CA 1
ATOM 2762 C C . LEU A 1 351 ? 42.378 3.734 -58.710 1.00 88.19 351 LEU A C 1
ATOM 2764 O O . LEU A 1 351 ? 43.408 4.336 -59.019 1.00 88.19 351 LEU A O 1
ATOM 2768 N N . GLN A 1 352 ? 42.119 2.505 -59.165 1.00 88.00 352 GLN A N 1
ATOM 2769 C CA . GLN A 1 352 ? 43.014 1.796 -60.077 1.00 88.00 352 GLN A CA 1
ATOM 2770 C C . GLN A 1 352 ? 43.065 2.464 -61.457 1.00 88.00 352 GLN A C 1
ATOM 2772 O O . GLN A 1 352 ? 44.152 2.625 -62.001 1.00 88.00 352 GLN A O 1
ATOM 2777 N N . GLU A 1 353 ? 41.933 2.919 -61.996 1.00 87.62 353 GLU A N 1
ATOM 2778 C CA . GLU A 1 353 ? 41.884 3.679 -63.250 1.00 87.62 353 GLU A CA 1
ATOM 2779 C C . GLU A 1 353 ? 42.649 5.004 -63.146 1.00 87.62 353 GLU A C 1
ATOM 2781 O O . GLU A 1 353 ? 43.426 5.341 -64.042 1.00 87.62 353 GLU A O 1
ATOM 2786 N N . ALA A 1 354 ? 42.484 5.735 -62.037 1.00 85.06 354 ALA A N 1
ATOM 2787 C CA . ALA A 1 354 ? 43.239 6.958 -61.768 1.00 85.06 354 ALA A CA 1
ATOM 2788 C C . ALA A 1 354 ? 44.752 6.687 -61.747 1.00 85.06 354 ALA A C 1
ATOM 2790 O O . ALA A 1 354 ? 45.540 7.429 -62.337 1.00 85.06 354 ALA A O 1
ATOM 2791 N N . LYS A 1 355 ? 45.160 5.579 -61.121 1.00 83.31 355 LYS A N 1
ATOM 2792 C CA . LYS A 1 355 ? 46.557 5.145 -61.071 1.00 83.31 355 LYS A CA 1
ATOM 2793 C C . LYS A 1 355 ? 47.093 4.741 -62.444 1.00 83.31 355 LYS A C 1
ATOM 2795 O O . LYS A 1 355 ? 48.192 5.158 -62.802 1.00 83.31 355 LYS A O 1
ATOM 2800 N N . ASP A 1 356 ? 46.340 3.962 -63.215 1.00 83.94 356 ASP A N 1
ATOM 2801 C CA . ASP A 1 356 ? 46.746 3.518 -64.552 1.00 83.94 356 ASP A CA 1
ATOM 2802 C C . ASP A 1 356 ? 46.898 4.708 -65.512 1.00 83.94 356 ASP A C 1
ATOM 2804 O O . ASP A 1 356 ? 47.831 4.734 -66.318 1.00 83.94 356 ASP A O 1
ATOM 2808 N N . LEU A 1 357 ? 46.041 5.731 -65.395 1.00 81.38 357 LEU A N 1
ATOM 2809 C CA . LEU A 1 357 ? 46.179 6.983 -66.147 1.00 81.38 357 LEU A CA 1
ATOM 2810 C C . LEU A 1 357 ? 47.511 7.686 -65.863 1.00 81.38 357 LEU A C 1
ATOM 2812 O O . LEU A 1 357 ? 48.181 8.104 -66.804 1.00 81.38 357 LEU A O 1
ATOM 2816 N N . LEU A 1 358 ? 47.909 7.781 -64.593 1.00 76.06 358 LEU A N 1
ATOM 2817 C CA . LEU A 1 358 ? 49.157 8.435 -64.189 1.00 76.06 358 LEU A CA 1
ATOM 2818 C C . LEU A 1 358 ? 50.402 7.610 -64.555 1.00 76.06 358 LEU A C 1
ATOM 2820 O O . LEU A 1 358 ? 51.393 8.166 -65.026 1.00 76.06 358 LEU A O 1
ATOM 2824 N N . VAL A 1 359 ? 50.354 6.281 -64.397 1.00 76.56 359 VAL A N 1
ATOM 2825 C CA . VAL A 1 359 ? 51.476 5.381 -64.732 1.00 76.56 359 VAL A CA 1
ATOM 2826 C C . VAL A 1 359 ? 51.768 5.377 -66.234 1.00 76.56 359 VAL A C 1
ATOM 2828 O O . VAL A 1 359 ? 52.933 5.378 -66.627 1.00 76.56 359 VAL A O 1
ATOM 2831 N N . ASN A 1 360 ? 50.737 5.421 -67.083 1.00 72.69 360 ASN A N 1
ATOM 2832 C CA . ASN A 1 360 ? 50.907 5.454 -68.541 1.00 72.69 360 ASN A CA 1
ATOM 2833 C C . ASN A 1 360 ? 51.598 6.729 -69.061 1.00 72.69 360 ASN A C 1
ATOM 2835 O O . ASN A 1 360 ? 52.010 6.760 -70.219 1.00 72.69 360 ASN A O 1
ATOM 2839 N N . LEU A 1 361 ? 51.729 7.763 -68.227 1.00 67.25 361 LEU A N 1
ATOM 2840 C CA . LEU A 1 361 ? 52.371 9.032 -68.572 1.00 67.25 361 LEU A CA 1
ATOM 2841 C C . LEU A 1 361 ? 53.823 9.132 -68.066 1.00 67.25 361 LEU A C 1
ATOM 2843 O O . LEU A 1 361 ? 54.444 10.173 -68.239 1.00 67.25 361 LEU A O 1
ATOM 2847 N N . ASP A 1 362 ? 54.364 8.068 -67.453 1.00 64.50 362 ASP A N 1
ATOM 2848 C CA . ASP A 1 362 ? 55.716 8.001 -66.857 1.00 64.50 362 ASP A CA 1
ATOM 2849 C C . ASP A 1 362 ? 56.004 9.114 -65.825 1.00 64.50 362 ASP A C 1
ATOM 2851 O O . ASP A 1 362 ? 57.146 9.489 -65.552 1.00 64.50 362 ASP A O 1
ATOM 2855 N N . VAL A 1 363 ? 54.946 9.653 -65.211 1.00 56.91 363 VAL A N 1
ATOM 2856 C CA . VAL A 1 363 ? 55.039 10.741 -64.234 1.00 56.91 363 VAL A CA 1
ATOM 2857 C C . VAL A 1 363 ? 55.142 10.153 -62.839 1.00 56.91 363 VAL A C 1
ATOM 2859 O O . VAL A 1 363 ? 54.181 10.068 -62.080 1.00 56.91 363 VAL A O 1
ATOM 2862 N N . SER A 1 364 ? 56.353 9.727 -62.482 1.00 53.81 364 SER A N 1
ATOM 2863 C CA . SER A 1 364 ? 56.646 9.249 -61.128 1.00 53.81 364 SER A CA 1
ATOM 2864 C C . SER A 1 364 ? 56.656 10.366 -60.072 1.00 53.81 364 SER A C 1
ATOM 2866 O O . SER A 1 364 ? 56.735 10.061 -58.886 1.00 53.81 364 SER A O 1
ATOM 2868 N N . ALA A 1 365 ? 56.642 11.643 -60.481 1.00 48.72 365 ALA A N 1
ATOM 2869 C CA . ALA A 1 365 ? 56.952 12.784 -59.614 1.00 48.72 365 ALA A CA 1
ATOM 2870 C C . ALA A 1 365 ? 55.731 13.563 -59.082 1.00 48.72 365 ALA A C 1
ATOM 2872 O O . ALA A 1 365 ? 55.805 14.045 -57.959 1.00 48.72 365 ALA A O 1
ATOM 2873 N N . ASP A 1 366 ? 54.605 13.631 -59.805 1.00 52.62 366 ASP A N 1
ATOM 2874 C CA . ASP A 1 366 ? 53.404 14.393 -59.378 1.00 52.62 366 ASP A CA 1
ATOM 2875 C C . ASP A 1 366 ? 52.326 13.538 -58.687 1.00 52.62 366 ASP A C 1
ATOM 2877 O O . ASP A 1 366 ? 51.195 13.963 -58.447 1.00 52.62 366 ASP A O 1
ATOM 2881 N N . ILE A 1 367 ? 52.697 12.318 -58.293 1.00 54.12 367 ILE A N 1
ATOM 2882 C CA . ILE A 1 367 ? 51.842 11.424 -57.505 1.00 54.12 367 ILE A CA 1
ATOM 2883 C C . ILE A 1 367 ? 51.533 12.030 -56.124 1.00 54.12 367 ILE A C 1
ATOM 2885 O O . ILE A 1 367 ? 50.544 11.631 -55.525 1.00 54.12 367 ILE A O 1
ATOM 2889 N N . GLU A 1 368 ? 52.295 13.010 -55.621 1.00 53.94 368 GLU A N 1
ATOM 2890 C CA . GLU A 1 368 ? 52.112 13.556 -54.265 1.00 53.94 368 GLU A CA 1
ATOM 2891 C C . GLU A 1 368 ? 50.697 14.127 -54.018 1.00 53.94 368 GLU A C 1
ATOM 2893 O O . GLU A 1 368 ? 50.072 13.767 -53.023 1.00 53.94 368 GLU A O 1
ATOM 2898 N N . THR A 1 369 ? 50.110 14.901 -54.937 1.00 55.47 369 THR A N 1
ATOM 2899 C CA . THR A 1 369 ? 48.746 15.462 -54.755 1.00 55.47 369 THR A CA 1
ATOM 2900 C C . THR A 1 369 ? 47.627 14.477 -55.092 1.00 55.47 369 THR A C 1
ATOM 2902 O O . THR A 1 369 ? 46.548 14.531 -54.504 1.00 55.47 369 THR A O 1
ATOM 2905 N N . SER A 1 370 ? 47.875 13.520 -55.991 1.00 60.19 370 SER A N 1
ATOM 2906 C CA . SER A 1 370 ? 46.972 12.379 -56.177 1.00 60.19 370 SER A CA 1
ATOM 2907 C C . SER A 1 370 ? 47.060 11.381 -55.015 1.00 60.19 370 SER A C 1
ATOM 2909 O O . SER A 1 370 ? 46.131 10.596 -54.841 1.00 60.19 370 SER A O 1
ATOM 2911 N N . SER A 1 371 ? 48.145 11.386 -54.232 1.00 67.00 371 SER A N 1
ATOM 2912 C CA . SER A 1 371 ? 48.356 10.434 -53.140 1.00 67.00 371 SER A CA 1
ATOM 2913 C C . SER A 1 371 ? 47.540 10.770 -51.898 1.00 67.00 371 SER A C 1
ATOM 2915 O O . SER A 1 371 ? 47.075 9.841 -51.248 1.00 67.00 371 SER A O 1
ATOM 2917 N N . GLU A 1 372 ? 47.285 12.052 -51.611 1.00 81.31 372 GLU A N 1
ATOM 2918 C CA . GLU A 1 372 ? 46.450 12.464 -50.472 1.00 81.31 372 GLU A CA 1
ATOM 2919 C C . GLU A 1 372 ? 45.019 11.921 -50.601 1.00 81.31 372 GLU A C 1
ATOM 2921 O O . GLU A 1 372 ? 44.602 11.114 -49.774 1.00 81.31 372 GLU A O 1
ATOM 2926 N N . HIS A 1 373 ? 44.306 12.232 -51.691 1.00 85.06 373 HIS A N 1
ATOM 2927 C CA . HIS A 1 373 ? 42.945 11.713 -51.898 1.00 85.06 373 HIS A CA 1
ATOM 2928 C C . HIS A 1 373 ? 42.889 10.188 -52.050 1.00 85.06 373 HIS A C 1
ATOM 2930 O O . HIS A 1 373 ? 41.887 9.569 -51.700 1.00 85.06 373 HIS A O 1
ATOM 2936 N N . TYR A 1 374 ? 43.960 9.556 -52.537 1.00 85.00 374 TYR A N 1
ATOM 2937 C CA . TYR A 1 374 ? 44.046 8.097 -52.595 1.00 85.00 374 TYR A CA 1
ATOM 2938 C C . TYR A 1 374 ? 44.114 7.488 -51.188 1.00 85.00 374 TYR A C 1
ATOM 2940 O O . TYR A 1 374 ? 43.401 6.531 -50.888 1.00 85.00 374 TYR A O 1
ATOM 2948 N N . VAL A 1 375 ? 44.961 8.047 -50.318 1.00 86.31 375 VAL A N 1
ATOM 2949 C CA . VAL A 1 375 ? 45.088 7.619 -48.919 1.00 86.31 375 VAL A CA 1
ATOM 2950 C C . VAL A 1 375 ? 43.781 7.871 -48.173 1.00 86.31 375 VAL A C 1
ATOM 2952 O O . VAL A 1 375 ? 43.282 6.958 -47.525 1.00 86.31 375 VAL A O 1
ATOM 2955 N N . GLU A 1 376 ? 43.176 9.049 -48.331 1.00 90.81 376 GLU A N 1
ATOM 2956 C CA . GLU A 1 376 ? 41.892 9.391 -47.708 1.00 90.81 376 GLU A CA 1
ATOM 2957 C C . GLU A 1 376 ? 40.747 8.480 -48.184 1.00 90.81 376 GLU A C 1
ATOM 2959 O O . GLU A 1 376 ? 39.883 8.108 -47.389 1.00 90.81 376 GLU A O 1
ATOM 2964 N N . ALA A 1 377 ? 40.733 8.076 -49.460 1.00 89.81 377 ALA A N 1
ATOM 2965 C CA . ALA A 1 377 ? 39.753 7.122 -49.981 1.00 89.81 377 ALA A CA 1
ATOM 2966 C C . ALA A 1 377 ? 39.929 5.717 -49.377 1.00 89.81 377 ALA A C 1
ATOM 2968 O O . ALA A 1 377 ? 38.945 5.085 -48.988 1.00 89.81 377 ALA A O 1
ATOM 2969 N N . GLU A 1 378 ? 41.167 5.227 -49.267 1.00 87.19 378 GLU A N 1
ATOM 2970 C CA . GLU A 1 378 ? 41.473 3.930 -48.646 1.00 87.19 378 GLU A CA 1
ATOM 2971 C C . GLU A 1 378 ? 41.209 3.938 -47.131 1.00 87.19 378 GLU A C 1
ATOM 2973 O O . GLU A 1 378 ? 40.674 2.968 -46.591 1.00 87.19 378 GLU A O 1
ATOM 2978 N N . GLU A 1 379 ? 41.522 5.033 -46.434 1.00 91.12 379 GLU A N 1
ATOM 2979 C CA . GLU A 1 379 ? 41.183 5.217 -45.018 1.00 91.12 379 GLU A CA 1
ATOM 2980 C C . GLU A 1 379 ? 39.664 5.247 -44.808 1.00 91.12 379 GLU A C 1
ATOM 2982 O O . GLU A 1 379 ? 39.146 4.558 -43.925 1.00 91.12 379 GLU A O 1
ATOM 2987 N N . ALA A 1 380 ? 38.922 5.971 -45.650 1.00 89.19 380 ALA A N 1
ATOM 2988 C CA . ALA A 1 380 ? 37.462 5.986 -45.611 1.00 89.19 380 ALA A CA 1
ATOM 2989 C C . ALA A 1 380 ? 36.860 4.595 -45.897 1.00 89.19 380 ALA A C 1
ATOM 2991 O O . ALA A 1 380 ? 35.947 4.170 -45.186 1.00 89.19 380 ALA A O 1
ATOM 2992 N N . LEU A 1 381 ? 37.418 3.828 -46.846 1.00 87.62 381 LEU A N 1
ATOM 2993 C CA . LEU A 1 381 ? 37.030 2.430 -47.084 1.00 87.62 381 LEU A CA 1
ATOM 2994 C C . LEU A 1 381 ? 37.276 1.541 -45.859 1.00 87.62 381 LEU A C 1
ATOM 2996 O O . LEU A 1 381 ? 36.418 0.729 -45.509 1.00 87.62 381 LEU A O 1
ATOM 3000 N N . GLN A 1 382 ? 38.427 1.682 -45.193 1.00 87.12 382 GLN A N 1
ATOM 3001 C CA . GLN A 1 382 ? 38.735 0.932 -43.969 1.00 87.12 382 GLN A CA 1
ATOM 3002 C C . GLN A 1 382 ? 37.754 1.262 -42.842 1.00 87.12 382 GLN A C 1
ATOM 3004 O O . GLN A 1 382 ? 37.321 0.366 -42.113 1.00 87.12 382 GLN A O 1
ATOM 3009 N N . ASN A 1 383 ? 37.350 2.528 -42.754 1.00 88.31 383 ASN A N 1
ATOM 3010 C CA . ASN A 1 383 ? 36.356 3.012 -41.802 1.00 88.31 383 ASN A CA 1
ATOM 3011 C C . ASN A 1 383 ? 34.905 2.711 -42.222 1.00 88.31 383 ASN A C 1
ATOM 3013 O O . ASN A 1 383 ? 33.986 3.005 -41.460 1.00 88.31 383 ASN A O 1
ATOM 3017 N N . LYS A 1 384 ? 34.690 2.080 -43.388 1.00 89.06 384 LYS A N 1
ATOM 3018 C CA . LYS A 1 384 ? 33.373 1.786 -43.988 1.00 89.06 384 LYS A CA 1
ATOM 3019 C C . LYS A 1 384 ? 32.525 3.031 -44.276 1.00 89.06 384 LYS A C 1
ATOM 3021 O O . LYS A 1 384 ? 31.303 2.931 -44.387 1.00 89.06 384 LYS A O 1
ATOM 3026 N N . ASP A 1 385 ? 33.165 4.185 -44.426 1.00 88.94 385 ASP A N 1
ATOM 3027 C CA . ASP A 1 385 ? 32.529 5.410 -44.900 1.00 88.94 385 ASP A CA 1
ATOM 3028 C C . ASP A 1 385 ? 32.567 5.426 -46.433 1.00 88.94 385 ASP A C 1
ATOM 3030 O O . ASP A 1 385 ? 33.445 6.012 -47.067 1.00 88.94 385 ASP A O 1
ATOM 3034 N N . TYR A 1 386 ? 31.629 4.696 -47.039 1.00 90.06 386 TYR A N 1
ATOM 3035 C CA . TYR A 1 386 ? 31.580 4.512 -48.491 1.00 90.06 386 TYR A CA 1
ATOM 3036 C C . TYR A 1 386 ? 31.247 5.800 -49.251 1.00 90.06 386 TYR A C 1
ATOM 3038 O O . TYR A 1 386 ? 31.665 5.946 -50.399 1.00 90.06 386 TYR A O 1
ATOM 3046 N N . VAL A 1 387 ? 30.541 6.744 -48.620 1.00 88.56 387 VAL A N 1
ATOM 3047 C CA . VAL A 1 387 ? 30.224 8.045 -49.224 1.00 88.56 387 VAL A CA 1
ATOM 3048 C C . VAL A 1 387 ? 31.494 8.889 -49.327 1.00 88.56 387 VAL A C 1
ATOM 3050 O O . VAL A 1 387 ? 31.824 9.369 -50.414 1.00 88.56 387 VAL A O 1
ATOM 3053 N N . ALA A 1 388 ? 32.255 9.014 -48.233 1.00 89.44 388 ALA A N 1
ATOM 3054 C CA . ALA A 1 388 ? 33.530 9.729 -48.249 1.00 89.44 388 ALA A CA 1
ATOM 3055 C C . ALA A 1 388 ? 34.566 9.031 -49.143 1.00 89.44 388 ALA A C 1
ATOM 3057 O O . ALA A 1 388 ? 35.250 9.691 -49.927 1.00 89.44 388 ALA A O 1
ATOM 3058 N N . ALA A 1 389 ? 34.643 7.696 -49.087 1.00 91.19 389 ALA A N 1
ATOM 3059 C CA . ALA A 1 389 ? 35.548 6.910 -49.922 1.00 91.19 389 ALA A CA 1
ATOM 3060 C C . ALA A 1 389 ? 35.318 7.152 -51.416 1.00 91.19 389 ALA A C 1
ATOM 3062 O O . ALA A 1 389 ? 36.271 7.342 -52.172 1.00 91.19 389 ALA A O 1
ATOM 3063 N N . LEU A 1 390 ? 34.052 7.185 -51.837 1.00 90.62 390 LEU A N 1
ATOM 3064 C CA . LEU A 1 390 ? 33.690 7.450 -53.222 1.00 90.62 390 LEU A CA 1
ATOM 3065 C C . LEU A 1 390 ? 34.028 8.878 -53.643 1.00 90.62 390 LEU A C 1
ATOM 3067 O O . LEU A 1 390 ? 34.642 9.067 -54.690 1.00 90.62 390 LEU A O 1
ATOM 3071 N N . SER A 1 391 ? 33.693 9.866 -52.812 1.00 91.50 391 SER A N 1
ATOM 3072 C CA . SER A 1 391 ? 34.017 11.269 -53.083 1.00 91.50 391 SER A CA 1
ATOM 3073 C C . SER A 1 391 ? 35.526 11.484 -53.257 1.00 91.50 391 SER A C 1
ATOM 3075 O O . SER A 1 391 ? 35.948 12.192 -54.171 1.00 91.50 391 SER A O 1
ATOM 3077 N N . ASN A 1 392 ? 36.346 10.860 -52.407 1.00 91.12 392 ASN A N 1
ATOM 3078 C CA . ASN A 1 392 ? 37.804 10.959 -52.490 1.00 91.12 392 ASN A CA 1
ATOM 3079 C C . ASN A 1 392 ? 38.366 10.214 -53.711 1.00 91.12 392 ASN A C 1
ATOM 3081 O O . ASN A 1 392 ? 39.282 10.711 -54.366 1.00 91.12 392 ASN A O 1
ATOM 3085 N N . ALA A 1 393 ? 37.788 9.070 -54.084 1.00 90.44 393 ALA A N 1
ATOM 3086 C CA . ALA A 1 393 ? 38.181 8.358 -55.299 1.00 90.44 393 ALA A CA 1
ATOM 3087 C C . ALA A 1 393 ? 37.843 9.135 -56.579 1.00 90.44 393 ALA A C 1
ATOM 3089 O O . ALA A 1 393 ? 38.668 9.207 -57.491 1.00 90.44 393 ALA A O 1
ATOM 3090 N N . ASP A 1 394 ? 36.673 9.775 -56.634 1.00 89.94 394 ASP A N 1
ATOM 3091 C CA . ASP A 1 394 ? 36.302 10.654 -57.745 1.00 89.94 394 ASP A CA 1
ATOM 3092 C C . ASP A 1 394 ? 37.240 11.861 -57.848 1.00 89.94 394 ASP A C 1
ATOM 3094 O O . ASP A 1 394 ? 37.658 12.227 -58.949 1.00 89.94 394 ASP A O 1
ATOM 3098 N N . ALA A 1 395 ? 37.601 12.468 -56.711 1.00 89.44 395 ALA A N 1
ATOM 3099 C CA . ALA A 1 395 ? 38.551 13.577 -56.660 1.00 89.44 395 ALA A CA 1
ATOM 3100 C C . ALA A 1 395 ? 39.947 13.151 -57.141 1.00 89.44 395 ALA A C 1
ATOM 3102 O O . ALA A 1 395 ? 40.559 13.850 -57.952 1.00 89.44 395 ALA A O 1
ATOM 3103 N N . ALA A 1 396 ? 40.423 11.974 -56.721 1.00 87.94 396 ALA A N 1
ATOM 3104 C CA . ALA A 1 396 ? 41.676 11.399 -57.205 1.00 87.94 396 ALA A CA 1
ATOM 3105 C C . ALA A 1 396 ? 41.646 11.185 -58.729 1.00 87.94 396 ALA A C 1
ATOM 3107 O O . ALA A 1 396 ? 42.581 11.575 -59.430 1.00 87.94 396 ALA A O 1
ATOM 3108 N N . MET A 1 397 ? 40.547 10.647 -59.266 1.00 89.00 397 MET A N 1
ATOM 3109 C CA . MET A 1 397 ? 40.369 10.449 -60.707 1.00 89.00 397 MET A CA 1
ATOM 3110 C C . MET A 1 397 ? 40.294 11.772 -61.482 1.00 89.00 397 MET A C 1
ATOM 3112 O O . MET A 1 397 ? 40.879 11.903 -62.560 1.00 89.00 397 MET A O 1
ATOM 3116 N N . ALA A 1 398 ? 39.601 12.779 -60.946 1.00 87.50 398 ALA A N 1
ATOM 3117 C CA . ALA A 1 398 ? 39.537 14.108 -61.544 1.00 87.50 398 ALA A CA 1
ATOM 3118 C C . ALA A 1 398 ? 40.923 14.770 -61.593 1.00 87.50 398 ALA A C 1
ATOM 3120 O O . ALA A 1 398 ? 41.318 15.273 -62.647 1.00 87.50 398 ALA A O 1
ATOM 3121 N N . ASN A 1 399 ? 41.689 14.700 -60.500 1.00 86.00 399 ASN A N 1
ATOM 3122 C CA . ASN A 1 399 ? 43.059 15.210 -60.446 1.00 86.00 399 ASN A CA 1
ATOM 3123 C C . ASN A 1 399 ? 43.975 14.469 -61.427 1.00 86.00 399 ASN A C 1
ATOM 3125 O O . ASN A 1 399 ? 44.704 15.116 -62.177 1.00 86.00 399 ASN A O 1
ATOM 3129 N N . ALA A 1 400 ? 43.878 13.138 -61.504 1.00 84.12 400 ALA A N 1
ATOM 3130 C CA . ALA A 1 400 ? 44.635 12.341 -62.468 1.00 84.12 400 ALA A CA 1
ATOM 3131 C C . ALA A 1 400 ? 44.367 12.775 -63.919 1.00 84.12 400 ALA A C 1
ATOM 3133 O O . ALA A 1 400 ? 45.295 12.886 -64.720 1.00 84.12 400 ALA A O 1
ATOM 3134 N N . ARG A 1 401 ? 43.110 13.093 -64.259 1.00 84.88 401 ARG A N 1
ATOM 3135 C CA . ARG A 1 401 ? 42.746 13.624 -65.584 1.00 84.88 401 ARG A CA 1
ATOM 3136 C C . ARG A 1 401 ? 43.295 15.028 -65.833 1.00 84.88 401 ARG A C 1
ATOM 3138 O O . ARG A 1 401 ? 43.732 15.304 -66.946 1.00 84.88 401 ARG A O 1
ATOM 3145 N N . VAL A 1 402 ? 43.279 15.913 -64.835 1.00 85.81 402 VAL A N 1
ATOM 3146 C CA . VAL A 1 402 ? 43.866 17.261 -64.963 1.00 85.81 402 VAL A CA 1
ATOM 3147 C C . VAL A 1 402 ? 45.367 17.165 -65.229 1.00 85.81 402 VAL A C 1
ATOM 3149 O O . VAL A 1 402 ? 45.849 17.782 -66.177 1.00 85.81 402 VAL A O 1
ATOM 3152 N N . ILE A 1 403 ? 46.075 16.337 -64.456 1.00 82.06 403 ILE A N 1
ATOM 3153 C CA . ILE A 1 403 ? 47.506 16.063 -64.637 1.00 82.06 403 ILE A CA 1
ATOM 3154 C C . ILE A 1 403 ? 47.758 15.487 -66.036 1.00 82.06 403 ILE A C 1
ATOM 3156 O O . ILE A 1 403 ? 48.620 15.978 -66.759 1.00 82.06 403 ILE A O 1
ATOM 3160 N N . GLN A 1 404 ? 46.949 14.516 -66.475 1.00 82.56 404 GLN A N 1
ATOM 3161 C CA . GLN A 1 404 ? 47.043 13.962 -67.826 1.00 82.56 404 GLN A CA 1
ATOM 3162 C C . GLN A 1 404 ? 46.927 15.034 -68.913 1.00 82.56 404 GLN A C 1
ATOM 3164 O O . GLN A 1 404 ? 47.716 15.027 -69.855 1.00 82.56 404 GLN A O 1
ATOM 3169 N N . VAL A 1 405 ? 45.962 15.949 -68.802 1.00 84.31 405 VAL A N 1
ATOM 3170 C CA . VAL A 1 405 ? 45.794 17.035 -69.776 1.00 84.31 405 VAL A CA 1
ATOM 3171 C C . VAL A 1 405 ? 47.006 17.966 -69.775 1.00 84.31 405 VAL A C 1
ATOM 3173 O O . VAL A 1 405 ? 47.473 18.322 -70.852 1.00 84.31 405 VAL A O 1
ATOM 3176 N N . GLN A 1 406 ? 47.539 18.321 -68.602 1.00 83.44 406 GLN A N 1
ATOM 3177 C CA . GLN A 1 406 ? 48.731 19.170 -68.487 1.00 83.44 406 GLN A CA 1
ATOM 3178 C C . GLN A 1 406 ? 49.958 18.522 -69.135 1.00 83.44 406 GLN A C 1
ATOM 3180 O O . GLN A 1 406 ? 50.636 19.166 -69.927 1.00 83.44 406 GLN A O 1
ATOM 3185 N N . ILE A 1 407 ? 50.197 17.235 -68.877 1.00 79.69 407 ILE A N 1
ATOM 3186 C CA . ILE A 1 407 ? 51.324 16.503 -69.469 1.00 79.69 407 ILE A CA 1
ATOM 3187 C C . ILE A 1 407 ? 51.164 16.380 -70.985 1.00 79.69 407 ILE A C 1
ATOM 3189 O O . ILE A 1 407 ? 52.127 16.558 -71.722 1.00 79.69 407 ILE A O 1
ATOM 3193 N N . ILE A 1 408 ? 49.953 16.088 -71.475 1.00 81.38 408 ILE A N 1
ATOM 3194 C CA . ILE A 1 408 ? 49.692 16.049 -72.920 1.00 81.38 408 ILE A CA 1
ATOM 3195 C C . ILE A 1 408 ? 49.988 17.418 -73.548 1.00 81.38 408 ILE A C 1
ATOM 3197 O O . ILE A 1 408 ? 50.606 17.465 -74.608 1.00 81.38 408 ILE A O 1
ATOM 3201 N N . ASP A 1 409 ? 49.589 18.516 -72.903 1.00 83.94 409 ASP A N 1
ATOM 3202 C CA . ASP A 1 409 ? 49.853 19.880 -73.377 1.00 83.94 409 ASP A CA 1
ATOM 3203 C C . ASP A 1 409 ? 51.356 20.218 -73.372 1.00 83.94 409 ASP A C 1
ATOM 3205 O O . ASP A 1 409 ? 51.866 20.786 -74.339 1.00 83.94 409 ASP A O 1
ATOM 3209 N N . GLU A 1 410 ? 52.097 19.793 -72.344 1.00 83.00 410 GLU A N 1
ATOM 3210 C CA . GLU A 1 410 ? 53.559 19.921 -72.282 1.00 83.00 410 GLU A CA 1
ATOM 3211 C C . GLU A 1 410 ? 54.250 19.122 -73.393 1.00 83.00 410 GLU A C 1
ATOM 3213 O O . GLU A 1 410 ? 55.094 19.673 -74.101 1.00 83.00 410 GLU A O 1
ATOM 3218 N N . ILE A 1 411 ? 53.852 17.863 -73.609 1.00 81.12 411 ILE A N 1
ATOM 3219 C CA . ILE A 1 411 ? 54.387 17.012 -74.683 1.00 81.12 411 ILE A CA 1
ATOM 3220 C C . ILE A 1 411 ? 54.098 17.632 -76.053 1.00 81.12 411 ILE A C 1
ATOM 3222 O O . ILE A 1 411 ? 54.981 17.652 -76.914 1.00 81.12 411 ILE A O 1
ATOM 3226 N N . LEU A 1 412 ? 52.882 18.139 -76.281 1.00 81.19 412 LEU A N 1
ATOM 3227 C CA . LEU A 1 412 ? 52.520 18.808 -77.533 1.00 81.19 412 LEU A CA 1
ATOM 3228 C C . LEU A 1 412 ? 53.345 20.081 -77.736 1.00 81.19 412 LEU A C 1
ATOM 3230 O O . LEU A 1 412 ? 53.908 20.270 -78.810 1.00 81.19 412 LEU A O 1
ATOM 3234 N N . THR A 1 413 ? 53.503 20.894 -76.691 1.00 84.31 413 THR A N 1
ATOM 3235 C CA . THR A 1 413 ? 54.316 22.117 -76.734 1.00 84.31 413 THR A CA 1
ATOM 3236 C C . THR A 1 413 ? 55.790 21.806 -77.013 1.00 84.31 413 THR A C 1
ATOM 3238 O O . THR A 1 413 ? 56.426 22.481 -77.823 1.00 84.31 413 THR A O 1
ATOM 3241 N N . GLU A 1 414 ? 56.356 20.777 -76.379 1.00 82.56 414 GLU A N 1
ATOM 3242 C CA . GLU A 1 414 ? 57.737 20.346 -76.614 1.00 82.56 414 GLU A CA 1
ATOM 3243 C C . GLU A 1 414 ? 57.923 19.776 -78.027 1.00 82.56 414 GLU A C 1
ATOM 3245 O O . GLU A 1 414 ? 58.906 20.092 -78.701 1.00 82.56 414 GLU A O 1
ATOM 3250 N N . THR A 1 415 ? 56.942 19.017 -78.519 1.00 79.50 415 THR A N 1
ATOM 3251 C CA . THR A 1 415 ? 56.926 18.500 -79.894 1.00 79.50 415 THR A CA 1
ATOM 3252 C C . THR A 1 415 ? 56.856 19.634 -80.916 1.00 79.50 415 THR A C 1
ATOM 3254 O O . THR A 1 415 ? 57.592 19.609 -81.902 1.00 79.50 415 THR A O 1
ATOM 3257 N N . ASP A 1 416 ? 56.029 20.654 -80.680 1.00 80.81 416 ASP A N 1
ATOM 3258 C CA . ASP A 1 416 ? 55.933 21.838 -81.537 1.00 80.81 416 ASP A CA 1
ATOM 3259 C C . ASP A 1 416 ? 57.250 22.628 -81.546 1.00 80.81 416 ASP A C 1
ATOM 3261 O O . ASP A 1 416 ? 57.736 23.013 -82.612 1.00 80.81 416 ASP A O 1
ATOM 3265 N N . MET A 1 417 ? 57.893 22.799 -80.384 1.00 81.62 417 MET A N 1
ATOM 3266 C CA . MET A 1 417 ? 59.217 23.425 -80.299 1.00 81.62 417 MET A CA 1
ATOM 3267 C C . MET A 1 417 ? 60.290 22.639 -81.064 1.00 81.62 417 MET A C 1
ATOM 3269 O O . MET A 1 417 ? 61.116 23.247 -81.749 1.00 81.62 417 MET A O 1
ATOM 3273 N N . GLU A 1 418 ? 60.308 21.309 -80.965 1.00 76.50 418 GLU A N 1
ATOM 3274 C CA . GLU A 1 418 ? 61.259 20.468 -81.700 1.00 76.50 418 GLU A CA 1
ATOM 3275 C C . GLU A 1 418 ? 60.947 20.415 -83.206 1.00 76.50 418 GLU A C 1
ATOM 3277 O O . GLU A 1 418 ? 61.879 20.427 -84.012 1.00 76.50 418 GLU A O 1
ATOM 3282 N N . ASN A 1 419 ? 59.675 20.478 -83.615 1.00 72.56 419 ASN A N 1
ATOM 3283 C CA . ASN A 1 419 ? 59.283 20.646 -85.019 1.00 72.56 419 ASN A CA 1
ATOM 3284 C C . ASN A 1 419 ? 59.780 21.986 -85.580 1.00 72.56 419 ASN A C 1
ATOM 3286 O O . ASN A 1 419 ? 60.454 22.001 -86.610 1.00 72.56 419 ASN A O 1
ATOM 3290 N N . GLU A 1 420 ? 59.556 23.102 -84.877 1.00 75.81 420 GLU A N 1
ATOM 3291 C CA . GLU A 1 420 ? 60.099 24.410 -85.272 1.00 75.81 420 GLU A CA 1
ATOM 3292 C C . GLU A 1 420 ? 61.635 24.409 -85.324 1.00 75.81 420 GLU A C 1
ATOM 3294 O O . GLU A 1 420 ? 62.258 25.103 -86.136 1.00 75.81 420 GLU A O 1
ATOM 3299 N N . ARG A 1 421 ? 62.281 23.655 -84.429 1.00 72.81 421 ARG A N 1
ATOM 3300 C CA . ARG A 1 421 ? 63.736 23.486 -84.411 1.00 72.81 421 ARG A CA 1
ATOM 3301 C C . ARG A 1 421 ? 64.211 22.658 -85.605 1.00 72.81 421 ARG A C 1
ATOM 3303 O O . ARG A 1 421 ? 65.224 23.013 -86.207 1.00 72.81 421 ARG A O 1
ATOM 3310 N N . GLY A 1 422 ? 63.472 21.616 -85.980 1.00 66.62 422 GLY A N 1
ATOM 3311 C CA . GLY A 1 422 ? 63.685 20.813 -87.182 1.00 66.62 422 GLY A CA 1
ATOM 3312 C C . GLY A 1 422 ? 63.544 21.635 -88.464 1.00 66.62 422 GLY A C 1
ATOM 3313 O O . GLY A 1 422 ? 64.433 21.595 -89.318 1.00 66.62 422 GLY A O 1
ATOM 3314 N N . GLU A 1 423 ? 62.507 22.468 -88.556 1.00 65.56 423 GLU A N 1
ATOM 3315 C CA . GLU A 1 423 ? 62.313 23.413 -89.663 1.00 65.56 423 GLU A CA 1
ATOM 3316 C C . GLU A 1 423 ? 63.473 24.417 -89.771 1.00 65.56 423 GLU A C 1
ATOM 3318 O O . GLU A 1 423 ? 63.966 24.692 -90.866 1.00 65.56 423 GLU A O 1
ATOM 3323 N N . ARG A 1 424 ? 63.991 24.913 -88.637 1.00 61.19 424 ARG A N 1
ATOM 3324 C CA . ARG A 1 424 ? 65.150 25.826 -88.603 1.00 61.19 424 ARG A CA 1
ATOM 3325 C C . ARG A 1 424 ? 66.483 25.172 -88.987 1.00 61.19 424 ARG A C 1
ATOM 3327 O O . ARG A 1 424 ? 67.400 25.895 -89.379 1.00 61.19 424 ARG A O 1
ATOM 3334 N N . ILE A 1 425 ? 66.626 23.851 -88.862 1.00 60.81 425 ILE A N 1
ATOM 3335 C CA . ILE A 1 425 ? 67.880 23.124 -89.151 1.00 60.81 425 ILE A CA 1
ATOM 3336 C C . ILE A 1 425 ? 67.973 22.679 -90.627 1.00 60.81 425 ILE A C 1
ATOM 3338 O O . ILE A 1 425 ? 69.071 22.396 -91.105 1.00 60.81 425 ILE A O 1
ATOM 3342 N N . GLY A 1 426 ? 66.880 22.751 -91.395 1.00 54.97 426 GLY A N 1
ATOM 3343 C CA . GLY A 1 426 ? 66.905 22.626 -92.854 1.00 54.97 426 GLY A CA 1
ATOM 3344 C C . GLY A 1 426 ? 66.662 21.207 -93.363 1.00 54.97 426 GLY A C 1
ATOM 3345 O O . GLY A 1 426 ? 67.589 20.489 -93.733 1.00 54.97 426 GLY A O 1
ATOM 3346 N N . ALA A 1 427 ? 65.387 20.851 -93.482 1.00 49.19 427 ALA A N 1
ATOM 3347 C CA . ALA A 1 427 ? 64.924 19.863 -94.441 1.00 49.19 427 ALA A CA 1
ATOM 3348 C C . ALA A 1 427 ? 63.837 20.526 -95.294 1.00 49.19 427 ALA A C 1
ATOM 3350 O O . ALA A 1 427 ? 62.709 20.707 -94.847 1.00 49.19 427 ALA A O 1
ATOM 3351 N N . GLU A 1 428 ? 64.187 20.907 -96.523 1.00 49.81 428 GLU A N 1
ATOM 3352 C CA . GLU A 1 428 ? 63.202 21.091 -97.587 1.00 49.81 428 GLU A CA 1
ATOM 3353 C C . GLU A 1 428 ? 62.504 19.737 -97.798 1.00 49.81 428 GLU A C 1
ATOM 3355 O O . GLU A 1 428 ? 62.984 18.882 -98.541 1.00 49.81 428 GLU A O 1
ATOM 3360 N N . MET A 1 429 ? 61.387 19.506 -97.108 1.00 49.47 429 MET A N 1
ATOM 3361 C CA . MET A 1 429 ? 60.377 18.573 -97.591 1.00 49.47 429 MET A CA 1
ATOM 3362 C C . MET A 1 429 ? 59.503 19.339 -98.579 1.00 49.47 429 MET A C 1
ATOM 3364 O O . MET A 1 429 ? 58.443 19.858 -98.234 1.00 49.47 429 MET A O 1
ATOM 3368 N N . GLU A 1 430 ? 59.987 19.429 -99.821 1.00 46.34 430 GLU A N 1
ATOM 3369 C CA . GLU A 1 430 ? 59.090 19.643 -100.950 1.00 46.34 430 GLU A CA 1
ATOM 3370 C C . GLU A 1 430 ? 58.079 18.494 -101.016 1.00 46.34 430 GLU A C 1
ATOM 3372 O O . GLU A 1 430 ? 58.374 17.317 -100.785 1.00 46.34 430 GLU A O 1
ATOM 3377 N N . SER A 1 431 ? 56.857 18.929 -101.269 1.00 45.88 431 SER A N 1
ATOM 3378 C CA . SER A 1 431 ? 55.576 18.299 -101.047 1.00 45.88 431 SER A CA 1
ATOM 3379 C C . SER A 1 431 ? 55.240 17.192 -102.047 1.00 45.88 431 SER A C 1
ATOM 3381 O O . SER A 1 431 ? 55.681 17.179 -103.196 1.00 45.88 431 SER A O 1
ATOM 3383 N N . SER A 1 432 ? 54.409 16.248 -101.603 1.00 49.94 432 SER A N 1
ATOM 3384 C CA . SER A 1 432 ? 53.848 15.189 -102.448 1.00 49.94 432 SER A CA 1
ATOM 3385 C C . SER A 1 432 ? 52.360 14.951 -102.159 1.00 49.94 432 SER A C 1
ATOM 3387 O O . SER A 1 432 ? 52.000 13.912 -101.619 1.00 49.94 432 SER A O 1
ATOM 3389 N N . VAL A 1 433 ? 51.471 15.887 -102.507 1.00 55.03 433 VAL A N 1
ATOM 3390 C CA . VAL A 1 433 ? 49.999 15.696 -102.567 1.00 55.03 433 VAL A CA 1
ATOM 3391 C C . VAL A 1 433 ? 49.275 16.501 -103.692 1.00 55.03 433 VAL A C 1
ATOM 3393 O O . VAL A 1 433 ? 48.491 17.423 -103.474 1.00 55.03 433 VAL A O 1
ATOM 3396 N N . ASP A 1 434 ? 49.402 16.187 -104.974 1.00 57.56 434 ASP A N 1
ATOM 3397 C CA . ASP A 1 434 ? 50.345 15.313 -105.639 1.00 57.56 434 ASP A CA 1
ATOM 3398 C C . ASP A 1 434 ? 51.805 15.775 -105.536 1.00 57.56 434 ASP A C 1
ATOM 3400 O O . ASP A 1 434 ? 52.685 14.974 -105.847 1.00 57.56 434 ASP A O 1
ATOM 3404 N N . MET A 1 435 ? 52.187 17.016 -105.186 1.00 35.44 435 MET A N 1
ATOM 3405 C CA . MET A 1 435 ? 51.543 18.330 -104.867 1.00 35.44 435 MET A CA 1
ATOM 3406 C C . MET A 1 435 ? 51.501 18.891 -103.433 1.00 35.44 435 MET A C 1
ATOM 3408 O O . MET A 1 435 ? 50.752 18.474 -102.543 1.00 35.44 435 MET A O 1
#

Radius of gyration: 58.44 Å; chains: 1; bounding box: 136×35×193 Å

Sequence (435 aa):
ISRGRRSLDEENYPFALSFAHMAMAAARSAEQEAEEAKSEIKTVEHQLELAKKILADPSEVEALHENVVRSYEERHMREALKHSRLAQASITTKMRGAVQDHIERVGDDIRLMGLMELETEALSERLDEAKSQLSDGNYVDAAEITEDVRAPVVSYMEDRARIVLEEAKEAVEIMRSVGADDAEVISNLNQTQDMFAAQDYYHSYETSLRVTKRAREVSDGAIAAIITDIRNLMEEADRLGVETGELNRRVDAAEQHREAGEFLESKGVLDELAKDVDEAQRELVEGIIKTCDELAIITNERDLDAREAPDHLAEAHHHLSLKSYKKSLEAARSSFMVFAEIFTDVVRTTLQEAKDLLVNLDVSADIETSSEHYVEAEEALQNKDYVAALSNADAAMANARVIQVQIIDEILTETDMENERGERIGAEMESSVDM